Protein AF-W0BEK4-F1 (afdb_monomer_lite)

Sequence (722 aa):
MPLTETGYVLQYTGLRFTEDSFTSTNQYIDPDVSLSPFQAFVERFSNLGALVIRNHLSHGKRAGLLQQIARIDYATNPVERPAEGSDEIGLFFREKMGGRPIHATVTTTQAYEHNAHCTLGQGKVLNTRAQPLIHTNSKGYYGEQGVWDILHAPVWNVGRGMQFELKNQGFKYVTCPAGITSEQRSLLDGMLRTRRPRLEEDNTLHLEDTILTAADISTLNIITDDKKTYTKETNGLAIQVKFSGAESTPAPLGWIIHEATGEILPQDITEDIIRVTAISKGGFYERTKAQQAILQAGRLSNTSGLGLFVQNQAFNAMYAIFDYLQKYEFDPRPLLDNALFVMKKRLTEKFASEPDVIDDLLTGALLNEIVEPLHVSRPRSERAALPIRFTNSSHVCCNNLKAIAYAFDLKDHDGASLFKSYDDAPLVEPTPSMIDRRLNGELATPSFNTGVHVSAVLSAAGLVAEQMILEQLLARALESEAPIEASDLYKLCLNVLENEARAGALVRQLMELARTIGVQGKNPDAPKLALGLQYSYCQELVAALREGLGLDQLARISCLFGFPGKSTQDVVTEMSRDDQEKLQTILKALYKIGNHLQSSRHTSVEAEHSHGLNAGVIPLMEHLSPSLIVELHGAASHRPKASVPAVTPENIHKRLSTQDFVTGCPFLARRQKERRIAIVSPPPVEPSRGIAQLLSSVGSFLWENKTHIAVAAGAVAVEYLI

pLDDT: mean 79.95, std 18.69, range [22.8, 97.69]

Secondary structure (DSSP, 8-state):
--EETTEE---------SGGGB-TTS-B--S-TTS-HHHHHHHHHHHHHHHHHHHHHHHHHHHHHHHHHH-TTTTTS-TTS----SS-TTSS-----TTPPPPHHHHHHHHHHHHHHTTT-S---TTGGGS--SS--SS---SHHHHHHHHHHHHHHHHHHHHHHHHHTTEEEEPPPTT--HHHHHHHHHHHHHH-PPPPTTSEEEETTEEEEEE-GGGPEEEE-TT-SS--STT-EEEE-EETTEEPPPEE--EEEETTTTEEPPHHHHHHHHHHHHHHTS-GGGS-HHHHHHHT-GGG--SSSGGGTS--HHHHHHHHHHHHHGGGT---THHHHHHHHHHHHHHHHHHHH-TTHHHHHHHHHHHHHHTHHHHHHGGG--SPPPPGGG---HHHHHHHHHHHHHHTT-B-TTS-BSEEE-TTS-SEE--TT-SSPEE-EEEPBP---BHHHHHHHHHHHHHHHHHHIIIIIIHHHHH--S-GGGSHHHHHHHHHHS-HHHHHHHHHHHHHHHHHHHHT-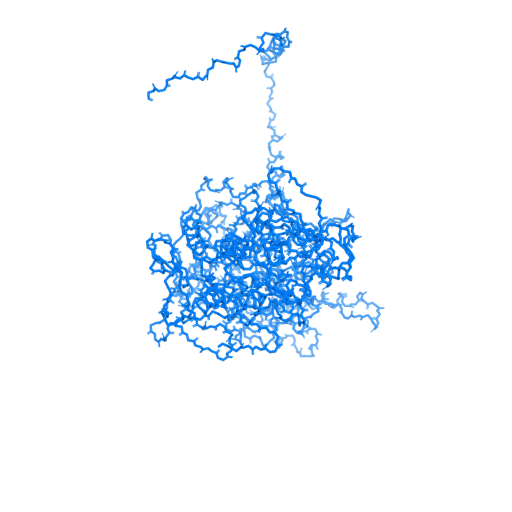--TTSPPPPPSTT-GGGHHHHHHHHHHHT-TTHHHHHHHHTSTT-BHHHHHHHS-HHHHHHHHHHHHHHHHHHHHHHHSTTT--GGGT--TTHHHHHHHHHHH-HHHHHHHHSS---PPBP--PPPPHHHHHHH--HHHHHHH-HHHHHHHHHHHHHHS-PPP-PPPTTSTTTHHHHHHHHHHTTTSSTTSSS---S----

Radius of gyration: 30.92 Å; chains: 1; bounding box: 92×62×102 Å

Organism: NCBI:txid1268635

Foldseek 3Di:
DDDDPQFDFQFAFQAFLEPVQADPVLFGDDPDPPDDLLRSVLNVLSNLVLLLLLQLLLLQLLLQLLCLFLAPCCQVLPLPDADPDAQPLCNLHDPPPPPDDDDVLSLLSSLLSVLLCQQVFRDSCSPLLVAQDPHYHPQQRDHLNVLSNLSCLLNLLLLQCLLVLCLVLQKWFKDDDWPDDPVRQVVVVVQLAPVLFAQDPQQWGDRPVDIIHIARSNFKDWDQQLVCPTHPDPLSIWIWGDDPNDIDDIHPGGWMARNVRSHTDDPLLSLLSSLSNVRSVGCLSVDDPSSVCSSCPDQNPDPDLCCSQRHHSNVRSVSVNVVVCVVSVRRSSVSRSNSSSSSLVVSVVCCVVPVCSLLSLQLSLLSSLQSVLSLLLVVVAPGDDDRPNSNDFNQSSQQSSLSVQSNSQDAFPVRHGQWDADPPDDQWADDPVDSYTGGHTHGAHEPQQALSSVLSLLSSLLQSLLFCLFQPQLVVCLVDPDDNCPGLQLVLLCQLVVDNVLSVVLSVVLNVLQVVLQVVPPDPPDPRDGTGSNDPSCSVSSCSVCVSNLNNCSSVLSVLSNQQQDTPVNSLVPDDPVSLVSVLSSLSSSCSSLVSLCPDPSSNSVVSVGSHSCSRSLVSCVNSPVPSCCVPVVDRDPGHHGDGDRGDPVNSVSNDPSVSVQVRNPSSVVVVVVVVVVVPDDPDDDDDPDDVVVVVVVVVVVVPCPPPPPPPPPDDDDDDDD

InterPro domains:
  IPR049983 Dot/Icm T4SS effector Ceg17 [NF043053] (4-701)
  IPR049983 Dot/Icm T4SS effector Ceg17 [PF28181] (4-697)

Structure (mmCIF, N/CA/C/O backbone):
data_AF-W0BEK4-F1
#
_entry.id   AF-W0BEK4-F1
#
loop_
_atom_site.group_PDB
_atom_site.id
_atom_site.type_symbol
_atom_site.label_atom_id
_atom_site.label_alt_id
_atom_site.label_comp_id
_atom_site.label_asym_id
_atom_site.label_entity_id
_atom_site.label_seq_id
_atom_site.pdbx_PDB_ins_code
_atom_site.Cartn_x
_atom_site.Cartn_y
_atom_site.Cartn_z
_atom_site.occupancy
_atom_site.B_iso_or_equiv
_atom_site.auth_seq_id
_atom_site.auth_comp_id
_atom_site.auth_asym_id
_atom_site.auth_atom_id
_atom_site.pdbx_PDB_model_num
ATOM 1 N N . MET A 1 1 ? -7.141 -12.844 -21.953 1.00 48.50 1 MET A N 1
ATOM 2 C CA . MET A 1 1 ? -7.166 -11.769 -20.932 1.00 48.50 1 MET A CA 1
ATOM 3 C C . MET A 1 1 ? -7.725 -10.510 -21.580 1.00 48.50 1 MET A C 1
ATOM 5 O O . MET A 1 1 ? -7.356 -10.262 -22.723 1.00 48.50 1 MET A O 1
ATOM 9 N N . PRO A 1 2 ? -8.662 -9.776 -20.957 1.00 38.59 2 PRO A N 1
ATOM 10 C CA . PRO A 1 2 ? -9.349 -8.685 -21.640 1.00 38.59 2 PRO A CA 1
ATOM 11 C C . PRO A 1 2 ? -8.443 -7.449 -21.743 1.00 38.59 2 PRO A C 1
ATOM 13 O O . PRO A 1 2 ? -8.167 -6.780 -20.750 1.00 38.59 2 PRO A O 1
ATOM 16 N N . LEU A 1 3 ? -7.994 -7.144 -22.962 1.00 37.94 3 LEU A N 1
ATOM 17 C CA . LEU A 1 3 ? -7.542 -5.805 -23.335 1.00 37.94 3 LEU A CA 1
ATOM 18 C C . LEU A 1 3 ? -8.748 -4.870 -23.211 1.00 37.94 3 LEU A C 1
ATOM 20 O O . LEU A 1 3 ? -9.743 -5.047 -23.910 1.00 37.94 3 LEU A O 1
ATOM 24 N N . THR A 1 4 ? -8.685 -3.901 -22.304 1.00 45.84 4 THR A N 1
ATOM 25 C CA . THR A 1 4 ? -9.637 -2.783 -22.324 1.00 45.84 4 THR A CA 1
ATOM 26 C C . THR A 1 4 ? -9.081 -1.689 -23.230 1.00 45.84 4 THR A C 1
ATOM 28 O O . THR A 1 4 ? -7.864 -1.592 -23.391 1.00 45.84 4 THR A O 1
ATOM 31 N N . GLU A 1 5 ? -9.935 -0.808 -23.755 1.00 39.44 5 GLU A N 1
ATOM 32 C CA . GLU A 1 5 ? -9.533 0.371 -24.550 1.00 39.44 5 GLU A CA 1
ATOM 33 C C . GLU A 1 5 ? -8.546 1.318 -23.818 1.00 39.44 5 GLU A C 1
ATOM 35 O O . GLU A 1 5 ? -8.045 2.268 -24.411 1.00 39.44 5 GLU A O 1
ATOM 40 N N . THR A 1 6 ? -8.228 1.059 -22.539 1.00 51.88 6 THR A N 1
ATOM 41 C CA . THR A 1 6 ? -7.379 1.895 -21.673 1.00 51.88 6 THR A CA 1
ATOM 42 C C . THR A 1 6 ? -6.091 1.223 -21.165 1.00 51.88 6 THR A C 1
ATOM 44 O O . THR A 1 6 ? -5.316 1.883 -20.480 1.00 51.88 6 THR A O 1
ATOM 47 N N . GLY A 1 7 ? -5.830 -0.058 -21.473 1.00 61.44 7 GLY A N 1
ATOM 48 C CA . GLY A 1 7 ? -4.608 -0.777 -21.055 1.00 61.44 7 GLY A CA 1
ATOM 49 C C . GLY A 1 7 ? -4.846 -2.159 -20.426 1.00 61.44 7 GLY A C 1
ATOM 50 O O . GLY A 1 7 ? -5.990 -2.606 -20.283 1.00 61.44 7 GLY A O 1
ATOM 51 N N . TYR A 1 8 ? -3.758 -2.846 -20.049 1.00 72.75 8 TYR A N 1
ATOM 52 C CA . TYR A 1 8 ? -3.800 -4.183 -19.450 1.00 72.75 8 TYR A CA 1
ATOM 53 C C . TYR A 1 8 ? -4.152 -4.114 -17.961 1.00 72.75 8 TYR A C 1
ATOM 55 O O . TYR A 1 8 ? -3.517 -3.401 -17.180 1.00 72.75 8 TYR A O 1
ATOM 63 N N . VAL A 1 9 ? -5.155 -4.894 -17.560 1.00 81.00 9 VAL A N 1
ATOM 64 C CA . VAL A 1 9 ? -5.600 -5.010 -16.170 1.00 81.00 9 VAL A CA 1
ATOM 65 C C . VAL A 1 9 ? -4.786 -6.092 -15.467 1.00 81.00 9 VAL A C 1
ATOM 67 O O . VAL A 1 9 ? -4.909 -7.274 -15.772 1.00 81.00 9 VAL A O 1
ATOM 70 N N . LEU A 1 10 ? -3.956 -5.682 -14.511 1.00 85.88 10 LEU A N 1
ATOM 71 C CA . LEU A 1 10 ? -3.288 -6.580 -13.579 1.00 85.88 10 LEU A CA 1
ATOM 72 C C . LEU A 1 10 ? -4.346 -7.336 -12.787 1.00 85.88 10 LEU A C 1
ATOM 74 O O . LEU A 1 10 ? -5.284 -6.726 -12.277 1.00 85.88 10 LEU A O 1
ATOM 78 N N . GLN A 1 11 ? -4.163 -8.638 -12.648 1.00 90.88 11 GLN A N 1
ATOM 79 C CA . GLN A 1 11 ? -5.083 -9.534 -11.963 1.00 90.88 11 GLN A CA 1
ATOM 80 C C . GLN A 1 11 ? -4.294 -10.650 -11.282 1.00 90.88 11 GLN A C 1
ATOM 82 O O . GLN A 1 11 ? -3.448 -11.283 -11.920 1.00 90.88 11 GLN A O 1
ATOM 87 N N . TYR A 1 12 ? -4.606 -10.909 -10.011 1.00 94.12 12 TYR A N 1
ATOM 88 C CA . TYR A 1 12 ? -4.138 -12.095 -9.303 1.00 94.12 12 TYR A CA 1
ATOM 89 C C . TYR A 1 12 ? -5.055 -13.292 -9.595 1.00 94.12 12 TYR A C 1
ATOM 91 O O . TYR A 1 12 ? -6.257 -13.258 -9.317 1.00 94.12 12 TYR A O 1
ATOM 99 N N . THR A 1 13 ? -4.486 -14.350 -10.169 1.00 93.81 13 THR A N 1
ATOM 100 C CA . THR A 1 13 ? -5.174 -15.575 -10.604 1.00 93.81 13 THR A CA 1
ATOM 101 C C . THR A 1 13 ? -4.921 -16.775 -9.688 1.00 93.81 13 THR A C 1
ATOM 103 O O . THR A 1 13 ? -5.509 -17.830 -9.920 1.00 93.81 13 THR A O 1
ATOM 106 N N . GLY A 1 14 ? -4.124 -16.616 -8.625 1.00 93.56 14 GLY A N 1
ATOM 107 C CA . GLY A 1 14 ? -3.783 -17.697 -7.689 1.00 93.56 14 GLY A CA 1
ATOM 108 C C . GLY A 1 14 ? -2.354 -18.227 -7.822 1.00 93.56 14 GLY A C 1
ATOM 109 O O . GLY A 1 14 ? -2.064 -19.298 -7.295 1.00 93.56 14 GLY A O 1
ATOM 110 N N . LEU A 1 15 ? -1.473 -17.515 -8.530 1.00 94.25 15 LEU A N 1
ATOM 111 C CA . LEU A 1 15 ? -0.101 -17.958 -8.767 1.00 94.25 15 LEU A CA 1
ATOM 112 C C . LEU A 1 15 ? 0.729 -17.975 -7.470 1.00 94.25 15 LEU A C 1
ATOM 114 O O . LEU A 1 15 ? 0.743 -16.997 -6.722 1.00 94.25 15 LEU A O 1
ATOM 118 N N . ARG A 1 16 ? 1.456 -19.071 -7.226 1.00 94.00 16 ARG A N 1
ATOM 119 C CA . ARG A 1 16 ? 2.325 -19.241 -6.048 1.00 94.00 16 ARG A CA 1
ATOM 120 C C . ARG A 1 16 ? 3.797 -19.014 -6.391 1.00 94.00 16 ARG A C 1
ATOM 122 O O . ARG A 1 16 ? 4.235 -19.314 -7.493 1.00 94.00 16 ARG A O 1
ATOM 129 N N . PHE A 1 17 ? 4.564 -18.528 -5.426 1.00 92.44 17 PHE A N 1
ATOM 130 C CA . PHE A 1 17 ? 6.002 -18.266 -5.502 1.00 92.44 17 PHE A CA 1
ATOM 131 C C . PHE A 1 17 ? 6.718 -18.967 -4.336 1.00 92.44 17 PHE A C 1
ATOM 133 O O . PHE A 1 17 ? 7.408 -18.340 -3.531 1.00 92.44 17 PHE A O 1
ATOM 140 N N . THR A 1 18 ? 6.496 -20.276 -4.221 1.00 90.88 18 THR A N 1
ATOM 141 C CA . THR A 1 18 ? 7.049 -21.146 -3.171 1.00 90.88 18 THR A CA 1
ATOM 142 C C . THR A 1 18 ? 8.331 -21.836 -3.630 1.00 90.88 18 THR A C 1
ATOM 144 O O . THR A 1 18 ? 8.727 -21.684 -4.778 1.00 90.88 18 THR A O 1
ATOM 147 N N . GLU A 1 19 ? 8.991 -22.610 -2.763 1.00 87.81 19 GLU A N 1
ATOM 148 C CA . GLU A 1 19 ? 10.205 -23.365 -3.139 1.00 87.81 19 GLU A CA 1
ATOM 149 C C . GLU A 1 19 ? 9.975 -24.274 -4.347 1.00 87.81 19 GLU A C 1
ATOM 151 O O . GLU A 1 19 ? 10.734 -24.205 -5.308 1.00 87.81 19 GLU A O 1
ATOM 156 N N . ASP A 1 20 ? 8.856 -24.997 -4.356 1.00 91.25 20 ASP A N 1
ATOM 157 C CA . ASP A 1 20 ? 8.470 -25.887 -5.457 1.00 91.25 20 ASP A CA 1
ATOM 158 C C . ASP A 1 20 ? 8.122 -25.144 -6.758 1.00 91.25 20 ASP A C 1
ATOM 160 O O . ASP A 1 20 ? 7.928 -25.763 -7.801 1.00 91.25 20 ASP A O 1
ATOM 164 N N . SER A 1 21 ? 8.029 -23.810 -6.718 1.00 92.50 21 SER A N 1
ATOM 165 C CA . SER A 1 21 ? 7.788 -22.980 -7.901 1.00 92.50 21 SER A CA 1
ATOM 166 C C . SER A 1 21 ? 9.070 -22.669 -8.675 1.00 92.50 21 SER A C 1
ATOM 168 O O . SER A 1 21 ? 8.996 -21.992 -9.697 1.00 92.50 21 SER A O 1
ATOM 170 N N . PHE A 1 22 ? 10.240 -23.117 -8.209 1.00 92.94 22 PHE A N 1
ATOM 171 C CA . PHE A 1 22 ? 11.523 -22.851 -8.856 1.00 92.94 22 PHE A CA 1
ATOM 172 C C . PHE A 1 22 ? 12.303 -24.140 -9.128 1.00 92.94 22 PHE A C 1
ATOM 174 O O . PHE A 1 22 ? 12.312 -25.080 -8.338 1.00 92.94 22 PHE A O 1
ATOM 181 N N . THR A 1 23 ? 13.005 -24.167 -10.257 1.00 91.38 23 THR A N 1
ATOM 182 C CA . THR A 1 23 ? 13.979 -25.214 -10.589 1.00 91.38 23 THR A CA 1
ATOM 183 C C . THR A 1 23 ? 15.248 -25.088 -9.737 1.00 91.38 23 THR A C 1
ATOM 185 O O . THR A 1 23 ? 15.503 -24.057 -9.114 1.00 91.38 23 THR A O 1
ATOM 188 N N . SER A 1 24 ? 16.121 -26.101 -9.783 1.00 85.81 24 SER A N 1
ATOM 189 C CA . SER A 1 24 ? 17.452 -26.056 -9.151 1.00 85.81 24 SER A CA 1
ATOM 190 C C . SER A 1 24 ? 18.365 -24.950 -9.699 1.00 85.81 24 SER A C 1
ATOM 192 O O . SER A 1 24 ? 19.330 -24.566 -9.041 1.00 85.81 24 SER A O 1
ATOM 194 N N . THR A 1 25 ? 18.060 -24.417 -10.885 1.00 86.50 25 THR A N 1
ATOM 195 C CA . THR A 1 25 ? 18.740 -23.273 -11.511 1.00 86.50 25 THR A CA 1
ATOM 196 C C . THR A 1 25 ? 18.015 -21.945 -11.270 1.00 86.50 25 THR A C 1
ATOM 198 O O . THR A 1 25 ? 18.289 -20.968 -11.962 1.00 86.50 25 THR A O 1
ATOM 201 N N . ASN A 1 26 ? 17.100 -21.890 -10.296 1.00 87.75 26 ASN A N 1
ATOM 202 C CA . ASN A 1 26 ? 16.338 -20.701 -9.890 1.00 87.75 26 ASN A CA 1
ATOM 203 C C . ASN A 1 26 ? 15.386 -20.136 -10.963 1.00 87.75 26 ASN A C 1
ATOM 205 O O . ASN A 1 26 ? 14.957 -18.988 -10.859 1.00 87.75 26 ASN A O 1
ATOM 209 N N . GLN A 1 27 ? 15.042 -20.919 -11.989 1.00 90.19 27 GLN A N 1
ATOM 210 C CA . GLN A 1 27 ? 14.036 -20.530 -12.987 1.00 90.19 27 GLN A CA 1
ATOM 211 C C . GLN A 1 27 ? 12.637 -20.842 -12.469 1.00 90.19 27 GLN A C 1
ATOM 213 O O . GLN A 1 27 ? 12.439 -21.912 -11.892 1.00 90.19 27 GLN A O 1
ATOM 218 N N . TYR A 1 28 ? 11.681 -19.941 -12.690 1.00 91.62 28 TYR A N 1
ATOM 219 C CA . TYR A 1 28 ? 10.302 -20.157 -12.268 1.00 91.62 28 TYR A CA 1
ATOM 220 C C . TYR A 1 28 ? 9.621 -21.213 -13.149 1.00 91.62 28 TYR A C 1
ATOM 222 O O . TYR A 1 28 ? 9.731 -21.171 -14.378 1.00 91.62 28 TYR A O 1
ATOM 230 N N . ILE A 1 29 ? 8.915 -22.148 -12.515 1.00 90.81 29 ILE A N 1
ATOM 231 C CA . ILE A 1 29 ? 8.173 -23.231 -13.162 1.00 90.81 29 ILE A CA 1
ATOM 232 C C . ILE A 1 29 ? 6.728 -22.766 -13.347 1.00 90.81 29 ILE A C 1
ATOM 234 O O . ILE A 1 29 ? 5.985 -22.647 -12.372 1.00 90.81 29 ILE A O 1
ATOM 238 N N . ASP A 1 30 ? 6.321 -22.508 -14.592 1.00 88.19 30 ASP A N 1
ATOM 239 C CA . ASP A 1 30 ? 4.930 -22.155 -14.881 1.00 88.19 30 ASP A CA 1
ATOM 240 C C . ASP A 1 30 ? 4.000 -23.341 -14.604 1.00 88.19 30 ASP A C 1
ATOM 242 O O . ASP A 1 30 ? 4.265 -24.448 -15.084 1.00 88.19 30 ASP A O 1
ATOM 246 N N . PRO A 1 31 ? 2.883 -23.127 -13.886 1.00 86.06 31 PRO A N 1
ATOM 247 C CA . PRO A 1 31 ? 1.868 -24.162 -13.716 1.00 86.06 31 PRO A CA 1
ATOM 248 C C . PRO A 1 31 ? 1.259 -24.611 -15.050 1.00 86.06 31 PRO A C 1
ATOM 250 O O . PRO A 1 31 ? 0.918 -25.782 -15.209 1.00 86.06 31 PRO A O 1
ATOM 253 N N . ASP A 1 32 ? 1.124 -23.684 -16.002 1.00 88.31 32 ASP A N 1
ATOM 254 C CA . ASP A 1 32 ? 0.653 -23.961 -17.355 1.00 88.31 32 ASP A CA 1
ATOM 255 C C . ASP A 1 32 ? 1.830 -23.983 -18.339 1.00 88.31 32 ASP A C 1
ATOM 257 O O . ASP A 1 32 ? 2.300 -22.957 -18.831 1.00 88.31 32 ASP A O 1
ATOM 261 N N . VAL A 1 33 ? 2.290 -25.193 -18.651 1.00 86.94 33 VAL A N 1
ATOM 262 C CA . VAL A 1 33 ? 3.393 -25.437 -19.592 1.00 86.94 33 VAL A CA 1
ATOM 263 C C . VAL A 1 33 ? 3.038 -25.127 -21.052 1.00 86.94 33 VAL A C 1
ATOM 265 O O . VAL A 1 33 ? 3.916 -25.187 -21.911 1.00 86.94 33 VAL A O 1
ATOM 268 N N . SER A 1 34 ? 1.768 -24.831 -21.360 1.00 91.06 34 SER A N 1
ATOM 269 C CA . SER A 1 34 ? 1.321 -24.511 -22.721 1.00 91.06 34 SER A CA 1
ATOM 270 C C . SER A 1 34 ? 1.521 -23.042 -23.107 1.00 91.06 34 SER A C 1
ATOM 272 O O . SER A 1 34 ? 1.408 -22.700 -24.286 1.00 91.06 34 SER A O 1
ATOM 274 N N . LEU A 1 35 ? 1.837 -22.177 -22.138 1.00 90.25 35 LEU A N 1
ATOM 275 C CA . LEU A 1 35 ? 2.026 -20.748 -22.368 1.00 90.25 35 LEU A CA 1
ATOM 276 C C . LEU A 1 35 ? 3.288 -20.468 -23.190 1.00 90.25 35 LEU A C 1
ATOM 278 O O . LEU A 1 35 ? 4.361 -21.023 -22.945 1.00 90.25 35 LEU A O 1
ATOM 282 N N . SER A 1 36 ? 3.182 -19.532 -24.137 1.00 90.69 36 SER A N 1
ATOM 283 C CA . SER A 1 36 ? 4.368 -18.975 -24.793 1.00 90.69 36 SER A CA 1
ATOM 284 C C . SER A 1 36 ? 5.245 -18.214 -23.784 1.00 90.69 36 SER A C 1
ATOM 286 O O . SER A 1 36 ? 4.737 -17.752 -22.757 1.00 90.69 36 SER A O 1
ATOM 288 N N . PRO A 1 37 ? 6.543 -17.992 -24.069 1.00 90.69 37 PRO A N 1
ATOM 289 C CA . PRO A 1 37 ? 7.418 -17.215 -23.188 1.00 90.69 37 PRO A CA 1
ATOM 290 C C . PRO A 1 37 ? 6.847 -15.844 -22.791 1.00 90.69 37 PRO A C 1
ATOM 292 O O . PRO A 1 37 ? 6.895 -15.453 -21.624 1.00 90.69 37 PRO A O 1
ATOM 295 N N . PHE A 1 38 ? 6.242 -15.135 -23.749 1.00 91.31 38 PHE A N 1
ATOM 296 C CA . PHE A 1 38 ? 5.581 -13.857 -23.495 1.00 91.31 38 PHE A CA 1
ATOM 297 C C . PHE A 1 38 ? 4.325 -14.011 -22.629 1.00 91.31 38 PHE A C 1
ATOM 299 O O . PHE A 1 38 ? 4.145 -13.247 -21.684 1.00 91.31 38 PHE A O 1
ATOM 306 N N . GLN A 1 39 ? 3.479 -15.010 -22.897 1.00 91.75 39 GLN A N 1
ATOM 307 C CA . GLN A 1 39 ? 2.273 -15.259 -22.099 1.00 91.75 39 GLN A CA 1
ATOM 308 C C . GLN A 1 39 ? 2.610 -15.621 -20.647 1.00 91.75 39 GLN A C 1
ATOM 310 O O . GLN A 1 39 ? 2.001 -15.067 -19.733 1.00 91.75 39 GLN A O 1
ATOM 315 N N . ALA A 1 40 ? 3.620 -16.469 -20.437 1.00 91.88 40 ALA A N 1
ATOM 316 C CA . ALA A 1 40 ? 4.134 -16.811 -19.113 1.00 91.88 40 ALA A CA 1
ATOM 317 C C . ALA A 1 40 ? 4.645 -15.565 -18.373 1.00 91.88 40 ALA A C 1
ATOM 319 O O . ALA A 1 40 ? 4.265 -15.306 -17.231 1.00 91.88 40 ALA A O 1
ATOM 320 N N . PHE A 1 41 ? 5.447 -14.723 -19.038 1.00 92.00 41 PHE A N 1
ATOM 321 C CA . PHE A 1 41 ? 5.887 -13.448 -18.465 1.00 92.00 41 PHE A CA 1
ATOM 322 C C . PHE A 1 41 ? 4.701 -12.553 -18.066 1.00 92.00 41 PHE A C 1
ATOM 324 O O . PHE A 1 41 ? 4.678 -12.022 -16.953 1.00 92.00 41 PHE A O 1
ATOM 331 N N . VAL A 1 42 ? 3.711 -12.399 -18.952 1.00 90.62 42 VAL A N 1
ATOM 332 C CA . VAL A 1 42 ? 2.518 -11.574 -18.717 1.00 90.62 42 VAL A CA 1
ATOM 333 C C . VAL A 1 42 ? 1.724 -12.083 -17.518 1.00 90.62 42 VAL A C 1
ATOM 335 O O . VAL A 1 42 ? 1.337 -11.279 -16.669 1.00 90.62 42 VAL A O 1
ATOM 338 N N . GLU A 1 43 ? 1.520 -13.395 -17.399 1.00 91.25 43 GLU A N 1
ATOM 339 C CA . GLU A 1 43 ? 0.807 -13.984 -16.265 1.00 91.25 43 GLU A CA 1
ATOM 340 C C . GLU A 1 43 ? 1.550 -13.758 -14.941 1.00 91.25 43 GLU A C 1
ATOM 342 O O . GLU A 1 43 ? 0.949 -13.280 -13.969 1.00 91.25 43 GLU A O 1
ATOM 347 N N . ARG A 1 44 ? 2.859 -14.036 -14.904 1.00 91.69 44 ARG A N 1
ATOM 348 C CA . ARG A 1 44 ? 3.704 -13.851 -13.713 1.00 91.69 44 ARG A CA 1
ATOM 349 C C . ARG A 1 44 ? 3.728 -12.392 -13.266 1.00 91.69 44 ARG A C 1
ATOM 351 O O . ARG A 1 44 ? 3.496 -12.095 -12.092 1.00 91.69 44 ARG A O 1
ATOM 358 N N . PHE A 1 45 ? 3.972 -11.473 -14.203 1.00 91.06 45 PHE A N 1
ATOM 359 C CA . PHE A 1 45 ? 4.005 -10.042 -13.915 1.00 91.06 45 PHE A CA 1
ATOM 360 C C . PHE A 1 45 ? 2.634 -9.544 -13.456 1.00 91.06 45 PHE A C 1
ATOM 362 O O . PHE A 1 45 ? 2.554 -8.783 -12.495 1.00 91.06 45 PHE A O 1
ATOM 369 N N . SER A 1 46 ? 1.553 -9.979 -14.112 1.00 90.81 46 SER A N 1
ATOM 370 C CA . SER A 1 46 ? 0.182 -9.607 -13.752 1.00 90.81 46 SER A CA 1
ATOM 371 C C . SER A 1 46 ? -0.148 -9.997 -12.313 1.00 90.81 46 SER A C 1
ATOM 373 O O . SER A 1 46 ? -0.623 -9.156 -11.548 1.00 90.81 46 SER A O 1
ATOM 375 N N . ASN A 1 47 ? 0.157 -11.241 -11.932 1.00 93.19 47 ASN A N 1
ATOM 376 C CA . ASN A 1 47 ? -0.066 -11.742 -10.579 1.00 93.19 47 ASN A CA 1
ATOM 377 C C . ASN A 1 47 ? 0.740 -10.952 -9.544 1.00 93.19 47 ASN A C 1
ATOM 379 O O . ASN A 1 47 ? 0.167 -10.439 -8.583 1.00 93.19 47 ASN A O 1
ATOM 383 N N . LEU A 1 48 ? 2.052 -10.800 -9.752 1.00 91.56 48 LEU A N 1
ATOM 384 C CA . LEU A 1 48 ? 2.904 -10.066 -8.816 1.00 91.56 48 LEU A CA 1
ATOM 385 C C . LEU A 1 48 ? 2.501 -8.587 -8.720 1.00 91.56 48 LEU A C 1
ATOM 387 O O . LEU A 1 48 ? 2.352 -8.042 -7.627 1.00 91.56 48 LEU A O 1
ATOM 391 N N . GLY A 1 49 ? 2.302 -7.936 -9.866 1.00 89.12 49 GLY A N 1
ATOM 392 C CA . GLY A 1 49 ? 1.901 -6.537 -9.948 1.00 89.12 49 GLY A CA 1
ATOM 393 C C . GLY A 1 49 ? 0.569 -6.280 -9.247 1.00 89.12 49 GLY A C 1
ATOM 394 O O . GLY A 1 49 ? 0.429 -5.259 -8.572 1.00 89.12 49 GLY A O 1
ATOM 395 N N . ALA A 1 50 ? -0.384 -7.215 -9.345 1.00 89.81 50 ALA A N 1
ATOM 396 C CA . ALA A 1 50 ? -1.637 -7.144 -8.608 1.00 89.81 50 ALA A CA 1
ATOM 397 C C . ALA A 1 50 ? -1.408 -7.167 -7.091 1.00 89.81 50 ALA A C 1
ATOM 399 O O . ALA A 1 50 ? -1.812 -6.220 -6.416 1.00 89.81 50 ALA A O 1
ATOM 400 N N . LEU A 1 51 ? -0.681 -8.160 -6.569 1.00 91.69 51 LEU A N 1
ATOM 401 C CA . LEU A 1 51 ? -0.395 -8.269 -5.130 1.00 91.69 51 LEU A CA 1
ATOM 402 C C . LEU A 1 51 ? 0.253 -6.994 -4.571 1.00 91.69 51 LEU A C 1
ATOM 404 O O . LEU A 1 51 ? -0.135 -6.467 -3.523 1.00 91.69 51 LEU A O 1
ATOM 408 N N . VAL A 1 52 ? 1.234 -6.463 -5.299 1.00 88.31 52 VAL A N 1
ATOM 409 C CA . VAL A 1 52 ? 2.044 -5.328 -4.856 1.00 88.31 52 VAL A CA 1
ATOM 410 C C . VAL A 1 52 ? 1.276 -4.006 -4.899 1.00 88.31 52 VAL A C 1
ATOM 412 O O . VAL A 1 52 ? 1.334 -3.236 -3.934 1.00 88.31 52 VAL A O 1
ATOM 415 N N . ILE A 1 53 ? 0.547 -3.730 -5.987 1.00 84.62 53 ILE A N 1
ATOM 416 C CA . ILE A 1 53 ? -0.219 -2.483 -6.122 1.00 84.62 53 ILE A CA 1
ATOM 417 C C . ILE A 1 53 ? -1.363 -2.451 -5.114 1.00 84.62 53 ILE A C 1
ATOM 419 O O . ILE A 1 53 ? -1.546 -1.445 -4.434 1.00 84.62 53 ILE A O 1
ATOM 423 N N . ARG A 1 54 ? -2.108 -3.548 -4.951 1.00 87.12 54 ARG A N 1
ATOM 424 C CA . ARG A 1 54 ? -3.231 -3.599 -4.005 1.00 87.12 54 ARG A CA 1
ATOM 425 C C . ARG A 1 54 ? -2.747 -3.413 -2.575 1.00 87.12 54 ARG A C 1
ATOM 427 O O . ARG A 1 54 ? -3.384 -2.680 -1.818 1.00 87.12 54 ARG A O 1
ATOM 434 N N . ASN A 1 55 ? -1.594 -3.988 -2.226 1.00 87.75 55 ASN A N 1
ATOM 435 C CA . ASN A 1 55 ? -0.998 -3.783 -0.910 1.00 87.75 55 ASN A CA 1
ATOM 436 C C . ASN A 1 55 ? -0.599 -2.316 -0.698 1.00 87.75 55 ASN A C 1
ATOM 438 O O . ASN A 1 55 ? -0.962 -1.700 0.302 1.00 87.75 55 ASN A O 1
ATOM 442 N N . HIS A 1 56 ? 0.071 -1.723 -1.690 1.00 84.31 56 HIS A N 1
ATOM 443 C CA . HIS A 1 56 ? 0.465 -0.317 -1.663 1.00 84.31 56 HIS A CA 1
ATOM 444 C C . HIS A 1 56 ? -0.734 0.629 -1.465 1.00 84.31 56 HIS A C 1
ATOM 446 O O . HIS A 1 56 ? -0.702 1.521 -0.613 1.00 84.31 56 HIS A O 1
ATOM 452 N N . LEU A 1 57 ? -1.809 0.416 -2.227 1.00 84.44 57 LEU A N 1
ATOM 453 C CA . LEU A 1 57 ? -3.028 1.219 -2.144 1.00 84.44 57 LEU A CA 1
ATOM 454 C C . LEU A 1 57 ? -3.766 1.016 -0.817 1.00 84.44 57 LEU A C 1
ATOM 456 O O . LEU A 1 57 ? -4.332 1.975 -0.299 1.00 84.44 57 LEU A O 1
ATOM 460 N N . SER A 1 58 ? -3.714 -0.188 -0.239 1.00 87.56 58 SER A N 1
ATOM 461 C CA . SER A 1 58 ? -4.294 -0.478 1.081 1.00 87.56 58 SER A CA 1
ATOM 462 C C . SER A 1 58 ? -3.563 0.292 2.185 1.00 87.56 58 SER A C 1
ATOM 464 O O . SER A 1 58 ? -4.201 0.983 2.980 1.00 87.56 58 SER A O 1
ATOM 466 N N . HIS A 1 59 ? -2.222 0.283 2.169 1.00 87.00 59 HIS A N 1
ATOM 467 C CA . HIS A 1 59 ? -1.407 1.117 3.061 1.00 87.00 59 HIS A CA 1
ATOM 468 C C . HIS A 1 59 ? -1.738 2.608 2.900 1.00 87.00 59 HIS A C 1
ATOM 470 O O . HIS A 1 59 ? -1.895 3.322 3.892 1.00 87.00 59 HIS A O 1
ATOM 476 N N . GLY A 1 60 ? -1.879 3.077 1.654 1.00 84.88 60 GLY A N 1
ATOM 477 C CA . GLY A 1 60 ? -2.231 4.463 1.351 1.00 84.88 60 GLY A CA 1
ATOM 478 C C . GLY A 1 60 ? -3.630 4.864 1.817 1.00 84.88 60 GLY A C 1
ATOM 479 O O . GLY A 1 60 ? -3.787 5.939 2.393 1.00 84.88 60 GLY A O 1
ATOM 480 N N . LYS A 1 61 ? -4.625 3.984 1.657 1.00 88.69 61 LYS A N 1
ATOM 481 C CA . LYS A 1 61 ? -5.987 4.171 2.178 1.00 88.69 61 LYS A CA 1
ATOM 482 C C . LYS A 1 61 ? -5.984 4.312 3.693 1.00 88.69 61 LYS A C 1
ATOM 484 O O . LYS A 1 61 ? -6.485 5.315 4.197 1.00 88.69 61 LYS A O 1
ATOM 489 N N . ARG A 1 62 ? -5.388 3.356 4.412 1.00 90.31 62 ARG A N 1
ATOM 490 C CA . ARG A 1 62 ? -5.299 3.393 5.880 1.00 90.31 62 ARG A CA 1
ATOM 491 C C . ARG A 1 62 ? -4.621 4.669 6.369 1.00 90.31 62 ARG A C 1
ATOM 493 O O . ARG A 1 62 ? -5.149 5.349 7.245 1.00 90.31 62 ARG A O 1
ATOM 500 N N . ALA A 1 63 ? -3.479 5.013 5.777 1.00 87.50 63 ALA A N 1
ATOM 501 C CA . ALA A 1 63 ? -2.734 6.209 6.144 1.00 87.50 63 ALA A CA 1
ATOM 502 C C . ALA A 1 63 ? -3.498 7.504 5.842 1.00 87.50 63 ALA A C 1
ATOM 504 O O . ALA A 1 63 ? -3.576 8.385 6.693 1.00 87.50 63 ALA A O 1
ATOM 505 N N . GLY A 1 64 ? -4.125 7.601 4.669 1.00 88.00 64 GLY A N 1
ATOM 506 C CA . GLY A 1 64 ? -4.938 8.755 4.299 1.00 88.00 64 GLY A CA 1
ATOM 507 C C . GLY A 1 64 ? -6.140 8.945 5.225 1.00 88.00 64 GLY A C 1
ATOM 508 O O . GLY A 1 64 ? -6.352 10.048 5.719 1.00 88.00 64 GLY A O 1
ATOM 509 N N . LEU A 1 65 ? -6.894 7.877 5.513 1.00 91.81 65 LEU A N 1
ATOM 510 C CA . LEU A 1 65 ? -8.075 7.938 6.384 1.00 91.81 65 LEU A CA 1
ATOM 511 C C . LEU A 1 65 ? -7.728 8.410 7.803 1.00 91.81 65 LEU A C 1
ATOM 513 O O . LEU A 1 65 ? -8.428 9.263 8.345 1.00 91.81 65 LEU A O 1
ATOM 517 N N . LEU A 1 66 ? -6.638 7.899 8.385 1.00 90.75 66 LEU A N 1
ATOM 518 C CA . LEU A 1 66 ? -6.187 8.302 9.721 1.00 90.75 66 LEU A CA 1
ATOM 519 C C . LEU A 1 66 ? -5.642 9.739 9.735 1.00 90.75 66 LEU A C 1
ATOM 521 O O . LEU A 1 66 ? -5.972 10.513 10.633 1.00 90.75 66 LEU A O 1
ATOM 525 N N . GLN A 1 67 ? -4.878 10.143 8.716 1.00 87.19 67 GLN A N 1
ATOM 526 C CA . GLN A 1 67 ? -4.352 11.509 8.633 1.00 87.19 67 GLN A CA 1
ATOM 527 C C . GLN A 1 67 ? -5.442 12.566 8.455 1.00 87.19 67 GLN A C 1
ATOM 529 O O . GLN A 1 67 ? -5.346 13.638 9.050 1.00 87.19 67 GLN A O 1
ATOM 534 N N . GLN A 1 68 ? -6.495 12.274 7.688 1.00 87.94 68 GLN A N 1
ATOM 535 C CA . GLN A 1 68 ? -7.612 13.200 7.465 1.00 87.94 68 GLN A CA 1
ATOM 536 C C . GLN A 1 68 ? -8.345 13.609 8.743 1.00 87.94 68 GLN A C 1
ATOM 538 O O . GLN A 1 68 ? -8.899 14.705 8.805 1.00 87.94 68 GLN A O 1
ATOM 543 N N . ILE A 1 69 ? -8.366 12.729 9.744 1.00 90.44 69 ILE A N 1
ATOM 544 C CA . ILE A 1 69 ? -9.041 12.972 11.026 1.00 90.44 69 ILE A CA 1
ATOM 545 C C . ILE A 1 69 ? -8.069 13.458 12.102 1.00 90.44 69 ILE A C 1
ATOM 547 O O . ILE A 1 69 ? -8.492 14.012 13.111 1.00 90.44 69 ILE A O 1
ATOM 551 N N . ALA A 1 70 ? -6.764 13.289 11.890 1.00 85.88 70 ALA A N 1
ATOM 552 C CA . ALA A 1 70 ? -5.739 13.750 12.816 1.00 85.88 70 ALA A CA 1
ATOM 553 C C . ALA A 1 70 ? -5.192 15.146 12.484 1.00 85.88 70 ALA A C 1
ATOM 555 O O . ALA A 1 70 ? -4.661 15.816 13.374 1.00 85.88 70 ALA A O 1
ATOM 556 N N . ARG A 1 71 ? -5.313 15.600 11.226 1.00 79.69 71 ARG A N 1
ATOM 557 C CA . ARG A 1 71 ? -4.674 16.830 10.737 1.00 79.69 71 ARG A CA 1
ATOM 558 C C . ARG A 1 71 ? -5.610 17.726 9.953 1.00 79.69 71 ARG A C 1
ATOM 560 O O . ARG A 1 71 ? -6.269 17.294 9.011 1.00 79.69 71 ARG A O 1
ATOM 567 N N . ILE A 1 72 ? -5.583 19.012 10.289 1.00 75.88 72 ILE A N 1
ATOM 568 C CA . ILE A 1 72 ? -6.380 20.027 9.597 1.00 75.88 72 ILE A CA 1
ATOM 569 C C . ILE A 1 72 ? -5.832 20.350 8.198 1.00 75.88 72 ILE A C 1
ATOM 571 O O . ILE A 1 72 ? -6.591 20.724 7.308 1.00 75.88 72 ILE A O 1
ATOM 575 N N . ASP A 1 73 ? -4.525 20.178 7.982 1.00 74.38 73 ASP A N 1
ATOM 576 C CA . ASP A 1 73 ? -3.820 20.538 6.749 1.00 74.38 73 ASP A CA 1
ATOM 577 C C . ASP A 1 73 ? -3.712 19.385 5.738 1.00 74.38 73 ASP A C 1
ATOM 579 O O . ASP A 1 73 ? -2.988 19.510 4.753 1.00 74.38 73 ASP A O 1
ATOM 583 N N . TYR A 1 74 ? -4.442 18.272 5.913 1.00 80.75 74 TYR A N 1
ATOM 584 C CA . TYR A 1 74 ? -4.348 17.131 4.990 1.00 80.75 74 TYR A CA 1
ATOM 585 C C . TYR A 1 74 ? -4.552 17.547 3.524 1.00 80.75 74 TYR A C 1
ATOM 587 O O . TYR A 1 74 ? -3.838 17.069 2.651 1.00 80.75 74 TYR A O 1
ATOM 595 N N . ALA A 1 75 ? -5.471 18.478 3.240 1.00 80.25 75 ALA A N 1
ATOM 596 C CA . ALA A 1 75 ? -5.727 18.951 1.877 1.00 80.25 75 ALA A CA 1
ATOM 597 C C . ALA A 1 75 ? -4.495 19.588 1.201 1.00 80.25 75 ALA A C 1
ATOM 599 O O . ALA A 1 75 ? -4.353 19.510 -0.017 1.00 80.25 75 ALA A O 1
ATOM 600 N N . THR A 1 76 ? -3.602 20.213 1.973 1.00 78.38 76 THR A N 1
ATOM 601 C CA . THR A 1 76 ? -2.371 20.842 1.468 1.00 78.38 76 THR A CA 1
ATOM 602 C C . THR A 1 76 ? -1.136 19.964 1.673 1.00 78.38 76 THR A C 1
ATOM 604 O O . THR A 1 76 ? -0.129 20.155 0.992 1.00 78.38 76 THR A O 1
ATOM 607 N N . ASN A 1 77 ? -1.208 18.980 2.571 1.00 76.12 77 ASN A N 1
ATOM 608 C CA . ASN A 1 77 ? -0.106 18.100 2.940 1.00 76.12 77 ASN A CA 1
ATOM 609 C C . ASN A 1 77 ? -0.513 16.608 2.982 1.00 76.12 77 ASN A C 1
ATOM 611 O O . ASN A 1 77 ? -0.278 15.925 3.986 1.00 76.12 77 ASN A O 1
ATOM 615 N N . PRO A 1 78 ? -1.100 16.058 1.905 1.00 79.06 78 PRO A N 1
ATOM 616 C CA . PRO A 1 78 ? -1.743 14.753 1.966 1.00 79.06 78 PRO A CA 1
ATOM 617 C C . PRO A 1 78 ? -0.724 13.611 1.970 1.00 79.06 78 PRO A C 1
ATOM 619 O O . PRO A 1 78 ? 0.449 13.797 1.617 1.00 79.06 78 PRO A O 1
ATOM 622 N N . VAL A 1 79 ? -1.153 12.406 2.360 1.00 74.81 79 VAL A N 1
ATOM 623 C CA . VAL A 1 79 ? -0.271 11.232 2.497 1.00 74.81 79 VAL A CA 1
ATOM 624 C C . VAL A 1 79 ? 0.431 10.852 1.178 1.00 74.81 79 VAL A C 1
ATOM 626 O O . VAL A 1 79 ? 1.548 10.339 1.170 1.00 74.81 79 VAL A O 1
ATOM 629 N N . GLU A 1 80 ? -0.192 11.179 0.054 1.00 73.81 80 GLU A N 1
ATOM 630 C CA . GLU A 1 80 ? 0.287 10.960 -1.305 1.00 73.81 80 GLU A CA 1
ATOM 631 C C . GLU A 1 80 ? 1.054 12.145 -1.900 1.00 73.81 80 GLU A C 1
ATOM 633 O O . GLU A 1 80 ? 1.170 12.246 -3.120 1.00 73.81 80 GLU A O 1
ATOM 638 N N . ARG A 1 81 ? 1.563 13.081 -1.095 1.00 74.62 81 ARG A N 1
ATOM 639 C CA . ARG A 1 81 ? 2.556 14.038 -1.606 1.00 74.62 81 ARG A CA 1
ATOM 640 C C . ARG A 1 81 ? 3.882 13.297 -1.892 1.00 74.62 81 ARG A C 1
ATOM 642 O O . ARG A 1 81 ? 4.211 12.364 -1.152 1.00 74.62 81 ARG A O 1
ATOM 649 N N . PRO A 1 82 ? 4.667 13.698 -2.911 1.00 67.81 82 PRO A N 1
ATOM 650 C CA . PRO A 1 82 ? 6.025 13.191 -3.102 1.00 67.81 82 PRO A CA 1
ATOM 651 C C . PRO A 1 82 ? 6.870 13.358 -1.833 1.00 67.81 82 PRO A C 1
ATOM 653 O O . PRO A 1 82 ? 6.785 14.389 -1.167 1.00 67.81 82 PRO A O 1
ATOM 656 N N . ALA A 1 83 ? 7.649 12.335 -1.499 1.00 63.72 83 ALA A N 1
ATOM 657 C CA . ALA A 1 83 ? 8.564 12.336 -0.364 1.00 63.72 83 ALA A CA 1
ATOM 658 C C . ALA A 1 83 ? 10.007 12.246 -0.865 1.00 63.72 83 ALA A C 1
ATOM 660 O O . ALA A 1 83 ? 10.244 11.691 -1.940 1.00 63.72 83 ALA A O 1
ATOM 661 N N . GLU A 1 84 ? 10.939 12.779 -0.085 1.00 58.09 84 GLU A N 1
ATOM 662 C CA . GLU A 1 84 ? 12.383 12.765 -0.340 1.00 58.09 84 GLU A CA 1
ATOM 663 C C . GLU A 1 84 ? 12.993 11.380 -0.027 1.00 58.09 84 GLU A C 1
ATOM 665 O O . GLU A 1 84 ? 14.037 11.020 -0.562 1.00 58.09 84 GLU A O 1
ATOM 670 N N . GLY A 1 85 ? 12.312 10.551 0.774 1.00 58.72 85 GLY A N 1
ATOM 671 C CA . GLY A 1 85 ? 12.752 9.200 1.139 1.00 58.72 85 GLY A CA 1
ATOM 672 C C . GLY A 1 85 ? 13.693 9.182 2.351 1.00 58.72 85 GLY A C 1
ATOM 673 O O . GLY A 1 85 ? 13.764 10.140 3.111 1.00 58.72 85 GLY A O 1
ATOM 674 N N . SER A 1 86 ? 14.425 8.082 2.564 1.00 63.19 86 SER A N 1
ATOM 675 C CA . SER A 1 86 ? 15.286 7.885 3.752 1.00 63.19 86 SER A CA 1
ATOM 676 C C . SER A 1 86 ? 14.519 7.929 5.097 1.00 63.19 86 SER A C 1
ATOM 678 O O . SER A 1 86 ? 13.368 7.494 5.195 1.00 63.19 86 SER A O 1
ATOM 680 N N . ASP A 1 87 ? 15.170 8.403 6.165 1.00 57.22 87 ASP A N 1
ATOM 681 C CA . ASP A 1 87 ? 14.646 8.487 7.532 1.00 57.22 87 ASP A CA 1
ATOM 682 C C . ASP A 1 87 ? 13.854 9.787 7.772 1.00 57.22 87 ASP A C 1
ATOM 684 O O . ASP A 1 87 ? 14.215 10.610 8.618 1.00 57.22 87 ASP A O 1
ATOM 688 N N . GLU A 1 88 ? 12.782 10.021 7.019 1.00 59.09 88 GLU A N 1
ATOM 689 C CA . GLU A 1 88 ? 11.949 11.214 7.200 1.00 59.09 88 GLU A CA 1
ATOM 690 C C . GLU A 1 88 ? 11.106 11.141 8.501 1.00 59.09 88 GLU A C 1
ATOM 692 O O . GLU A 1 88 ? 9.930 10.799 8.538 1.00 59.09 88 GLU A O 1
ATOM 697 N N . ILE A 1 89 ? 11.693 11.527 9.629 1.00 54.31 89 ILE A N 1
ATOM 698 C CA . ILE A 1 89 ? 11.042 11.448 10.954 1.00 54.31 89 ILE A CA 1
ATOM 699 C C . ILE A 1 89 ? 9.856 12.434 11.080 1.00 54.31 89 ILE A C 1
ATOM 701 O O . ILE A 1 89 ? 8.975 12.265 11.916 1.00 54.31 89 ILE A O 1
ATOM 705 N N . GLY A 1 90 ? 9.803 13.481 10.247 1.00 51.75 90 GLY A N 1
ATOM 706 C CA . GLY A 1 90 ? 8.813 14.572 10.308 1.00 51.75 90 GLY A CA 1
ATOM 707 C C . GLY A 1 90 ? 7.494 14.311 9.574 1.00 51.75 90 GLY A C 1
ATOM 708 O O . GLY A 1 90 ? 6.774 15.243 9.232 1.00 51.75 90 GLY A O 1
ATOM 709 N N . LEU A 1 91 ? 7.186 13.063 9.246 1.00 55.31 91 LEU A N 1
ATOM 710 C CA . LEU A 1 91 ? 6.066 12.748 8.361 1.00 55.31 91 LEU A CA 1
ATOM 711 C C . LEU A 1 91 ? 4.775 12.440 9.088 1.00 55.31 91 LEU A C 1
ATOM 713 O O . LEU A 1 91 ? 3.699 12.866 8.660 1.00 55.31 91 LEU A O 1
ATOM 717 N N . PHE A 1 92 ? 4.914 11.762 10.223 1.00 54.16 92 PHE A N 1
ATOM 718 C CA . PHE A 1 92 ? 3.867 11.609 11.219 1.00 54.16 92 PHE A CA 1
ATOM 719 C C . PHE A 1 92 ? 3.903 12.741 12.271 1.00 54.16 92 PHE A C 1
ATOM 721 O O . PHE A 1 92 ? 3.104 12.750 13.198 1.00 54.16 92 PHE A O 1
ATOM 728 N N . PHE A 1 93 ? 4.812 13.725 12.104 1.00 53.34 93 PHE A N 1
ATOM 729 C CA . PHE A 1 93 ? 5.111 14.738 13.119 1.00 53.34 93 PHE A CA 1
ATOM 730 C C . PHE A 1 93 ? 5.420 16.143 12.588 1.00 53.34 93 PHE A C 1
ATOM 732 O O . PHE A 1 93 ? 6.270 16.328 11.727 1.00 53.34 93 PHE A O 1
ATOM 739 N N . ARG A 1 94 ? 4.871 17.131 13.308 1.00 51.19 94 ARG A N 1
ATOM 740 C CA . ARG 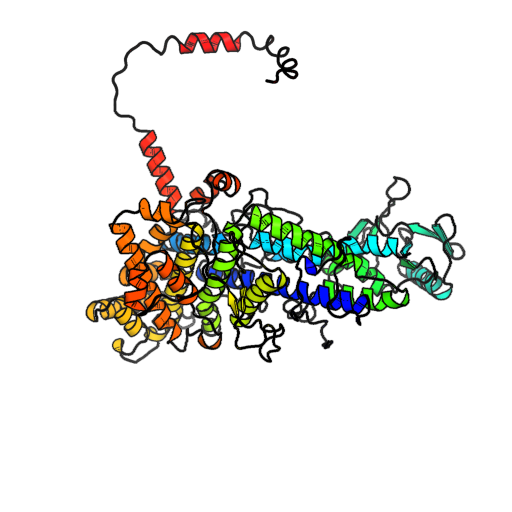A 1 94 ? 5.102 18.589 13.259 1.00 51.19 94 ARG A CA 1
ATOM 741 C C . ARG A 1 94 ? 4.220 19.375 12.294 1.00 51.19 94 ARG A C 1
ATOM 743 O O . ARG A 1 94 ? 4.663 19.839 11.249 1.00 51.19 94 ARG A O 1
ATOM 750 N N . GLU A 1 95 ? 3.081 19.799 12.825 1.00 44.16 95 GLU A N 1
ATOM 751 C CA . GLU A 1 95 ? 2.770 21.222 12.728 1.00 44.16 95 GLU A CA 1
ATOM 752 C C . GLU A 1 95 ? 3.829 22.004 13.528 1.00 44.16 95 GLU A C 1
ATOM 754 O O . GLU A 1 95 ? 3.803 22.049 14.759 1.00 44.16 95 GLU A O 1
ATOM 759 N N . LYS A 1 96 ? 4.784 22.655 12.853 1.00 42.88 96 LYS A N 1
ATOM 760 C CA . LYS A 1 96 ? 5.433 23.836 13.443 1.00 42.88 96 LYS A CA 1
ATOM 761 C C . LYS A 1 96 ? 4.427 24.988 13.363 1.00 42.88 96 LYS A C 1
ATOM 763 O O . LYS A 1 96 ? 4.552 25.869 12.520 1.00 42.88 96 LYS A O 1
ATOM 768 N N . MET A 1 97 ? 3.416 24.975 14.226 1.00 40.50 97 MET A N 1
ATOM 769 C CA . MET A 1 97 ? 2.548 26.135 14.421 1.00 40.50 97 MET A CA 1
ATOM 770 C C . MET A 1 97 ? 3.384 27.225 15.096 1.00 40.50 97 MET A C 1
ATOM 772 O O . MET A 1 97 ? 3.772 27.092 16.254 1.00 40.50 97 MET A O 1
ATOM 776 N N . GLY A 1 98 ? 3.744 28.263 14.337 1.00 36.16 98 GLY A N 1
ATOM 777 C CA . GLY A 1 98 ? 4.674 29.321 14.735 1.00 36.16 98 GLY A CA 1
ATOM 778 C C . GLY A 1 98 ? 4.377 29.935 16.108 1.00 36.16 98 GLY A C 1
ATOM 779 O O . GLY A 1 98 ? 3.566 30.848 16.226 1.00 36.16 98 GLY A O 1
ATOM 780 N N . GLY A 1 99 ? 5.060 29.441 17.144 1.00 35.19 99 GLY A N 1
ATOM 781 C CA . GLY A 1 99 ? 5.124 30.045 18.478 1.00 35.19 99 GLY A CA 1
ATOM 782 C C . GLY A 1 99 ? 3.863 29.967 19.349 1.00 35.19 99 GLY A C 1
ATOM 783 O O . GLY A 1 99 ? 3.888 30.521 20.445 1.00 35.19 99 GLY A O 1
ATOM 784 N N . ARG A 1 100 ? 2.774 29.305 18.928 1.00 38.84 100 ARG A N 1
ATOM 785 C CA . ARG A 1 100 ? 1.560 29.168 19.760 1.00 38.84 100 ARG A CA 1
ATOM 786 C C . ARG A 1 100 ? 1.617 27.902 20.631 1.00 38.84 100 ARG A C 1
ATOM 788 O O . ARG A 1 100 ? 2.066 26.865 20.142 1.00 38.84 100 ARG A O 1
ATOM 795 N N . PRO A 1 101 ? 1.173 27.954 21.902 1.00 42.69 101 PRO A N 1
ATOM 796 C CA . PRO A 1 101 ? 1.118 26.773 22.757 1.00 42.69 101 PRO A CA 1
ATOM 797 C C . PRO A 1 101 ? 0.174 25.723 22.156 1.00 42.69 101 PRO A C 1
ATOM 799 O O . PRO A 1 101 ? -0.972 26.014 21.818 1.00 42.69 101 PRO A O 1
ATOM 802 N N . ILE A 1 102 ? 0.678 24.498 22.008 1.00 51.56 102 ILE A N 1
ATOM 803 C CA . ILE A 1 102 ? -0.089 23.357 21.504 1.00 51.56 102 ILE A CA 1
ATOM 804 C C . ILE A 1 102 ? -1.032 22.888 22.622 1.00 51.56 102 ILE A C 1
ATOM 806 O O . ILE A 1 102 ? -0.583 22.588 23.730 1.00 51.56 102 ILE A O 1
ATOM 810 N N . HIS A 1 103 ? -2.335 22.816 22.344 1.00 51.94 103 HIS A N 1
ATOM 811 C CA . HIS A 1 103 ? -3.316 22.263 23.282 1.00 51.94 103 HIS A CA 1
ATOM 812 C C . HIS A 1 103 ? -3.139 20.741 23.459 1.00 51.94 103 HIS A C 1
ATOM 814 O O . HIS A 1 103 ? -2.769 20.013 22.531 1.00 51.94 103 HIS A O 1
ATOM 820 N N . ALA A 1 104 ? -3.431 20.236 24.663 1.00 56.69 104 ALA A N 1
ATOM 821 C CA . ALA A 1 104 ? -3.205 18.836 25.044 1.00 56.69 104 ALA A CA 1
ATOM 822 C C . ALA A 1 104 ? -4.030 17.816 24.226 1.00 56.69 104 ALA A C 1
ATOM 824 O O . ALA A 1 104 ? -3.594 16.685 24.014 1.00 56.69 104 ALA A O 1
ATOM 825 N N . THR A 1 105 ? -5.201 18.205 23.723 1.00 56.56 105 THR A N 1
ATOM 826 C CA . THR A 1 105 ? -6.090 17.349 22.919 1.00 56.56 105 THR A CA 1
ATOM 827 C C . THR A 1 105 ? -5.564 17.126 21.502 1.00 56.56 105 THR A C 1
ATOM 829 O O . THR A 1 105 ? -5.503 15.978 21.073 1.00 56.56 105 THR A O 1
ATOM 832 N N . VAL A 1 106 ? -5.078 18.173 20.822 1.00 62.94 106 VAL A N 1
ATOM 833 C CA . VAL A 1 106 ? -4.389 18.067 19.511 1.00 62.94 106 VAL A CA 1
ATOM 834 C C . VAL A 1 106 ? -3.148 17.186 19.625 1.00 62.94 106 VAL A C 1
ATOM 836 O O . VAL A 1 106 ? -2.913 16.299 18.811 1.00 62.94 106 VAL A O 1
ATOM 839 N N . THR A 1 107 ? -2.410 17.375 20.716 1.00 68.19 107 THR A N 1
ATOM 840 C CA . THR A 1 107 ? -1.243 16.566 21.080 1.00 68.19 107 THR A CA 1
ATOM 841 C C . THR A 1 107 ? -1.597 15.077 21.252 1.00 68.19 107 THR A C 1
ATOM 843 O O . THR A 1 107 ? -0.803 14.202 20.916 1.00 68.19 107 THR A O 1
ATOM 846 N N . THR A 1 108 ? -2.804 14.778 21.744 1.00 76.06 108 THR A N 1
ATOM 847 C CA . THR A 1 108 ? -3.302 13.406 21.929 1.00 76.06 108 THR A CA 1
ATOM 848 C C . THR A 1 108 ? -3.700 12.758 20.604 1.00 76.06 108 THR A C 1
ATOM 850 O O . THR A 1 108 ? -3.300 11.631 20.335 1.00 76.06 108 THR A O 1
ATOM 853 N N . THR A 1 109 ? -4.444 13.472 19.757 1.00 80.56 109 THR A N 1
ATOM 854 C CA . THR A 1 109 ? -4.874 12.967 18.443 1.00 80.56 109 THR A CA 1
ATOM 855 C C . THR A 1 109 ? -3.671 12.651 17.546 1.00 80.56 109 THR A C 1
ATOM 857 O O . THR A 1 109 ? -3.630 11.592 16.926 1.00 80.56 109 THR A O 1
ATOM 860 N N . GLN A 1 110 ? -2.644 13.508 17.550 1.00 75.38 110 GLN A N 1
ATOM 861 C CA . GLN A 1 110 ? -1.384 13.253 16.840 1.00 75.38 110 GLN A CA 1
ATOM 862 C C . GLN A 1 110 ? -0.623 12.041 17.402 1.00 75.38 110 GLN A C 1
ATOM 864 O O . GLN A 1 110 ? -0.028 11.280 16.642 1.00 75.38 110 GLN A O 1
ATOM 869 N N . ALA A 1 111 ? -0.657 11.822 18.722 1.00 76.62 111 ALA A N 1
ATOM 870 C CA . ALA A 1 111 ? -0.054 10.635 19.328 1.00 76.62 111 ALA A CA 1
ATOM 871 C C . ALA A 1 111 ? -0.779 9.346 18.905 1.00 76.62 111 ALA A C 1
ATOM 873 O O . ALA A 1 111 ? -0.120 8.346 18.622 1.00 76.62 111 ALA A O 1
ATOM 874 N N . TYR A 1 112 ? -2.112 9.370 18.806 1.00 85.31 112 TYR A N 1
ATOM 875 C CA . TYR A 1 112 ? -2.851 8.225 18.279 1.00 85.31 112 TYR A CA 1
ATOM 876 C C . TYR A 1 112 ? -2.540 7.957 16.806 1.00 85.31 112 TYR A C 1
ATOM 878 O O . TYR A 1 112 ? -2.329 6.801 16.444 1.00 85.31 112 TYR A O 1
ATOM 886 N N . GLU A 1 113 ? -2.480 9.002 15.971 1.00 84.19 113 GLU A N 1
ATOM 887 C CA . GLU A 1 113 ? -2.113 8.874 14.552 1.00 84.19 113 GLU A CA 1
ATOM 888 C C . GLU A 1 113 ? -0.746 8.196 14.429 1.00 84.19 113 GLU A C 1
ATOM 890 O O . GLU A 1 113 ? -0.579 7.235 13.680 1.00 84.19 113 GLU A O 1
ATOM 895 N N . HIS A 1 114 ? 0.219 8.656 15.227 1.00 77.62 114 HIS A N 1
ATOM 896 C CA . HIS A 1 114 ? 1.554 8.086 15.253 1.00 77.62 114 HIS A CA 1
ATOM 897 C 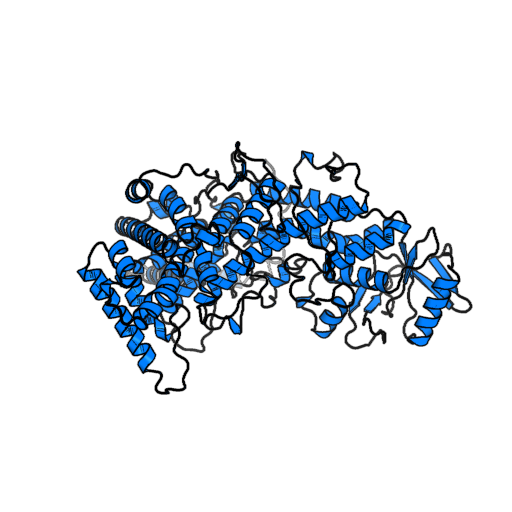C . HIS A 1 114 ? 1.549 6.600 15.618 1.00 77.62 114 HIS A C 1
ATOM 899 O O . HIS A 1 114 ? 2.065 5.784 14.857 1.00 77.62 114 HIS A O 1
ATOM 905 N N . ASN A 1 115 ? 0.947 6.250 16.756 1.00 81.25 115 ASN A N 1
ATOM 906 C CA . ASN A 1 115 ? 0.908 4.873 17.238 1.00 81.25 115 ASN A CA 1
ATOM 907 C C . ASN A 1 115 ? 0.213 3.946 16.230 1.00 81.25 115 ASN A C 1
ATOM 909 O O . ASN A 1 115 ? 0.700 2.849 15.971 1.00 81.25 115 ASN A O 1
ATOM 913 N N . ALA A 1 116 ? -0.880 4.405 15.610 1.00 86.44 116 ALA A N 1
ATOM 914 C CA . ALA A 1 116 ? -1.600 3.667 14.571 1.00 86.44 116 ALA A CA 1
ATOM 915 C C . ALA A 1 116 ? -0.765 3.438 13.294 1.00 86.44 116 ALA A C 1
ATOM 917 O O . ALA A 1 116 ? -1.055 2.531 12.519 1.00 86.44 116 ALA A O 1
ATOM 918 N N . HIS A 1 117 ? 0.276 4.240 13.061 1.00 81.06 117 HIS A N 1
ATOM 919 C CA . HIS A 1 117 ? 1.193 4.100 11.929 1.00 81.06 117 HIS A CA 1
ATOM 920 C C . HIS A 1 117 ? 2.513 3.408 12.273 1.00 81.06 117 HIS A C 1
ATOM 922 O O . HIS A 1 117 ? 3.319 3.169 11.374 1.00 81.06 117 HIS A O 1
ATOM 928 N N . CYS A 1 118 ? 2.753 3.033 13.529 1.00 76.69 118 CYS A N 1
ATOM 929 C CA . CYS A 1 118 ? 4.009 2.385 13.903 1.00 76.69 118 CYS A CA 1
ATOM 930 C C . CYS A 1 118 ? 4.244 1.056 13.163 1.00 76.69 118 CYS A C 1
ATOM 932 O O . CYS A 1 118 ? 5.381 0.790 12.783 1.00 76.69 118 CYS A O 1
ATOM 934 N N . THR A 1 119 ? 3.189 0.279 12.878 1.00 79.56 119 THR A N 1
ATOM 935 C CA . THR A 1 119 ? 3.282 -0.997 12.133 1.00 79.56 119 THR A CA 1
ATOM 936 C C . THR A 1 119 ? 3.525 -0.799 10.638 1.00 79.56 119 THR A C 1
ATOM 938 O O . THR A 1 119 ? 4.086 -1.668 9.980 1.00 79.56 119 THR A O 1
ATOM 941 N N . LEU A 1 120 ? 3.164 0.365 10.085 1.00 78.00 120 LEU A N 1
ATOM 942 C CA . LEU A 1 120 ? 3.440 0.697 8.686 1.00 78.00 120 LEU A CA 1
ATOM 943 C C . LEU A 1 120 ? 4.941 0.855 8.437 1.00 78.00 120 LEU A C 1
ATOM 945 O O . LEU A 1 120 ? 5.419 0.453 7.382 1.00 78.00 120 LEU A O 1
ATOM 949 N N . GLY A 1 121 ? 5.669 1.445 9.389 1.00 67.62 121 GLY A N 1
ATOM 950 C CA . GLY A 1 121 ? 7.037 1.950 9.227 1.00 67.62 121 GLY A CA 1
ATOM 951 C C . GLY A 1 121 ? 7.081 3.483 9.128 1.00 67.62 121 GLY A C 1
ATOM 952 O O . GLY A 1 121 ? 6.161 4.121 8.617 1.00 67.62 121 GLY A O 1
ATOM 953 N N . GLN A 1 122 ? 8.156 4.106 9.630 1.00 55.59 122 GLN A N 1
ATOM 954 C CA . GLN A 1 122 ? 8.245 5.571 9.807 1.00 55.59 122 GLN A CA 1
ATOM 955 C C . GLN A 1 122 ? 8.640 6.367 8.544 1.00 55.59 122 GLN A C 1
ATOM 957 O O . GLN A 1 122 ? 8.896 7.564 8.628 1.00 55.59 122 GLN A O 1
ATOM 962 N N . GLY A 1 123 ? 8.643 5.755 7.359 1.00 53.25 123 GLY A N 1
ATOM 963 C CA . GLY A 1 123 ? 8.829 6.466 6.094 1.00 53.25 123 GLY A CA 1
ATOM 964 C C . GLY A 1 123 ? 7.493 6.701 5.383 1.00 53.25 123 GLY A C 1
ATOM 965 O O . GLY A 1 123 ? 6.837 5.769 4.936 1.00 53.25 123 GLY A O 1
ATOM 966 N N . LYS A 1 124 ? 7.093 7.948 5.168 1.00 50.06 124 LYS A N 1
ATOM 967 C CA . LYS A 1 124 ? 6.062 8.345 4.189 1.00 50.06 124 LYS A CA 1
ATOM 968 C C . LYS A 1 124 ? 6.768 8.230 2.878 1.00 50.06 124 LYS A C 1
ATOM 970 O O . LYS A 1 124 ? 7.413 9.140 2.394 1.00 50.06 124 LYS A O 1
ATOM 975 N N . VAL A 1 125 ? 6.678 7.051 2.334 1.00 51.16 125 VAL A N 1
ATOM 976 C CA . VAL A 1 125 ? 7.268 6.764 1.053 1.00 51.16 125 VAL A CA 1
ATOM 977 C C . VAL A 1 125 ? 6.144 6.111 0.284 1.00 51.16 125 VAL A C 1
ATOM 979 O O . VAL A 1 125 ? 6.340 5.059 -0.264 1.00 51.16 125 VAL A O 1
ATOM 982 N N . LEU A 1 126 ? 4.917 6.647 0.296 1.00 52.28 126 LEU A N 1
ATOM 983 C CA . LEU A 1 126 ? 3.858 6.048 -0.518 1.00 52.28 126 LEU A CA 1
ATOM 984 C C . LEU A 1 126 ? 4.137 6.323 -2.006 1.00 52.28 126 LEU A C 1
ATOM 986 O O . LEU A 1 126 ? 4.074 5.419 -2.824 1.00 52.28 126 LEU A O 1
ATOM 990 N N . ASN A 1 127 ? 4.587 7.526 -2.364 1.00 49.75 127 ASN A N 1
ATOM 991 C CA . ASN A 1 127 ? 4.874 7.836 -3.767 1.00 49.75 127 ASN A CA 1
ATOM 992 C C . ASN A 1 127 ? 6.231 7.325 -4.257 1.00 49.75 127 ASN A C 1
ATOM 994 O O . ASN A 1 127 ? 6.301 6.744 -5.331 1.00 49.75 127 ASN A O 1
ATOM 998 N N . THR A 1 128 ? 7.312 7.497 -3.496 1.00 47.56 128 THR A N 1
ATOM 999 C CA . THR A 1 128 ? 8.636 6.971 -3.876 1.00 47.56 128 THR A CA 1
ATOM 1000 C C . THR A 1 128 ? 8.679 5.440 -3.846 1.00 47.56 128 THR A C 1
ATOM 1002 O O . THR A 1 128 ? 9.449 4.856 -4.598 1.00 47.56 128 THR A O 1
ATOM 1005 N N . ARG A 1 129 ? 7.789 4.776 -3.088 1.00 54.09 129 ARG A N 1
ATOM 1006 C CA . ARG A 1 129 ? 7.539 3.327 -3.184 1.00 54.09 129 ARG A CA 1
ATOM 1007 C C . ARG A 1 129 ? 6.678 2.955 -4.383 1.00 54.09 129 ARG A C 1
ATOM 1009 O O . ARG A 1 129 ? 6.692 1.816 -4.790 1.00 54.09 129 ARG A O 1
ATOM 1016 N N . ALA A 1 130 ? 6.016 3.865 -5.083 1.00 61.41 130 ALA A N 1
ATOM 1017 C CA . ALA A 1 130 ? 5.525 3.496 -6.412 1.00 61.41 130 ALA A CA 1
ATOM 1018 C C . ALA A 1 130 ? 6.684 3.259 -7.408 1.00 61.41 130 ALA A C 1
ATOM 1020 O O . ALA A 1 130 ? 6.418 3.019 -8.575 1.00 61.41 130 ALA A O 1
ATOM 1021 N N . GLN A 1 131 ? 7.951 3.365 -6.980 1.00 67.19 131 GLN A N 1
ATOM 1022 C CA . GLN A 1 131 ? 9.164 3.286 -7.784 1.00 67.19 131 GLN A CA 1
ATOM 1023 C C . GLN A 1 131 ? 10.292 2.538 -7.061 1.00 67.19 131 GLN A C 1
ATOM 1025 O O . GLN A 1 131 ? 10.188 2.257 -5.864 1.00 67.19 131 GLN A O 1
ATOM 1030 N N . PRO A 1 132 ? 11.383 2.183 -7.762 1.00 70.88 132 PRO A N 1
ATOM 1031 C CA . PRO A 1 132 ? 12.550 1.650 -7.088 1.00 70.88 132 PRO A CA 1
ATOM 1032 C C . PRO A 1 132 ? 13.097 2.684 -6.097 1.00 70.88 132 PRO A C 1
ATOM 1034 O O . PRO A 1 132 ? 13.334 3.838 -6.462 1.00 70.88 132 PRO A O 1
ATOM 1037 N N . LEU A 1 133 ? 13.336 2.254 -4.859 1.00 66.81 133 LEU A N 1
ATOM 1038 C CA . LEU A 1 133 ? 13.907 3.107 -3.821 1.00 66.81 133 LEU A CA 1
ATOM 1039 C C . LEU A 1 133 ? 15.336 3.527 -4.197 1.00 66.81 133 LEU A C 1
ATOM 1041 O O . LEU A 1 133 ? 16.215 2.676 -4.331 1.00 66.81 133 LEU A O 1
ATOM 1045 N N . ILE A 1 134 ? 15.559 4.837 -4.342 1.00 69.69 134 ILE A N 1
ATOM 1046 C CA . ILE A 1 134 ? 16.905 5.440 -4.400 1.00 69.69 134 ILE A CA 1
ATOM 1047 C C . ILE A 1 134 ? 17.435 5.677 -2.986 1.00 69.69 134 ILE A C 1
ATOM 1049 O O . ILE A 1 134 ? 18.594 5.414 -2.681 1.00 69.69 134 ILE A O 1
ATOM 1053 N N . HIS A 1 135 ? 16.551 6.149 -2.115 1.00 68.94 135 HIS A N 1
ATOM 1054 C CA . HIS A 1 135 ? 16.857 6.574 -0.763 1.00 68.94 135 HIS A CA 1
ATOM 1055 C C . HIS A 1 135 ? 16.338 5.542 0.238 1.00 68.94 135 HIS A C 1
ATOM 1057 O O . HIS A 1 135 ? 15.177 5.580 0.654 1.00 68.94 135 HIS A O 1
ATOM 1063 N N . THR A 1 136 ? 17.190 4.579 0.590 1.00 62.66 136 THR A N 1
ATOM 1064 C CA . THR A 1 136 ? 16.866 3.551 1.586 1.00 62.66 136 THR A CA 1
ATOM 1065 C C . THR A 1 136 ? 16.849 4.145 2.990 1.00 62.66 136 THR A C 1
ATOM 1067 O O . THR A 1 136 ? 17.702 4.960 3.332 1.00 62.66 136 THR A O 1
ATOM 1070 N N . ASN A 1 137 ? 15.917 3.698 3.827 1.00 57.75 137 ASN A N 1
ATOM 1071 C CA . ASN A 1 137 ? 15.894 4.056 5.242 1.00 57.75 137 ASN A CA 1
ATOM 1072 C C . ASN A 1 137 ? 17.119 3.444 5.952 1.00 57.75 137 ASN A C 1
ATOM 1074 O O . ASN A 1 137 ? 17.388 2.243 5.860 1.00 57.75 137 ASN A O 1
ATOM 1078 N N . SER A 1 138 ? 17.907 4.286 6.611 1.00 56.97 138 SER A N 1
ATOM 1079 C CA . SER A 1 138 ? 19.162 3.886 7.253 1.00 56.97 138 SER A CA 1
ATOM 1080 C C . SER A 1 138 ? 18.997 3.529 8.727 1.00 56.97 138 SER A C 1
ATOM 1082 O O . SER A 1 138 ? 19.916 2.971 9.322 1.00 56.97 138 SER A O 1
ATOM 1084 N N . LYS A 1 139 ? 17.832 3.805 9.321 1.00 54.97 139 LYS A N 1
ATOM 1085 C CA . LYS A 1 139 ? 17.561 3.571 10.746 1.00 54.97 139 LYS A CA 1
ATOM 1086 C C . LYS A 1 139 ? 16.812 2.273 11.056 1.00 54.97 139 LYS A C 1
ATOM 1088 O O . LYS A 1 139 ? 16.426 2.063 12.200 1.00 54.97 139 LYS A O 1
ATOM 1093 N N . GLY A 1 140 ? 16.619 1.393 10.073 1.00 53.47 140 GLY A N 1
ATOM 1094 C CA . GLY A 1 140 ? 16.030 0.071 10.309 1.00 53.47 140 GLY A CA 1
ATOM 1095 C C . GLY A 1 140 ? 14.527 0.095 10.621 1.00 53.47 140 GLY A C 1
ATOM 1096 O O . GLY A 1 140 ? 13.999 -0.894 11.125 1.00 53.47 140 GLY A O 1
ATOM 1097 N N . TYR A 1 141 ? 13.822 1.190 10.309 1.00 55.41 141 TYR A N 1
ATOM 1098 C CA . TYR A 1 141 ? 12.397 1.376 10.623 1.00 55.41 141 TYR A CA 1
ATOM 1099 C C . TYR A 1 141 ? 11.465 0.679 9.619 1.00 55.41 141 TYR A C 1
ATOM 1101 O O . TYR A 1 141 ? 10.691 1.331 8.911 1.00 55.41 141 TYR A O 1
ATOM 1109 N N . TYR A 1 142 ? 11.542 -0.643 9.528 1.00 61.62 142 TYR A N 1
ATOM 1110 C CA . TYR A 1 142 ? 10.832 -1.406 8.505 1.00 61.62 142 TYR A CA 1
ATOM 1111 C C . TYR A 1 142 ? 9.743 -2.293 9.119 1.00 61.62 142 TYR A C 1
ATOM 1113 O O . TYR A 1 142 ? 10.015 -3.447 9.428 1.00 61.62 142 TYR A O 1
ATOM 1121 N N . GLY A 1 143 ? 8.530 -1.744 9.268 1.00 75.75 143 GLY A N 1
ATOM 1122 C CA . GLY A 1 143 ? 7.311 -2.520 9.550 1.00 75.75 143 GLY A CA 1
ATOM 1123 C C . GLY A 1 143 ? 6.778 -3.222 8.289 1.00 75.75 143 GLY A C 1
ATOM 1124 O O . GLY A 1 143 ? 7.564 -3.717 7.478 1.00 75.75 143 GLY A O 1
ATOM 1125 N N . GLU A 1 144 ? 5.466 -3.169 8.029 1.00 82.44 144 GLU A N 1
ATOM 1126 C CA . GLU A 1 144 ? 4.806 -3.683 6.802 1.00 82.44 144 GLU A CA 1
ATOM 1127 C C . GLU A 1 144 ? 5.515 -3.230 5.508 1.00 82.44 144 GLU A C 1
ATOM 1129 O O . GLU A 1 144 ? 5.600 -3.946 4.506 1.00 82.44 144 GLU A O 1
ATOM 1134 N N . GLN A 1 145 ? 6.082 -2.026 5.546 1.00 77.50 145 GLN A N 1
ATOM 1135 C CA . GLN A 1 145 ? 6.904 -1.441 4.498 1.00 77.50 145 GLN A CA 1
ATOM 1136 C C . GLN A 1 145 ? 8.122 -2.284 4.089 1.00 77.50 145 GLN A C 1
ATOM 1138 O O . GLN A 1 145 ? 8.422 -2.364 2.899 1.00 77.50 145 GLN A O 1
ATOM 1143 N N . GLY A 1 146 ? 8.810 -2.936 5.028 1.00 77.88 146 GLY A N 1
ATOM 1144 C CA . GLY A 1 146 ? 9.973 -3.770 4.708 1.00 77.88 146 GLY A CA 1
ATOM 1145 C C . GLY A 1 146 ? 9.614 -4.984 3.854 1.00 77.88 146 GLY A C 1
ATOM 1146 O O . GLY A 1 146 ? 10.357 -5.351 2.946 1.00 77.88 146 GLY A O 1
ATOM 1147 N N . VAL A 1 147 ? 8.446 -5.576 4.111 1.00 84.19 147 VAL A N 1
ATOM 1148 C CA . VAL A 1 147 ? 7.904 -6.680 3.306 1.00 84.19 147 VAL A CA 1
ATOM 1149 C C . VAL A 1 147 ? 7.529 -6.179 1.926 1.00 84.19 147 VAL A C 1
ATOM 1151 O O . VAL A 1 147 ? 7.922 -6.765 0.919 1.00 84.19 147 VAL A O 1
ATOM 1154 N N . TRP A 1 148 ? 6.812 -5.060 1.872 1.00 84.12 148 TRP A N 1
ATOM 1155 C CA . TRP A 1 148 ? 6.410 -4.459 0.612 1.00 84.12 148 TRP A CA 1
ATOM 1156 C C . TRP A 1 148 ? 7.628 -4.129 -0.281 1.00 84.12 148 TRP A C 1
ATOM 1158 O O . TRP A 1 148 ? 7.576 -4.400 -1.479 1.00 84.12 148 TRP A O 1
ATOM 1168 N N . ASP A 1 149 ? 8.749 -3.656 0.284 1.00 80.12 149 ASP A N 1
ATOM 1169 C CA . ASP A 1 149 ? 9.979 -3.353 -0.472 1.00 80.12 149 ASP A CA 1
ATOM 1170 C C . ASP A 1 149 ? 10.564 -4.594 -1.155 1.00 80.12 149 ASP A C 1
ATOM 1172 O O . ASP A 1 149 ? 11.064 -4.523 -2.281 1.00 80.12 149 ASP A O 1
ATOM 1176 N N . ILE A 1 150 ? 10.491 -5.742 -0.477 1.00 86.38 150 ILE A N 1
ATOM 1177 C CA . ILE A 1 150 ? 10.931 -7.028 -1.018 1.00 86.38 150 ILE A CA 1
ATOM 1178 C C . ILE A 1 150 ? 9.992 -7.462 -2.147 1.00 86.38 150 ILE A C 1
ATOM 1180 O O . ILE A 1 150 ? 10.469 -7.772 -3.238 1.00 86.38 150 ILE A O 1
ATOM 1184 N N . LEU A 1 151 ? 8.675 -7.426 -1.908 1.00 87.06 151 LEU A N 1
ATOM 1185 C CA . LEU A 1 151 ? 7.653 -7.859 -2.867 1.00 87.06 151 LEU A CA 1
ATOM 1186 C C . LEU A 1 151 ? 7.619 -7.006 -4.141 1.00 87.06 151 LEU A C 1
ATOM 1188 O O . LEU A 1 151 ? 7.348 -7.508 -5.228 1.00 87.06 151 LEU A O 1
ATOM 1192 N N . HIS A 1 152 ? 7.887 -5.709 -4.020 1.00 85.00 152 HIS A N 1
ATOM 1193 C CA . HIS A 1 152 ? 7.828 -4.769 -5.133 1.00 85.00 152 HIS A CA 1
ATOM 1194 C C . HIS A 1 152 ? 9.083 -4.765 -6.010 1.00 85.00 152 HIS A C 1
ATOM 1196 O O . HIS A 1 152 ? 9.009 -4.402 -7.186 1.00 85.00 152 HIS A O 1
ATOM 1202 N N . ALA A 1 153 ? 10.236 -5.178 -5.477 1.00 83.31 153 ALA A N 1
ATOM 1203 C CA . ALA A 1 153 ? 11.507 -5.126 -6.197 1.00 83.31 153 ALA A CA 1
ATOM 1204 C C . ALA A 1 153 ? 11.482 -5.795 -7.592 1.00 83.31 153 ALA A C 1
ATOM 1206 O O . ALA A 1 153 ? 12.012 -5.189 -8.531 1.00 83.31 153 ALA A O 1
ATOM 1207 N N . PRO A 1 154 ? 10.861 -6.978 -7.798 1.00 86.44 154 PRO A N 1
ATOM 1208 C CA . PRO A 1 154 ? 10.885 -7.624 -9.108 1.00 86.44 154 PRO A CA 1
ATOM 1209 C C . PRO A 1 154 ? 10.150 -6.837 -10.197 1.00 86.44 154 PRO A C 1
ATOM 1211 O O . PRO A 1 154 ? 10.609 -6.835 -11.335 1.00 86.44 154 PRO A O 1
ATOM 1214 N N . VAL A 1 155 ? 9.082 -6.105 -9.851 1.00 83.81 155 VAL A N 1
ATOM 1215 C CA . VAL A 1 155 ? 8.296 -5.283 -10.795 1.00 83.81 155 VAL A CA 1
ATOM 1216 C C . VAL A 1 155 ? 9.192 -4.279 -11.528 1.00 83.81 155 VAL A C 1
ATOM 1218 O O . VAL A 1 155 ? 9.058 -4.082 -12.735 1.00 83.81 155 VAL A O 1
ATOM 1221 N N . TRP A 1 156 ? 10.153 -3.682 -10.819 1.00 83.50 156 TRP A N 1
ATOM 1222 C CA . TRP A 1 156 ? 11.091 -2.718 -11.396 1.00 83.50 156 TRP A CA 1
ATOM 1223 C C . TRP A 1 156 ? 12.361 -3.340 -11.960 1.00 83.50 156 TRP A C 1
ATOM 1225 O O . TRP A 1 156 ? 12.960 -2.776 -12.880 1.00 83.50 156 TRP A O 1
ATOM 1235 N N . ASN A 1 157 ? 12.766 -4.502 -11.445 1.00 84.62 157 ASN A N 1
ATOM 1236 C CA . ASN A 1 157 ? 13.917 -5.222 -11.975 1.00 84.62 157 ASN A CA 1
ATOM 1237 C C . ASN A 1 157 ? 13.727 -5.613 -13.440 1.00 84.62 157 ASN A C 1
ATOM 1239 O O . ASN A 1 157 ? 14.717 -5.614 -14.163 1.00 84.62 157 ASN A O 1
ATOM 1243 N N . VAL A 1 158 ? 12.491 -5.820 -13.908 1.00 86.38 158 VAL A N 1
ATOM 1244 C CA . VAL A 1 158 ? 12.223 -6.035 -15.338 1.00 86.38 158 VAL A CA 1
ATOM 1245 C C . VAL A 1 158 ? 12.752 -4.875 -16.181 1.00 86.38 158 VAL A C 1
ATOM 1247 O O . VAL A 1 158 ? 13.538 -5.083 -17.101 1.00 86.38 158 VAL A O 1
ATOM 1250 N N . GLY A 1 159 ? 12.403 -3.629 -15.844 1.00 87.19 159 GLY A N 1
ATOM 1251 C CA . GLY A 1 159 ? 12.895 -2.478 -16.606 1.00 87.19 159 GLY A CA 1
ATOM 1252 C C . GLY A 1 159 ? 14.383 -2.174 -16.380 1.00 87.19 159 GLY A C 1
ATOM 1253 O O . GLY A 1 159 ? 15.033 -1.664 -17.291 1.00 87.19 159 GLY A O 1
ATOM 1254 N N . ARG A 1 160 ? 14.949 -2.517 -15.209 1.00 86.12 160 ARG A N 1
ATOM 1255 C CA . ARG A 1 160 ? 16.405 -2.422 -14.958 1.00 86.12 160 ARG A CA 1
ATOM 1256 C C . ARG A 1 160 ? 17.198 -3.446 -15.772 1.00 86.12 160 ARG A C 1
ATOM 1258 O O . ARG A 1 160 ? 18.260 -3.116 -16.288 1.00 86.12 160 ARG A O 1
ATOM 1265 N N . GLY A 1 161 ? 16.685 -4.669 -15.875 1.00 87.69 161 GLY A N 1
ATOM 1266 C CA . GLY A 1 161 ? 17.294 -5.780 -16.603 1.00 87.69 161 GLY A CA 1
ATOM 1267 C C . GLY A 1 161 ? 17.070 -5.718 -18.111 1.00 87.69 161 GLY A C 1
ATOM 1268 O O . GLY A 1 161 ? 17.828 -6.332 -18.851 1.00 87.69 161 GLY A O 1
ATOM 1269 N N . MET A 1 162 ? 16.091 -4.936 -18.579 1.00 90.81 162 MET A N 1
ATOM 1270 C CA . MET A 1 162 ? 15.706 -4.849 -19.992 1.00 90.81 162 MET A CA 1
ATOM 1271 C C . MET A 1 162 ? 16.889 -4.593 -20.932 1.00 90.81 162 MET A C 1
ATOM 1273 O O . MET A 1 162 ? 17.022 -5.281 -21.936 1.00 90.81 162 MET A O 1
ATOM 1277 N N . GLN A 1 163 ? 17.779 -3.649 -20.606 1.00 92.31 163 GLN A N 1
ATOM 1278 C CA . GLN A 1 163 ? 18.943 -3.358 -21.455 1.00 92.31 163 GLN A CA 1
ATOM 1279 C C . GLN A 1 163 ? 19.923 -4.537 -21.534 1.00 92.31 163 GLN A C 1
ATOM 1281 O O . GLN A 1 163 ? 20.490 -4.804 -22.588 1.00 92.31 163 GLN A O 1
ATOM 1286 N N . PHE A 1 164 ? 20.130 -5.240 -20.420 1.00 92.94 164 PHE A N 1
ATOM 1287 C CA . PHE A 1 164 ? 21.002 -6.411 -20.372 1.00 92.94 164 PHE A CA 1
ATOM 1288 C C . PHE A 1 164 ? 20.399 -7.582 -21.154 1.00 92.94 164 PHE A C 1
ATOM 1290 O O . PHE A 1 164 ? 21.104 -8.243 -21.909 1.00 92.94 164 PHE A O 1
ATOM 1297 N N . GLU A 1 165 ? 19.089 -7.787 -21.037 1.00 94.06 165 GLU A N 1
ATOM 1298 C CA . GLU A 1 165 ? 18.407 -8.875 -21.732 1.00 94.06 165 GLU A CA 1
ATOM 1299 C C . GLU A 1 165 ? 18.325 -8.638 -23.244 1.00 94.06 165 GLU A C 1
ATOM 1301 O O . GLU A 1 165 ? 18.598 -9.540 -24.028 1.00 94.06 165 GLU A O 1
ATOM 1306 N N . LEU A 1 166 ? 18.071 -7.394 -23.668 1.00 95.56 166 LEU A N 1
ATOM 1307 C CA . LEU A 1 166 ? 18.172 -6.995 -25.075 1.00 95.56 166 LEU A CA 1
ATOM 1308 C C . LEU A 1 166 ? 19.568 -7.295 -25.641 1.00 95.56 166 LEU A C 1
ATOM 1310 O O . LEU A 1 166 ? 19.682 -7.877 -26.714 1.00 95.56 166 LEU A O 1
ATOM 1314 N N . LYS A 1 167 ? 20.638 -6.962 -24.909 1.00 95.12 167 LYS A N 1
ATOM 1315 C CA . LYS A 1 167 ? 22.008 -7.286 -25.333 1.00 95.12 167 LYS A CA 1
ATOM 1316 C C . LYS A 1 167 ? 22.203 -8.794 -25.519 1.00 95.12 167 LYS A C 1
ATOM 1318 O O . LYS A 1 167 ? 22.723 -9.216 -26.549 1.00 95.12 167 LYS A O 1
ATOM 1323 N N . ASN A 1 168 ? 21.812 -9.599 -24.531 1.00 95.56 168 ASN A N 1
ATOM 1324 C CA . ASN A 1 168 ? 22.015 -11.052 -24.566 1.00 95.56 168 ASN A CA 1
ATOM 1325 C C . ASN A 1 168 ? 21.256 -11.731 -25.708 1.00 95.56 168 ASN A C 1
ATOM 1327 O O . ASN A 1 168 ? 21.684 -12.778 -26.184 1.00 95.56 168 ASN A O 1
ATOM 1331 N N . GLN A 1 169 ? 20.159 -11.121 -26.152 1.00 95.81 169 GLN A N 1
ATOM 1332 C CA . GLN A 1 169 ? 19.313 -11.622 -27.229 1.00 95.81 169 GLN A CA 1
ATOM 1333 C C . GLN A 1 169 ? 19.562 -10.898 -28.564 1.00 95.81 169 GLN A C 1
ATOM 1335 O O . GLN A 1 169 ? 18.678 -10.822 -29.410 1.00 95.81 169 GLN A O 1
ATOM 1340 N N . GLY A 1 170 ? 20.774 -10.364 -28.767 1.00 94.94 170 GLY A N 1
ATOM 1341 C CA . GLY A 1 170 ? 21.237 -9.907 -30.080 1.00 94.94 170 GLY A CA 1
ATOM 1342 C C . GLY A 1 170 ? 20.766 -8.512 -30.492 1.00 94.94 170 GLY A C 1
ATOM 1343 O O . GLY A 1 170 ? 20.674 -8.230 -31.687 1.00 94.94 170 GLY A O 1
ATOM 1344 N N . PHE A 1 171 ? 20.459 -7.622 -29.543 1.00 96.44 171 PHE A N 1
ATOM 1345 C CA . PHE A 1 171 ? 20.134 -6.222 -29.833 1.00 96.44 171 PHE A CA 1
ATOM 1346 C C . PHE A 1 171 ? 21.288 -5.272 -29.485 1.00 96.44 171 PHE A C 1
ATOM 1348 O O . PHE A 1 171 ? 21.881 -5.343 -28.406 1.00 96.44 171 PHE A O 1
ATOM 1355 N N . LYS A 1 172 ? 21.553 -4.309 -30.375 1.00 95.62 172 LYS A N 1
ATOM 1356 C CA . LYS A 1 172 ? 22.530 -3.223 -30.182 1.00 95.62 172 LYS A CA 1
ATOM 1357 C C . LYS A 1 172 ? 21.892 -1.849 -30.329 1.00 95.62 172 LYS A C 1
ATOM 1359 O O . LYS A 1 172 ? 20.881 -1.687 -31.009 1.00 95.62 172 LYS A O 1
ATOM 1364 N N . TYR A 1 173 ? 22.505 -0.842 -29.711 1.00 96.38 173 TYR A N 1
ATOM 1365 C CA . TYR A 1 173 ? 22.092 0.551 -29.861 1.00 96.38 173 TYR A CA 1
ATOM 1366 C C . TYR A 1 173 ? 22.908 1.234 -30.958 1.00 96.38 173 TYR A C 1
ATOM 1368 O O . TYR A 1 173 ? 24.125 1.280 -30.865 1.00 96.38 173 TYR A O 1
ATOM 1376 N N . VAL A 1 174 ? 22.260 1.802 -31.968 1.00 95.38 174 VAL A N 1
ATOM 1377 C CA . VAL A 1 174 ? 22.899 2.592 -33.028 1.00 95.38 174 VAL A CA 1
ATOM 1378 C C . VAL A 1 174 ? 22.860 4.063 -32.638 1.00 95.38 174 VAL A C 1
ATOM 1380 O O . VAL A 1 174 ? 21.785 4.620 -32.395 1.00 95.38 174 VAL A O 1
ATOM 1383 N N . THR A 1 175 ? 24.026 4.702 -32.573 1.00 93.62 175 THR A N 1
ATOM 1384 C CA . THR A 1 175 ? 24.142 6.093 -32.135 1.00 93.62 175 THR A CA 1
ATOM 1385 C C . THR A 1 175 ? 23.572 7.064 -33.164 1.00 93.62 175 THR A C 1
ATOM 1387 O O . THR A 1 175 ? 23.720 6.901 -34.373 1.00 93.62 175 THR A O 1
ATOM 1390 N N . CYS A 1 176 ? 22.922 8.115 -32.666 1.00 93.38 176 CYS A N 1
ATOM 1391 C CA . CYS A 1 176 ? 22.587 9.280 -33.471 1.00 93.38 176 CYS A CA 1
ATOM 1392 C C . CYS A 1 176 ? 23.773 10.259 -33.455 1.00 93.38 176 CYS A C 1
ATOM 1394 O O . CYS A 1 176 ? 24.332 10.490 -32.378 1.00 93.38 176 CYS A O 1
ATOM 1396 N N . PRO A 1 177 ? 24.143 10.886 -34.586 1.00 90.75 177 PRO A N 1
ATOM 1397 C CA . PRO A 1 177 ? 25.144 11.948 -34.589 1.00 90.75 177 PRO A CA 1
ATOM 1398 C C . PRO A 1 177 ? 24.723 13.131 -33.703 1.00 90.75 177 PRO A C 1
ATOM 1400 O O . PRO A 1 177 ? 23.558 13.540 -33.700 1.00 90.75 177 PRO A O 1
ATOM 1403 N N . ALA A 1 178 ? 25.669 13.700 -32.953 1.00 89.25 178 ALA A N 1
ATOM 1404 C CA . ALA A 1 178 ? 25.419 14.888 -32.139 1.00 89.25 178 ALA A CA 1
ATOM 1405 C C . ALA A 1 178 ? 25.162 16.122 -33.024 1.00 89.25 178 ALA A C 1
ATOM 1407 O O . ALA A 1 178 ? 25.783 16.288 -34.072 1.00 89.25 178 ALA A O 1
ATOM 1408 N N . GLY A 1 179 ? 24.253 17.006 -32.598 1.00 85.31 179 GLY A N 1
ATOM 1409 C CA . GLY A 1 179 ? 23.962 18.265 -33.300 1.00 85.31 179 GLY A CA 1
ATOM 1410 C C . GLY A 1 179 ? 23.155 18.136 -34.600 1.00 85.31 179 GLY A C 1
ATOM 1411 O O . GLY A 1 179 ? 22.910 19.151 -35.253 1.00 85.31 179 GLY A O 1
ATOM 1412 N N . ILE A 1 180 ? 22.717 16.927 -34.962 1.00 88.75 180 ILE A N 1
ATOM 1413 C CA . ILE A 1 180 ? 21.868 16.677 -36.133 1.00 88.75 180 ILE A CA 1
ATOM 1414 C C . ILE A 1 180 ? 20.498 17.370 -36.005 1.00 88.75 180 ILE A C 1
ATOM 1416 O O . ILE A 1 180 ? 19.953 17.508 -34.905 1.00 88.75 180 ILE A O 1
ATOM 1420 N N . THR A 1 181 ? 19.920 17.816 -37.124 1.00 88.19 181 THR A N 1
ATOM 1421 C CA . THR A 1 181 ? 18.554 18.370 -37.152 1.00 88.19 181 THR A CA 1
ATOM 1422 C C . THR A 1 181 ? 17.490 17.267 -37.207 1.00 88.19 181 THR A C 1
ATOM 1424 O O . THR A 1 181 ? 17.769 16.136 -37.605 1.00 88.19 181 THR A O 1
ATOM 1427 N N . SER A 1 182 ? 16.237 17.594 -36.866 1.00 86.94 182 SER A N 1
ATOM 1428 C CA . SER A 1 182 ? 15.112 16.645 -36.949 1.00 86.94 182 SER A CA 1
ATOM 1429 C C . SER A 1 182 ? 14.861 16.130 -38.373 1.00 86.94 182 SER A C 1
ATOM 1431 O O . SER A 1 182 ? 14.501 14.968 -38.558 1.00 86.94 182 SER A O 1
ATOM 1433 N N . GLU A 1 183 ? 15.102 16.961 -39.392 1.00 90.81 183 GLU A N 1
ATOM 1434 C CA . GLU A 1 183 ? 15.000 16.570 -40.806 1.00 90.81 183 GLU A CA 1
ATOM 1435 C C . GLU A 1 183 ? 16.079 15.550 -41.183 1.00 90.81 183 GLU A C 1
ATOM 1437 O O . GLU A 1 183 ? 15.777 14.499 -41.746 1.00 90.81 183 GLU A O 1
ATOM 1442 N N . GLN A 1 184 ? 17.333 15.818 -40.810 1.00 91.25 184 GLN A N 1
ATOM 1443 C CA . GLN A 1 184 ? 18.454 14.911 -41.059 1.00 91.25 184 GLN A CA 1
ATOM 1444 C C . GLN A 1 184 ? 18.280 13.579 -40.311 1.00 91.25 184 GLN A C 1
ATOM 1446 O O . GLN A 1 184 ? 18.520 12.515 -40.878 1.00 91.25 184 GLN A O 1
ATOM 1451 N N . ARG A 1 185 ? 17.802 13.610 -39.061 1.00 90.81 185 ARG A N 1
ATOM 1452 C CA . ARG A 1 185 ? 17.480 12.395 -38.298 1.00 90.81 185 ARG A CA 1
ATOM 1453 C C . ARG A 1 185 ? 16.373 11.577 -38.970 1.00 90.81 185 ARG A C 1
ATOM 1455 O O . ARG A 1 185 ? 16.488 10.357 -39.049 1.00 90.81 185 ARG A O 1
ATOM 1462 N N . SER A 1 186 ? 15.332 12.239 -39.481 1.00 90.38 186 SER A N 1
ATOM 1463 C CA . SER A 1 186 ? 14.234 11.581 -40.206 1.00 90.38 186 SER A CA 1
ATOM 1464 C C . SER A 1 186 ? 14.716 10.920 -41.501 1.00 90.38 186 SER A C 1
ATOM 1466 O O . SER A 1 186 ? 14.289 9.811 -41.820 1.00 90.38 186 SER A O 1
ATOM 1468 N N . LEU A 1 187 ? 15.646 11.561 -42.220 1.00 91.56 187 LEU A N 1
ATOM 1469 C CA . LEU A 1 187 ? 16.289 10.977 -43.399 1.00 91.56 187 LEU A CA 1
ATOM 1470 C C . LEU A 1 187 ? 17.060 9.698 -43.037 1.00 91.56 187 LEU A C 1
ATOM 1472 O O . LEU A 1 187 ? 16.865 8.666 -43.681 1.00 91.56 187 LEU A O 1
ATOM 1476 N N . LEU A 1 188 ? 17.877 9.743 -41.978 1.00 91.56 188 LEU A N 1
ATOM 1477 C CA . LEU A 1 188 ? 18.623 8.574 -41.501 1.00 91.56 188 LEU A CA 1
ATOM 1478 C C . LEU A 1 188 ? 17.698 7.432 -41.057 1.00 91.56 188 LEU A C 1
ATOM 1480 O O . LEU A 1 188 ? 17.953 6.285 -41.415 1.00 91.56 188 LEU A O 1
ATOM 1484 N N . ASP A 1 189 ? 16.603 7.723 -40.343 1.00 91.62 189 ASP A N 1
ATOM 1485 C CA . ASP A 1 189 ? 15.604 6.709 -39.965 1.00 91.62 189 ASP A CA 1
ATOM 1486 C C . ASP A 1 189 ? 14.989 6.037 -41.208 1.00 91.62 189 ASP A C 1
ATOM 1488 O O . ASP A 1 189 ? 14.902 4.808 -41.273 1.00 91.62 189 ASP A O 1
ATOM 1492 N N . GLY A 1 190 ? 14.656 6.821 -42.240 1.00 91.31 190 GLY A N 1
ATOM 1493 C CA . GLY A 1 190 ? 14.169 6.302 -43.520 1.00 91.31 190 GLY A CA 1
ATOM 1494 C C . GLY A 1 190 ? 15.179 5.388 -44.223 1.00 91.31 190 GLY A C 1
ATOM 1495 O O . GLY A 1 190 ? 14.816 4.306 -44.697 1.00 91.31 190 GLY A O 1
ATOM 1496 N N . MET A 1 191 ? 16.458 5.772 -44.256 1.00 90.50 191 MET A N 1
ATOM 1497 C CA . MET A 1 191 ? 17.530 4.959 -44.848 1.00 90.50 191 MET A CA 1
ATOM 1498 C C . MET A 1 191 ? 17.748 3.650 -44.082 1.00 90.50 191 MET A C 1
ATOM 1500 O O . MET A 1 191 ? 17.803 2.581 -44.690 1.00 90.50 191 MET A O 1
ATOM 1504 N N . LEU A 1 192 ? 17.807 3.722 -42.752 1.00 90.75 192 LEU A N 1
ATOM 1505 C CA . LEU A 1 192 ? 17.955 2.573 -41.860 1.00 90.75 192 LEU A CA 1
ATOM 1506 C C . LEU A 1 192 ? 16.830 1.544 -42.056 1.00 90.75 192 LEU A C 1
ATOM 1508 O O . LEU A 1 192 ? 17.093 0.345 -42.159 1.00 90.75 192 LEU A O 1
ATOM 1512 N N . ARG A 1 193 ? 15.577 2.001 -42.171 1.00 88.75 193 ARG A N 1
ATOM 1513 C CA . ARG A 1 193 ? 14.408 1.121 -42.350 1.00 88.75 193 ARG A CA 1
ATOM 1514 C C . ARG A 1 193 ? 14.312 0.504 -43.741 1.00 88.75 193 ARG A C 1
ATOM 1516 O O . ARG A 1 193 ? 13.907 -0.651 -43.865 1.00 88.75 193 ARG A O 1
ATOM 1523 N N . THR A 1 194 ? 14.648 1.265 -44.781 1.00 86.00 194 THR A N 1
ATOM 1524 C CA . THR A 1 194 ? 14.517 0.811 -46.176 1.00 86.00 194 THR A CA 1
ATOM 1525 C C . THR A 1 194 ? 15.654 -0.110 -46.598 1.00 86.00 194 THR A C 1
ATOM 1527 O O . THR A 1 194 ? 15.406 -1.099 -47.283 1.00 86.00 194 THR A O 1
ATOM 1530 N N . ARG A 1 195 ? 16.891 0.184 -46.180 1.00 81.38 195 ARG A N 1
ATOM 1531 C CA . ARG A 1 195 ? 18.084 -0.545 -46.635 1.00 81.38 195 ARG A CA 1
ATOM 1532 C C . ARG A 1 195 ? 18.444 -1.751 -45.778 1.00 81.38 195 ARG A C 1
ATOM 1534 O O . ARG A 1 195 ? 19.133 -2.629 -46.284 1.00 81.38 195 ARG A O 1
ATOM 1541 N N . ARG A 1 196 ? 17.988 -1.800 -44.519 1.00 81.12 196 ARG A N 1
ATOM 1542 C CA . ARG A 1 196 ? 18.321 -2.864 -43.548 1.00 81.12 196 ARG A CA 1
ATOM 1543 C C . ARG A 1 196 ? 19.835 -3.160 -43.513 1.00 81.12 196 ARG A C 1
ATOM 1545 O O . ARG A 1 196 ? 20.244 -4.296 -43.771 1.00 81.12 196 ARG A O 1
ATOM 1552 N N . PRO A 1 197 ? 20.674 -2.129 -43.293 1.00 79.56 197 PRO A N 1
ATOM 1553 C CA . PRO A 1 197 ? 22.124 -2.288 -43.310 1.00 79.56 197 PRO A CA 1
ATOM 1554 C C . PRO A 1 197 ? 22.572 -3.301 -42.250 1.00 79.56 197 PRO A C 1
ATOM 1556 O O . PRO A 1 197 ? 22.028 -3.345 -41.146 1.00 79.56 197 PRO A O 1
ATOM 1559 N N . ARG A 1 198 ? 23.569 -4.121 -42.592 1.00 84.19 198 ARG A N 1
ATOM 1560 C CA . ARG A 1 198 ? 24.190 -5.058 -41.649 1.00 84.19 198 ARG A CA 1
ATOM 1561 C C . ARG A 1 198 ? 25.309 -4.360 -40.890 1.00 84.19 198 ARG A C 1
ATOM 1563 O O . ARG A 1 198 ? 26.010 -3.532 -41.461 1.00 84.19 198 ARG A O 1
ATOM 1570 N N . LEU A 1 199 ? 25.461 -4.725 -39.622 1.00 86.44 199 LEU A N 1
ATOM 1571 C CA . LEU A 1 199 ? 26.599 -4.313 -38.809 1.00 86.44 199 LEU A CA 1
ATOM 1572 C C . LEU A 1 199 ? 27.888 -4.921 -39.361 1.00 86.44 199 LEU A C 1
ATOM 1574 O O . LEU A 1 199 ? 27.938 -6.126 -39.617 1.00 86.44 199 LEU A O 1
ATOM 1578 N N . GLU A 1 200 ? 28.911 -4.088 -39.523 1.00 87.75 200 GLU A N 1
ATOM 1579 C CA . GLU A 1 200 ? 30.263 -4.528 -39.863 1.00 87.75 200 GLU A CA 1
ATOM 1580 C C . GLU A 1 200 ? 31.005 -5.064 -38.623 1.00 87.75 200 GLU A C 1
ATOM 1582 O O . GLU A 1 200 ? 30.554 -4.897 -37.484 1.00 87.75 200 GLU A O 1
ATOM 1587 N N . GLU A 1 201 ? 32.146 -5.734 -38.829 1.00 83.94 201 GLU A N 1
ATOM 1588 C CA . GLU A 1 201 ? 32.935 -6.355 -37.746 1.00 83.94 201 GLU A CA 1
ATOM 1589 C C . GLU A 1 201 ? 33.409 -5.339 -36.692 1.00 83.94 201 GLU A C 1
ATOM 1591 O O . GLU A 1 201 ? 33.569 -5.679 -35.518 1.00 83.94 201 GLU A O 1
ATOM 1596 N N . ASP A 1 202 ? 33.583 -4.077 -37.086 1.00 85.06 202 ASP A N 1
ATOM 1597 C CA . ASP A 1 202 ? 33.980 -2.967 -36.217 1.00 85.06 202 ASP A CA 1
ATOM 1598 C C . ASP A 1 202 ? 32.795 -2.291 -35.491 1.00 85.06 202 ASP A C 1
ATOM 1600 O O . ASP A 1 202 ? 32.978 -1.297 -34.787 1.00 85.06 202 ASP A O 1
ATOM 1604 N N . ASN A 1 203 ? 31.588 -2.861 -35.596 1.00 87.38 203 ASN A N 1
ATOM 1605 C CA . ASN A 1 203 ? 30.324 -2.317 -35.091 1.00 87.38 203 ASN A CA 1
ATOM 1606 C C . ASN A 1 203 ? 29.883 -1.010 -35.757 1.00 87.38 203 ASN A C 1
ATOM 1608 O O . ASN A 1 203 ? 29.165 -0.221 -35.136 1.00 87.38 203 ASN A O 1
ATOM 1612 N N . THR A 1 204 ? 30.264 -0.763 -37.004 1.00 90.38 204 THR A N 1
ATOM 1613 C CA . THR A 1 204 ? 29.749 0.375 -37.766 1.00 90.38 204 THR A CA 1
ATOM 1614 C C . THR A 1 204 ? 28.623 -0.017 -38.720 1.00 90.38 204 THR A C 1
ATOM 1616 O O . THR A 1 204 ? 28.390 -1.186 -39.036 1.00 90.38 204 THR A O 1
ATOM 1619 N N . LEU A 1 205 ? 27.856 0.994 -39.122 1.00 89.50 205 LEU A N 1
ATOM 1620 C CA . LEU A 1 205 ? 26.790 0.922 -40.110 1.00 89.50 205 LEU A CA 1
ATOM 1621 C C . LEU A 1 205 ? 27.045 2.004 -41.155 1.00 89.50 205 LEU A C 1
ATOM 1623 O O . LEU A 1 205 ? 26.933 3.198 -40.865 1.00 89.50 205 LEU A O 1
ATOM 1627 N N . HIS A 1 206 ? 27.369 1.573 -42.369 1.00 87.12 206 HIS A N 1
ATOM 1628 C CA . HIS A 1 206 ? 27.645 2.457 -43.493 1.00 87.12 206 HIS A CA 1
ATOM 1629 C C . HIS A 1 206 ? 26.351 2.802 -44.244 1.00 87.12 206 HIS A C 1
ATOM 1631 O O . HIS A 1 206 ? 25.683 1.944 -44.827 1.00 87.12 206 HIS A O 1
ATOM 1637 N N . LEU A 1 207 ? 25.991 4.084 -44.225 1.00 85.69 207 LEU A N 1
ATOM 1638 C CA . LEU A 1 207 ? 24.820 4.659 -44.880 1.00 85.69 207 LEU A CA 1
ATOM 1639 C C . LEU A 1 207 ? 25.265 5.784 -45.814 1.00 85.69 207 LEU A C 1
ATOM 1641 O O . LEU A 1 207 ? 25.272 6.950 -45.429 1.00 85.69 207 LEU A O 1
ATOM 1645 N N . GLU A 1 208 ? 25.614 5.427 -47.051 1.00 80.69 208 GLU A N 1
ATOM 1646 C CA . GLU A 1 208 ? 26.164 6.377 -48.033 1.00 80.69 208 GLU A CA 1
ATOM 1647 C C . GLU A 1 208 ? 27.373 7.122 -47.448 1.00 80.69 208 GLU A C 1
ATOM 1649 O O . GLU A 1 208 ? 28.368 6.485 -47.112 1.00 80.69 208 GLU A O 1
ATOM 1654 N N . ASP A 1 209 ? 27.265 8.440 -47.274 1.00 80.00 209 ASP A N 1
ATOM 1655 C CA . ASP A 1 209 ? 28.320 9.302 -46.740 1.00 80.00 209 ASP A CA 1
ATOM 1656 C C . ASP A 1 209 ? 28.315 9.387 -45.200 1.00 80.00 209 ASP A C 1
ATOM 1658 O O . ASP A 1 209 ? 29.093 10.137 -44.609 1.00 80.00 209 ASP A O 1
ATOM 1662 N N . THR A 1 210 ? 27.425 8.652 -44.523 1.00 84.31 210 THR A N 1
ATOM 1663 C CA . THR A 1 210 ? 27.305 8.644 -43.059 1.00 84.31 210 THR A CA 1
ATOM 1664 C C . THR A 1 210 ? 27.718 7.296 -42.486 1.00 84.31 210 THR A C 1
ATOM 1666 O O . THR A 1 210 ? 27.185 6.256 -42.863 1.00 84.31 210 THR A O 1
ATOM 1669 N N . ILE A 1 211 ? 28.625 7.322 -41.512 1.00 88.44 211 ILE A N 1
ATOM 1670 C CA . ILE A 1 211 ? 29.002 6.148 -40.724 1.00 88.44 211 ILE A CA 1
ATOM 1671 C C . ILE A 1 211 ? 28.373 6.304 -39.344 1.00 88.44 211 ILE A C 1
ATOM 1673 O O . ILE A 1 211 ? 28.647 7.272 -38.633 1.00 88.44 211 ILE A O 1
ATOM 1677 N N . LEU A 1 212 ? 27.508 5.363 -38.976 1.00 91.88 212 LEU A N 1
ATOM 1678 C CA . LEU A 1 212 ? 26.946 5.271 -37.633 1.00 91.88 212 LEU A CA 1
ATOM 1679 C C . LEU A 1 212 ? 27.692 4.200 -36.844 1.00 91.88 212 LEU A C 1
ATOM 1681 O O . LEU A 1 212 ? 28.150 3.210 -37.406 1.00 91.88 212 LEU A O 1
ATOM 1685 N N . THR A 1 213 ? 27.787 4.376 -35.531 1.00 91.44 213 THR A N 1
ATOM 1686 C CA . THR A 1 213 ? 28.442 3.405 -34.648 1.00 91.44 213 THR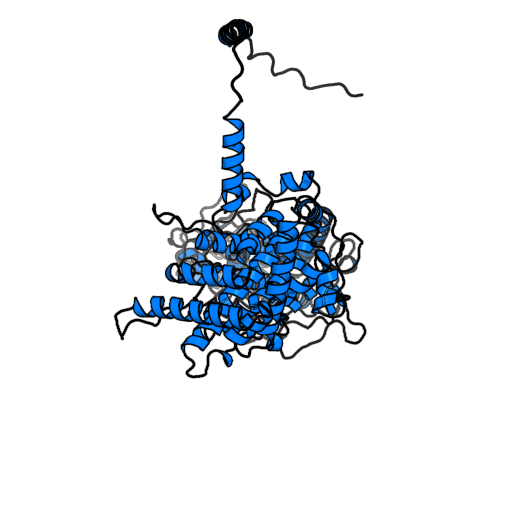 A CA 1
ATOM 1687 C C . THR A 1 213 ? 27.393 2.721 -33.788 1.00 91.44 213 THR A C 1
ATOM 1689 O O . THR A 1 213 ? 26.532 3.379 -33.203 1.00 91.44 213 THR A O 1
ATOM 1692 N N . ALA A 1 214 ? 27.469 1.403 -33.672 1.00 92.19 214 ALA A N 1
ATOM 1693 C CA . ALA A 1 214 ? 26.699 0.661 -32.696 1.00 92.19 214 ALA A CA 1
ATOM 1694 C C . ALA A 1 214 ? 27.466 0.520 -31.379 1.00 92.19 214 ALA A C 1
ATOM 1696 O O . ALA A 1 214 ? 28.674 0.295 -31.336 1.00 92.19 214 ALA A O 1
ATOM 1697 N N . ALA A 1 215 ? 26.731 0.654 -30.288 1.00 92.06 215 ALA A N 1
ATOM 1698 C CA . ALA A 1 215 ? 27.196 0.537 -28.925 1.00 92.06 215 ALA A CA 1
ATOM 1699 C C . ALA A 1 215 ? 26.421 -0.561 -28.194 1.00 92.06 215 ALA A C 1
ATOM 1701 O O . ALA A 1 215 ? 25.321 -0.973 -28.584 1.00 92.06 215 ALA A O 1
ATOM 1702 N N . ASP A 1 216 ? 27.003 -1.001 -27.085 1.00 91.31 216 ASP A N 1
ATOM 1703 C CA . ASP A 1 216 ? 26.358 -1.918 -26.163 1.00 91.31 216 ASP A CA 1
ATOM 1704 C C . ASP A 1 216 ? 25.174 -1.224 -25.469 1.00 91.31 216 ASP A C 1
ATOM 1706 O O . ASP A 1 216 ? 25.346 -0.272 -24.697 1.00 91.31 216 ASP A O 1
ATOM 1710 N N . ILE A 1 217 ? 23.968 -1.740 -25.724 1.00 92.94 217 ILE A N 1
ATOM 1711 C CA . ILE A 1 217 ? 22.718 -1.228 -25.160 1.00 92.94 217 ILE A CA 1
ATOM 1712 C C . ILE A 1 217 ? 22.680 -1.316 -23.623 1.00 92.94 217 ILE A C 1
ATOM 1714 O O . ILE A 1 217 ? 21.976 -0.537 -22.983 1.00 92.94 217 ILE A O 1
ATOM 1718 N N . SER A 1 218 ? 23.471 -2.196 -23.000 1.00 89.62 218 SER A N 1
ATOM 1719 C CA . SER A 1 218 ? 23.545 -2.325 -21.536 1.00 89.62 218 SER A CA 1
ATOM 1720 C C . SER A 1 218 ? 24.278 -1.170 -20.842 1.00 89.62 218 SER A C 1
ATOM 1722 O O . SER A 1 218 ? 24.182 -1.022 -19.625 1.00 89.62 218 SER A O 1
ATOM 1724 N N . THR A 1 219 ? 24.977 -0.317 -21.600 1.00 87.31 219 THR A N 1
ATOM 1725 C CA . THR A 1 219 ? 25.828 0.761 -21.058 1.00 87.31 219 THR A CA 1
ATOM 1726 C C . THR A 1 219 ? 25.312 2.173 -21.337 1.00 87.31 219 THR A C 1
ATOM 1728 O O . THR A 1 219 ? 26.013 3.151 -21.074 1.00 87.31 219 THR A O 1
ATOM 1731 N N . LEU A 1 220 ? 24.087 2.308 -21.858 1.00 90.69 220 LEU A N 1
ATOM 1732 C CA . LEU A 1 220 ? 23.537 3.615 -22.217 1.00 90.69 220 LEU A CA 1
ATOM 1733 C C . LEU A 1 220 ? 23.269 4.475 -20.978 1.00 90.69 220 LEU A C 1
ATOM 1735 O O . LEU A 1 220 ? 22.550 4.072 -20.052 1.00 90.69 220 LEU A O 1
ATOM 1739 N N . ASN A 1 221 ? 23.765 5.708 -21.019 1.00 92.44 221 ASN A N 1
ATOM 1740 C CA . ASN A 1 221 ? 23.390 6.752 -20.083 1.00 92.44 221 ASN A CA 1
ATOM 1741 C C . ASN A 1 221 ? 22.258 7.599 -20.689 1.00 92.44 221 ASN A C 1
ATOM 1743 O O . ASN A 1 221 ? 22.402 8.170 -21.770 1.00 92.44 221 ASN A O 1
ATOM 1747 N N . ILE A 1 222 ? 21.110 7.633 -20.007 1.00 93.19 222 ILE A N 1
ATOM 1748 C CA . ILE A 1 222 ? 19.866 8.233 -20.507 1.00 93.19 222 ILE A CA 1
ATOM 1749 C C . ILE A 1 222 ? 19.674 9.600 -19.855 1.00 93.19 222 ILE A C 1
ATOM 1751 O O . ILE A 1 222 ? 19.578 9.703 -18.630 1.00 93.19 222 ILE A O 1
ATOM 1755 N N . ILE A 1 223 ? 19.555 10.636 -20.680 1.00 94.19 223 ILE A N 1
ATOM 1756 C CA . ILE A 1 223 ? 19.403 12.026 -20.258 1.00 94.19 223 ILE A CA 1
ATOM 1757 C C . ILE A 1 223 ? 18.022 12.530 -20.693 1.00 94.19 223 ILE A C 1
ATOM 1759 O O . ILE A 1 223 ? 17.657 12.479 -21.866 1.00 94.19 223 ILE A O 1
ATOM 1763 N N . THR A 1 224 ? 17.252 13.034 -19.726 1.00 94.19 224 THR A N 1
ATOM 1764 C CA . THR A 1 224 ? 15.980 13.737 -19.957 1.00 94.19 224 THR A CA 1
ATOM 1765 C C . THR A 1 224 ? 16.271 15.219 -20.168 1.00 94.19 224 THR A C 1
ATOM 1767 O O . THR A 1 224 ? 16.444 15.955 -19.195 1.00 94.19 224 THR A O 1
ATOM 1770 N N . ASP A 1 225 ? 16.374 15.642 -21.424 1.00 93.12 225 ASP A N 1
ATOM 1771 C CA . ASP A 1 225 ? 16.846 16.970 -21.820 1.00 93.12 225 ASP A CA 1
ATOM 1772 C C . ASP A 1 225 ? 15.691 17.978 -21.922 1.00 93.12 225 ASP A C 1
ATOM 1774 O O . ASP A 1 225 ? 15.282 18.410 -23.000 1.00 93.12 225 ASP A O 1
ATOM 1778 N N . ASP A 1 226 ? 15.154 18.376 -20.769 1.00 91.38 226 ASP A N 1
ATOM 1779 C CA . ASP A 1 226 ? 14.063 19.353 -20.681 1.00 91.38 226 ASP A CA 1
ATOM 1780 C C . ASP A 1 226 ? 14.449 20.754 -21.184 1.00 91.38 226 ASP A C 1
ATOM 1782 O O . ASP A 1 226 ? 13.579 21.534 -21.577 1.00 91.38 226 ASP A O 1
ATOM 1786 N N . LYS A 1 227 ? 15.749 21.067 -21.220 1.00 92.88 227 LYS A N 1
ATOM 1787 C CA . LYS A 1 227 ? 16.292 22.346 -21.702 1.00 92.88 227 LYS A CA 1
ATOM 1788 C C . LYS A 1 227 ? 16.669 22.345 -23.186 1.00 92.88 227 LYS A C 1
ATOM 1790 O O . LYS A 1 227 ? 17.070 23.395 -23.685 1.00 92.88 227 LYS A O 1
ATOM 1795 N N . LYS A 1 228 ? 16.531 21.213 -23.889 1.00 90.19 228 LYS A N 1
ATOM 1796 C CA . LYS A 1 228 ? 16.889 21.053 -25.312 1.00 90.19 228 LYS A CA 1
ATOM 1797 C C . LYS A 1 228 ? 18.345 21.428 -25.623 1.00 90.19 228 LYS A C 1
ATOM 1799 O O . LYS A 1 228 ? 18.632 22.073 -26.632 1.00 90.19 228 LYS A O 1
ATOM 1804 N N . THR A 1 229 ? 19.260 21.064 -24.727 1.00 92.19 229 THR A N 1
ATOM 1805 C CA . THR A 1 229 ? 20.703 21.321 -24.873 1.00 92.19 229 THR A CA 1
ATOM 1806 C C . THR A 1 229 ? 21.353 20.354 -25.866 1.00 92.19 229 THR A C 1
ATOM 1808 O O . THR A 1 229 ? 22.268 20.731 -26.594 1.00 92.19 229 THR A O 1
ATOM 1811 N N . TYR A 1 230 ? 20.872 19.114 -25.905 1.00 91.44 230 TYR A N 1
ATOM 1812 C CA . TYR A 1 230 ? 21.451 17.989 -26.639 1.00 91.44 230 TYR A CA 1
ATOM 1813 C C . TYR A 1 230 ? 20.530 17.468 -27.745 1.00 91.44 230 TYR A C 1
ATOM 1815 O O . TYR A 1 230 ? 21.014 16.923 -28.736 1.00 91.44 230 TYR A O 1
ATOM 1823 N N . THR A 1 231 ? 19.213 17.639 -27.604 1.00 90.81 231 THR A N 1
ATOM 1824 C CA . THR A 1 231 ? 18.234 17.214 -28.610 1.00 90.81 231 THR A CA 1
ATOM 1825 C C . THR A 1 231 ? 17.158 18.266 -28.859 1.00 90.81 231 THR A C 1
ATOM 1827 O O . THR A 1 231 ? 16.701 18.959 -27.951 1.00 90.81 231 THR A O 1
ATOM 1830 N N . LYS A 1 232 ? 16.732 18.376 -30.121 1.00 88.75 232 LYS A N 1
ATOM 1831 C CA . LYS A 1 232 ? 15.571 19.182 -30.531 1.00 88.75 232 LYS A CA 1
ATOM 1832 C C . LYS A 1 232 ? 14.317 18.334 -30.756 1.00 88.75 232 LYS A C 1
ATOM 1834 O O . LYS A 1 232 ? 13.250 18.905 -30.984 1.00 88.75 232 LYS A O 1
ATOM 1839 N N . GLU A 1 233 ? 14.442 17.010 -30.666 1.00 89.62 233 GLU A N 1
ATOM 1840 C CA . GLU A 1 233 ? 13.340 16.071 -30.854 1.00 89.62 233 GLU A CA 1
ATOM 1841 C C . GLU A 1 233 ? 12.242 16.285 -29.806 1.00 89.62 233 GLU A C 1
ATOM 1843 O O . GLU A 1 233 ? 12.497 16.662 -28.659 1.00 89.62 233 GLU A O 1
ATOM 1848 N N . THR A 1 234 ? 10.998 16.012 -30.193 1.00 87.81 234 THR A N 1
ATOM 1849 C CA . THR A 1 234 ? 9.824 16.178 -29.321 1.00 87.81 234 THR A CA 1
ATOM 1850 C C . THR A 1 234 ? 9.832 15.230 -28.127 1.00 87.81 234 THR A C 1
ATOM 1852 O O . THR A 1 234 ? 9.262 15.561 -27.090 1.00 87.81 234 THR A O 1
ATOM 1855 N N . ASN A 1 235 ? 10.503 14.081 -28.246 1.00 89.56 235 ASN A N 1
ATOM 1856 C CA . ASN A 1 235 ? 10.629 13.114 -27.163 1.00 89.56 235 ASN A CA 1
ATOM 1857 C C . ASN A 1 235 ? 11.543 13.588 -26.020 1.00 89.56 235 ASN A C 1
ATOM 1859 O O . ASN A 1 235 ? 11.458 13.008 -24.945 1.00 89.56 235 ASN A O 1
ATOM 1863 N N . GLY A 1 236 ? 12.385 14.614 -26.217 1.00 93.31 236 GLY A N 1
ATOM 1864 C CA . GLY A 1 236 ? 13.267 15.164 -25.179 1.00 93.31 236 GLY A CA 1
ATOM 1865 C C . GLY A 1 236 ? 14.298 14.176 -24.612 1.00 93.31 236 GLY A C 1
ATOM 1866 O O . GLY A 1 236 ? 14.803 14.390 -23.508 1.00 93.31 236 GLY A O 1
ATOM 1867 N N . LEU A 1 237 ? 14.592 13.082 -25.324 1.00 95.25 237 LEU A N 1
ATOM 1868 C CA . LEU A 1 237 ? 15.533 12.047 -24.891 1.00 95.25 237 LEU A CA 1
ATOM 1869 C C . LEU A 1 237 ? 16.883 12.215 -25.593 1.00 95.25 237 LEU A C 1
ATOM 1871 O O . LEU A 1 237 ? 16.965 12.265 -26.823 1.00 95.25 237 LEU A O 1
ATOM 1875 N N . ALA A 1 238 ? 17.946 12.249 -24.793 1.00 95.56 238 ALA A N 1
ATOM 1876 C CA . ALA A 1 238 ? 19.323 12.201 -25.257 1.00 95.56 238 ALA A CA 1
ATOM 1877 C C . ALA A 1 238 ? 20.045 10.996 -24.645 1.00 95.56 238 ALA A C 1
ATOM 1879 O O . ALA A 1 238 ? 19.793 10.619 -23.498 1.00 95.56 238 ALA A O 1
ATOM 1880 N N . ILE A 1 239 ? 20.942 10.387 -25.414 1.00 95.88 239 ILE A N 1
ATOM 1881 C CA . ILE A 1 239 ? 21.717 9.219 -25.008 1.00 95.88 239 ILE A CA 1
ATOM 1882 C C . ILE A 1 239 ? 23.196 9.562 -25.072 1.00 95.88 239 ILE A C 1
ATOM 1884 O O . ILE A 1 239 ? 23.690 10.120 -26.052 1.00 95.88 239 ILE A O 1
ATOM 1888 N N . GLN A 1 240 ? 23.902 9.194 -24.015 1.00 92.81 240 GLN A N 1
ATOM 1889 C CA . GLN A 1 240 ? 25.348 9.223 -23.952 1.00 92.81 240 GLN A CA 1
ATOM 1890 C C . GLN A 1 240 ? 25.860 7.784 -23.889 1.00 92.81 240 GLN A C 1
ATOM 1892 O O . GLN A 1 240 ? 25.327 6.951 -23.151 1.00 92.81 240 GLN A O 1
ATOM 1897 N N . VAL A 1 241 ? 26.885 7.489 -24.684 1.00 89.81 241 VAL A N 1
ATOM 1898 C CA . VAL A 1 241 ? 27.485 6.157 -24.792 1.00 89.81 241 VAL A CA 1
ATOM 1899 C C . VAL A 1 241 ? 28.948 6.205 -24.378 1.00 89.81 241 VAL A C 1
ATOM 1901 O O . VAL A 1 241 ? 29.625 7.225 -24.525 1.00 89.81 241 VAL A O 1
ATOM 1904 N N . LYS A 1 242 ? 29.447 5.090 -23.847 1.00 83.31 242 LYS A N 1
ATOM 1905 C CA . LYS A 1 242 ? 30.848 4.949 -23.455 1.00 83.31 242 LYS A CA 1
ATOM 1906 C C . LYS A 1 242 ? 31.559 4.039 -24.448 1.00 83.31 242 LYS A C 1
ATOM 1908 O O . LYS A 1 242 ? 31.285 2.843 -24.488 1.00 83.31 242 LYS A O 1
ATOM 1913 N N . PHE A 1 243 ? 32.495 4.596 -25.210 1.00 77.44 243 PHE A N 1
ATOM 1914 C CA . PHE A 1 243 ? 33.343 3.837 -26.130 1.00 77.44 243 PHE A CA 1
ATOM 1915 C C . PHE A 1 243 ? 34.751 3.733 -25.549 1.00 77.44 243 PHE A C 1
ATOM 1917 O O . PHE A 1 243 ? 35.367 4.748 -25.238 1.00 77.44 243 PHE A O 1
ATOM 1924 N N . SER A 1 244 ? 35.265 2.512 -25.374 1.00 66.81 244 SER A N 1
ATOM 1925 C CA . SER A 1 244 ? 36.672 2.251 -25.013 1.00 66.81 244 SER A CA 1
ATOM 1926 C C . SER A 1 244 ? 37.222 3.084 -23.838 1.00 66.81 244 SER A C 1
ATOM 1928 O O . SER A 1 244 ? 38.390 3.458 -23.822 1.00 66.81 244 SER A O 1
ATOM 1930 N N . GLY A 1 245 ? 36.381 3.397 -22.844 1.00 63.75 245 GLY A N 1
ATOM 1931 C CA . GLY A 1 245 ? 36.774 4.170 -21.660 1.00 63.75 245 GLY A CA 1
ATOM 1932 C C . GLY A 1 245 ? 36.581 5.690 -21.752 1.00 63.75 245 GLY A C 1
ATOM 1933 O O . GLY A 1 245 ? 36.653 6.338 -20.711 1.00 63.75 245 GLY A O 1
ATOM 1934 N N . ALA A 1 246 ? 36.258 6.243 -22.924 1.00 68.12 246 ALA A N 1
ATOM 1935 C CA . ALA A 1 246 ? 35.917 7.653 -23.111 1.00 68.12 246 ALA A CA 1
ATOM 1936 C C . ALA A 1 246 ? 34.396 7.840 -23.246 1.00 68.12 246 ALA A C 1
ATOM 1938 O O . ALA A 1 246 ? 33.715 7.093 -23.954 1.00 68.12 246 ALA A O 1
ATOM 1939 N N . GLU A 1 247 ? 33.848 8.831 -22.546 1.00 72.12 247 GLU A N 1
ATOM 1940 C CA . GLU A 1 247 ? 32.442 9.207 -22.691 1.00 72.12 247 GLU A CA 1
ATOM 1941 C C . GLU A 1 247 ? 32.247 10.046 -23.956 1.00 72.12 247 GLU A C 1
ATOM 1943 O O . GLU A 1 247 ? 32.959 11.028 -24.176 1.00 72.12 247 GLU A O 1
ATOM 1948 N N . SER A 1 248 ? 31.270 9.673 -24.786 1.00 81.25 248 SER A N 1
ATOM 1949 C CA . SER A 1 248 ? 30.865 10.507 -25.914 1.00 81.25 248 SER A CA 1
ATOM 1950 C C . SER A 1 248 ? 30.129 11.756 -25.423 1.00 81.25 248 SER A C 1
ATOM 1952 O O . SER A 1 248 ? 29.608 11.806 -24.306 1.00 81.25 248 SER A O 1
ATOM 1954 N N . THR A 1 249 ? 30.016 12.768 -26.280 1.00 87.00 249 THR A N 1
ATOM 1955 C CA . THR A 1 249 ? 29.035 13.838 -26.065 1.00 87.00 249 THR A CA 1
ATOM 1956 C C . THR A 1 249 ? 27.619 13.242 -26.124 1.00 87.00 249 THR A C 1
ATOM 1958 O O . THR A 1 249 ? 27.374 12.384 -26.979 1.00 87.00 249 THR A O 1
ATOM 1961 N N . PRO A 1 250 ? 26.687 13.654 -25.242 1.00 93.19 250 PRO A N 1
ATOM 1962 C CA . PRO A 1 250 ? 25.281 13.294 -25.374 1.00 93.19 250 PRO A CA 1
ATOM 1963 C C . PRO A 1 250 ? 24.716 13.706 -26.738 1.00 93.19 250 PRO A C 1
ATOM 1965 O O . PRO A 1 250 ? 24.969 14.816 -27.209 1.00 93.19 250 PRO A O 1
ATOM 1968 N N . ALA A 1 251 ? 23.930 12.826 -27.349 1.00 93.75 251 ALA A N 1
ATOM 1969 C CA . ALA A 1 251 ? 23.300 13.048 -28.648 1.00 93.75 251 ALA A CA 1
ATOM 1970 C C . ALA A 1 251 ? 21.802 12.704 -28.591 1.00 93.75 251 ALA A C 1
ATOM 1972 O O . ALA A 1 251 ? 21.372 12.052 -27.634 1.00 93.75 251 ALA A O 1
ATOM 1973 N N . PRO A 1 252 ? 20.986 13.111 -29.583 1.00 95.31 252 PRO A N 1
ATOM 1974 C CA . PRO A 1 252 ? 19.588 12.693 -29.661 1.00 95.31 252 PRO A CA 1
ATOM 1975 C C . PRO A 1 252 ? 19.424 11.168 -29.599 1.00 95.31 252 PRO A C 1
ATOM 1977 O O . PRO A 1 252 ? 20.338 10.416 -29.942 1.00 95.31 252 PRO A O 1
ATOM 1980 N N . LEU A 1 253 ? 18.249 10.698 -29.177 1.00 95.75 253 LEU A N 1
ATOM 1981 C CA . LEU A 1 253 ? 17.932 9.271 -29.196 1.00 95.75 253 LEU A CA 1
ATOM 1982 C C . LEU A 1 253 ? 18.121 8.670 -30.604 1.00 95.75 253 LEU A C 1
ATOM 1984 O O . LEU A 1 253 ? 17.513 9.124 -31.579 1.00 95.75 253 LEU A O 1
ATOM 1988 N N . GLY A 1 254 ? 18.957 7.637 -30.680 1.00 95.19 254 GLY A N 1
ATOM 1989 C CA . GLY A 1 254 ? 19.248 6.855 -31.877 1.00 95.19 254 GLY A CA 1
ATOM 1990 C C . GLY A 1 254 ? 18.259 5.713 -32.093 1.00 95.19 254 GLY A C 1
ATOM 1991 O O . GLY A 1 254 ? 17.047 5.888 -31.953 1.00 95.19 254 GLY A O 1
ATOM 1992 N N . TRP A 1 255 ? 18.775 4.544 -32.460 1.00 96.50 255 TRP A N 1
ATOM 1993 C CA . TRP A 1 255 ? 17.973 3.385 -32.860 1.00 96.50 255 TRP A CA 1
ATOM 1994 C C . TRP A 1 255 ? 18.421 2.119 -32.138 1.00 96.50 255 TRP A C 1
ATOM 1996 O O . TRP A 1 255 ? 19.528 2.054 -31.611 1.00 96.50 255 TRP A O 1
ATOM 2006 N N . ILE A 1 256 ? 17.580 1.089 -32.143 1.00 96.50 256 ILE A N 1
ATOM 2007 C CA . ILE A 1 256 ? 17.959 -0.257 -31.706 1.00 96.50 256 ILE A CA 1
ATOM 2008 C C . ILE A 1 256 ? 17.895 -1.180 -32.921 1.00 96.50 256 ILE A C 1
ATOM 2010 O O . ILE A 1 256 ? 16.888 -1.187 -33.629 1.00 96.50 256 ILE A O 1
ATOM 2014 N N . ILE A 1 257 ? 18.965 -1.934 -33.164 1.00 95.44 257 ILE A N 1
ATOM 2015 C CA . ILE A 1 257 ? 19.089 -2.897 -34.263 1.00 95.44 257 ILE A CA 1
ATOM 2016 C C . ILE A 1 257 ? 19.134 -4.320 -33.709 1.00 95.44 257 ILE A C 1
ATOM 2018 O O . ILE A 1 257 ? 19.792 -4.562 -32.697 1.00 95.44 257 ILE A O 1
ATOM 2022 N N . HIS A 1 258 ? 18.456 -5.252 -34.375 1.00 94.44 258 HIS A N 1
ATOM 2023 C CA . HIS A 1 258 ? 18.628 -6.683 -34.139 1.00 94.44 258 HIS A CA 1
ATOM 2024 C C . HIS A 1 258 ? 19.737 -7.219 -35.050 1.00 94.44 258 HIS A C 1
ATOM 2026 O O . HIS A 1 258 ? 19.613 -7.178 -36.275 1.00 94.44 258 HIS A O 1
ATOM 2032 N N . GLU A 1 259 ? 20.827 -7.703 -34.463 1.00 91.25 259 GLU A N 1
ATOM 2033 C CA . GLU A 1 259 ? 22.059 -8.058 -35.174 1.00 91.25 259 GLU A CA 1
ATOM 2034 C C . GLU A 1 259 ? 21.834 -9.109 -36.261 1.00 91.25 259 GLU A C 1
ATOM 2036 O O . GLU A 1 259 ? 22.310 -8.948 -37.384 1.00 91.25 259 GLU A O 1
ATOM 2041 N N . ALA A 1 260 ? 21.071 -10.160 -35.951 1.00 89.38 260 ALA A N 1
ATOM 2042 C CA . ALA A 1 260 ? 20.889 -11.281 -36.867 1.00 89.38 260 ALA A CA 1
ATOM 2043 C C . ALA A 1 260 ? 20.066 -10.906 -38.111 1.00 89.38 260 ALA A C 1
ATOM 2045 O O . ALA A 1 260 ? 20.297 -11.446 -39.194 1.00 89.38 260 ALA A O 1
ATOM 2046 N N . THR A 1 261 ? 19.109 -9.979 -37.981 1.00 89.31 261 THR A N 1
ATOM 2047 C CA . THR A 1 261 ? 18.220 -9.590 -39.091 1.00 89.31 261 THR A CA 1
ATOM 2048 C C . THR A 1 261 ? 18.598 -8.261 -39.744 1.00 89.31 261 THR A C 1
ATOM 2050 O O . THR A 1 261 ? 18.130 -7.983 -40.848 1.00 89.31 261 THR A O 1
ATOM 2053 N N . GLY A 1 262 ? 19.409 -7.428 -39.084 1.00 88.38 262 GLY A N 1
ATOM 2054 C CA . GLY A 1 262 ? 19.697 -6.051 -39.504 1.00 88.38 262 GLY A CA 1
ATOM 2055 C C . GLY A 1 262 ? 18.479 -5.120 -39.437 1.00 88.38 262 GLY A C 1
ATOM 2056 O O . GLY A 1 262 ? 18.508 -4.010 -39.968 1.00 88.38 262 GLY A O 1
ATOM 2057 N N . GLU A 1 263 ? 17.373 -5.565 -38.829 1.00 92.19 263 GLU A N 1
ATOM 2058 C CA . GLU A 1 263 ? 16.164 -4.756 -38.711 1.00 92.19 263 GLU A CA 1
ATOM 2059 C C . GLU A 1 263 ? 16.259 -3.770 -37.550 1.00 92.19 263 GLU A C 1
ATOM 2061 O O . GLU A 1 263 ? 16.712 -4.099 -36.453 1.00 92.19 263 GLU A O 1
ATOM 2066 N N . ILE A 1 264 ? 15.747 -2.567 -37.792 1.00 93.88 264 ILE A N 1
ATOM 2067 C CA . ILE A 1 264 ? 15.696 -1.484 -36.817 1.00 93.88 264 ILE A CA 1
ATOM 2068 C C . ILE A 1 264 ? 14.327 -1.467 -36.145 1.00 93.88 264 ILE A C 1
ATOM 2070 O O . ILE A 1 264 ? 13.286 -1.490 -36.815 1.00 93.88 264 ILE A O 1
ATOM 2074 N N . LEU A 1 265 ? 14.321 -1.387 -34.815 1.00 94.75 265 LEU A N 1
ATOM 2075 C CA . LEU A 1 265 ? 13.088 -1.269 -34.052 1.00 94.75 265 LEU A CA 1
ATOM 2076 C C . LEU A 1 265 ? 12.325 0.020 -34.432 1.00 94.75 265 LEU A C 1
ATOM 2078 O O . LEU A 1 265 ? 12.912 1.043 -34.808 1.00 94.75 265 LEU A O 1
ATOM 2082 N N . PRO A 1 266 ? 10.986 0.008 -34.366 1.00 93.69 266 PRO A N 1
ATOM 2083 C CA . PRO A 1 266 ? 10.176 1.210 -34.434 1.00 93.69 266 PRO A CA 1
ATOM 2084 C C . PRO A 1 266 ? 10.628 2.217 -33.377 1.00 93.69 266 PRO A C 1
ATOM 2086 O O . PRO A 1 266 ? 11.077 1.844 -32.287 1.00 93.69 266 PRO A O 1
ATOM 2089 N N . GLN A 1 267 ? 10.556 3.501 -33.721 1.00 92.12 267 GLN A N 1
ATOM 2090 C CA . GLN A 1 267 ? 11.003 4.561 -32.820 1.00 92.12 267 GLN A CA 1
ATOM 2091 C C . GLN A 1 267 ? 10.154 4.624 -31.550 1.00 92.12 267 GLN A C 1
ATOM 2093 O O . GLN A 1 267 ? 10.705 4.812 -30.476 1.00 92.12 267 GLN A O 1
ATOM 2098 N N . ASP A 1 268 ? 8.852 4.366 -31.633 1.00 91.19 268 ASP A N 1
ATOM 2099 C CA . ASP A 1 268 ? 7.975 4.300 -30.463 1.00 91.19 268 ASP A CA 1
ATOM 2100 C C . ASP A 1 268 ? 8.372 3.166 -29.500 1.00 91.19 268 ASP A C 1
ATOM 2102 O O . ASP A 1 268 ? 8.453 3.393 -28.297 1.00 91.19 268 ASP A O 1
ATOM 2106 N N . ILE A 1 269 ? 8.716 1.978 -30.016 1.00 94.31 269 ILE A N 1
ATOM 2107 C CA . ILE A 1 269 ? 9.235 0.867 -29.196 1.00 94.31 269 ILE A CA 1
ATOM 2108 C C . ILE A 1 269 ? 10.601 1.217 -28.592 1.00 94.31 269 ILE A C 1
ATOM 2110 O O . ILE A 1 269 ? 10.851 0.940 -27.420 1.00 94.31 269 ILE A O 1
ATOM 2114 N N . THR A 1 270 ? 11.477 1.863 -29.366 1.00 95.12 270 THR A N 1
ATOM 2115 C CA . THR A 1 270 ? 12.794 2.315 -28.889 1.00 95.12 270 THR A CA 1
ATOM 2116 C C . THR A 1 270 ? 12.652 3.329 -27.755 1.00 95.12 270 THR A C 1
ATOM 2118 O O . THR A 1 270 ? 13.298 3.200 -26.717 1.00 95.12 270 THR A O 1
ATOM 2121 N N . GLU A 1 271 ? 11.782 4.324 -27.921 1.00 94.75 271 GLU A N 1
ATOM 2122 C CA . GLU A 1 271 ? 11.503 5.315 -26.890 1.00 94.75 271 GLU A CA 1
ATOM 2123 C C . GLU A 1 271 ? 10.902 4.681 -25.632 1.00 94.75 271 GLU A C 1
ATOM 2125 O O . GLU A 1 271 ? 11.326 5.021 -24.528 1.00 94.75 271 GLU A O 1
ATOM 2130 N N . ASP A 1 272 ? 9.951 3.755 -25.778 1.00 93.00 272 ASP A N 1
ATOM 2131 C CA . ASP A 1 272 ? 9.324 3.074 -24.644 1.00 93.00 272 ASP A CA 1
ATOM 2132 C C . ASP A 1 272 ? 10.346 2.225 -23.865 1.00 93.00 272 ASP A C 1
ATOM 2134 O O . ASP A 1 272 ? 10.365 2.296 -22.635 1.00 93.00 272 ASP A O 1
ATOM 2138 N N . ILE A 1 273 ? 11.260 1.513 -24.544 1.00 94.75 273 ILE A N 1
ATOM 2139 C CA . ILE A 1 273 ? 12.383 0.795 -23.904 1.00 94.75 273 ILE A CA 1
ATOM 2140 C C . ILE A 1 273 ? 13.217 1.764 -23.057 1.00 94.75 273 ILE A C 1
ATOM 2142 O O . ILE A 1 273 ? 13.438 1.534 -21.867 1.00 94.75 273 ILE A O 1
ATOM 2146 N N . ILE A 1 274 ? 13.641 2.886 -23.646 1.00 94.62 274 ILE A N 1
ATOM 2147 C CA . ILE A 1 274 ? 14.479 3.881 -22.966 1.00 94.62 274 ILE A CA 1
ATOM 2148 C C . ILE A 1 274 ? 13.747 4.515 -21.777 1.00 94.62 274 ILE A C 1
ATOM 2150 O O . ILE A 1 274 ? 14.336 4.659 -20.702 1.00 94.62 274 ILE A O 1
ATOM 2154 N N . ARG A 1 275 ? 12.464 4.863 -21.921 1.00 93.00 275 ARG A N 1
ATOM 2155 C CA . ARG A 1 275 ? 11.665 5.444 -20.831 1.00 93.00 275 ARG A CA 1
ATOM 2156 C C . ARG A 1 275 ? 11.440 4.446 -19.698 1.00 93.00 275 ARG A C 1
ATOM 2158 O O . ARG A 1 275 ? 11.660 4.811 -18.543 1.00 93.00 275 ARG A O 1
ATOM 2165 N N . VAL A 1 276 ? 11.064 3.200 -20.003 1.00 90.88 276 VAL A N 1
ATOM 2166 C CA . VAL A 1 276 ? 10.898 2.137 -18.996 1.00 90.88 276 VAL A CA 1
ATOM 2167 C C . VAL A 1 276 ? 12.208 1.930 -18.241 1.00 90.88 276 VAL A C 1
ATOM 2169 O O . VAL A 1 276 ? 12.213 1.987 -17.013 1.00 90.88 276 VAL A O 1
ATOM 2172 N N . THR A 1 277 ? 13.336 1.797 -18.942 1.00 90.81 277 THR A N 1
ATOM 2173 C CA . THR A 1 277 ? 14.655 1.700 -18.305 1.00 90.81 277 THR A CA 1
ATOM 2174 C C . THR A 1 277 ? 14.955 2.904 -17.409 1.00 90.81 277 THR A C 1
ATOM 2176 O O . THR A 1 277 ? 15.423 2.729 -16.282 1.00 90.81 277 THR A O 1
ATOM 2179 N N . ALA A 1 278 ? 14.705 4.129 -17.877 1.00 89.69 278 ALA A N 1
ATOM 2180 C CA . ALA A 1 278 ? 14.998 5.341 -17.118 1.00 89.69 278 ALA A CA 1
ATOM 2181 C C . ALA A 1 278 ? 14.142 5.465 -15.847 1.00 89.69 278 ALA A C 1
ATOM 2183 O O . ALA A 1 278 ? 14.680 5.793 -14.789 1.00 89.69 278 ALA A O 1
ATOM 2184 N N . ILE A 1 279 ? 12.841 5.163 -15.920 1.00 86.69 279 ILE A N 1
ATOM 2185 C CA . ILE A 1 279 ? 11.945 5.171 -14.752 1.00 86.69 279 ILE A CA 1
ATOM 2186 C C . ILE A 1 279 ? 12.352 4.072 -13.762 1.00 86.69 279 ILE A C 1
ATOM 2188 O O . ILE A 1 279 ? 12.411 4.320 -12.558 1.00 86.69 279 ILE A O 1
ATOM 2192 N N . SER A 1 280 ? 12.718 2.884 -14.252 1.00 86.44 280 SER A N 1
ATOM 2193 C CA . SER A 1 280 ? 13.155 1.760 -13.415 1.00 86.44 280 SER A CA 1
ATOM 2194 C C . SER A 1 280 ? 14.486 1.986 -12.698 1.00 86.44 280 SER A C 1
ATOM 2196 O O . SER A 1 280 ? 14.824 1.232 -11.783 1.00 86.44 280 SER A O 1
ATOM 2198 N N . LYS A 1 281 ? 15.252 3.025 -13.046 1.00 84.19 281 LYS A N 1
ATOM 2199 C CA . LYS A 1 281 ? 16.422 3.453 -12.260 1.00 84.19 281 LYS A CA 1
ATOM 2200 C C . LYS A 1 281 ? 16.023 4.230 -10.991 1.00 84.19 281 LYS A C 1
ATOM 2202 O O . LYS A 1 281 ? 16.812 4.258 -10.052 1.00 84.19 281 LYS A O 1
ATOM 2207 N N . GLY A 1 282 ? 14.789 4.735 -10.908 1.00 79.69 282 GLY A N 1
ATOM 2208 C CA . GLY A 1 282 ? 14.246 5.486 -9.769 1.00 79.69 282 GLY A CA 1
ATOM 2209 C C . GLY A 1 282 ? 14.390 7.006 -9.920 1.00 79.69 282 GLY A C 1
ATOM 2210 O O . GLY A 1 282 ? 14.814 7.511 -10.964 1.00 79.69 282 GLY A O 1
ATOM 2211 N N . GLY A 1 283 ? 14.030 7.750 -8.867 1.00 77.00 283 GLY A N 1
ATOM 2212 C CA . GLY A 1 283 ? 14.288 9.197 -8.769 1.00 77.00 283 GLY A CA 1
ATOM 2213 C C . GLY A 1 283 ? 13.391 10.057 -9.648 1.00 77.00 283 GLY A C 1
ATOM 2214 O O . GLY A 1 283 ? 13.659 11.232 -9.864 1.00 77.00 283 GLY A O 1
ATOM 2215 N N . PHE A 1 284 ? 12.311 9.500 -10.192 1.00 80.62 284 PHE A N 1
ATOM 2216 C CA . PHE A 1 284 ? 11.379 10.245 -11.037 1.00 80.62 284 PHE A CA 1
ATOM 2217 C C . PHE A 1 284 ? 10.781 11.455 -10.317 1.00 80.62 284 PHE A C 1
ATOM 2219 O O . PHE A 1 284 ? 10.668 12.525 -10.905 1.00 80.62 284 PHE A O 1
ATOM 2226 N N . TYR A 1 285 ? 10.419 11.295 -9.042 1.00 76.25 285 TYR A N 1
ATOM 2227 C CA . TYR A 1 285 ? 9.801 12.359 -8.253 1.00 76.25 285 TYR A CA 1
ATOM 2228 C C . TYR A 1 285 ? 10.790 13.457 -7.832 1.00 76.25 285 TYR A C 1
ATOM 2230 O O . TYR A 1 285 ? 10.346 14.540 -7.461 1.00 76.25 285 TYR A O 1
ATOM 2238 N N . GLU A 1 286 ? 12.098 13.210 -7.950 1.00 77.88 286 GLU A N 1
ATOM 2239 C CA . GLU A 1 286 ? 13.166 14.205 -7.756 1.00 77.88 286 GLU A CA 1
ATOM 2240 C C . GLU A 1 286 ? 13.419 15.036 -9.030 1.00 77.88 286 GLU A C 1
ATOM 2242 O O . GLU A 1 286 ? 14.045 16.094 -8.979 1.00 77.88 286 GLU A O 1
ATOM 2247 N N . ARG A 1 287 ? 12.919 14.583 -10.191 1.00 84.38 287 ARG A N 1
ATOM 2248 C CA . ARG A 1 287 ? 13.066 15.274 -11.483 1.00 84.38 287 ARG A CA 1
ATOM 2249 C C . ARG A 1 287 ? 12.099 16.448 -11.623 1.00 84.38 287 ARG A C 1
ATOM 2251 O O . ARG A 1 287 ? 11.036 16.479 -11.001 1.00 84.38 287 ARG A O 1
ATOM 2258 N N . THR A 1 288 ? 12.420 17.390 -12.514 1.00 88.56 288 THR A N 1
ATOM 2259 C CA . THR A 1 288 ? 11.519 18.512 -12.841 1.00 88.56 288 THR A CA 1
ATOM 2260 C C . THR A 1 288 ? 10.218 18.003 -13.477 1.00 88.56 288 THR A C 1
ATOM 2262 O O . THR A 1 288 ? 10.200 16.954 -14.122 1.00 88.56 288 THR A O 1
ATOM 2265 N N . LYS A 1 289 ? 9.112 18.757 -13.370 1.00 87.31 289 LYS A N 1
ATOM 2266 C CA . LYS A 1 289 ? 7.839 18.383 -14.026 1.00 87.31 289 LYS A CA 1
ATOM 2267 C C . LYS A 1 289 ? 7.992 18.162 -15.540 1.00 87.31 289 LYS A C 1
ATOM 2269 O O . LYS A 1 289 ? 7.315 17.308 -16.098 1.00 87.31 289 LYS A O 1
ATOM 2274 N N . ALA A 1 290 ? 8.887 18.906 -16.193 1.00 91.06 290 ALA A N 1
ATOM 2275 C CA . ALA A 1 290 ? 9.172 18.750 -17.619 1.00 91.06 290 ALA A CA 1
ATOM 2276 C C . ALA A 1 290 ? 9.896 17.425 -17.919 1.00 91.06 290 ALA A C 1
ATOM 2278 O O . ALA A 1 290 ? 9.509 16.703 -18.834 1.00 91.06 290 ALA A O 1
ATOM 2279 N N . GLN A 1 291 ? 10.887 17.055 -17.104 1.00 91.19 291 GLN A N 1
ATOM 2280 C CA . GLN A 1 291 ? 11.570 15.759 -17.202 1.00 91.19 291 GLN A CA 1
ATOM 2281 C C . GLN A 1 291 ? 10.631 14.586 -16.894 1.00 91.19 291 GLN A C 1
ATOM 2283 O O . GLN A 1 291 ? 10.689 13.554 -17.558 1.00 91.19 291 GLN A O 1
ATOM 2288 N N . GLN A 1 292 ? 9.736 14.750 -15.917 1.00 88.56 292 GLN A N 1
ATOM 2289 C CA . GLN A 1 292 ? 8.689 13.773 -15.620 1.00 88.56 292 GLN A CA 1
ATOM 2290 C C . GLN A 1 292 ? 7.752 13.574 -16.821 1.00 88.56 292 GLN A C 1
ATOM 2292 O O . GLN A 1 292 ? 7.476 12.436 -17.192 1.00 88.56 292 GLN A O 1
ATOM 2297 N N . ALA A 1 293 ? 7.331 14.660 -17.479 1.00 89.75 293 ALA A N 1
ATOM 2298 C CA . ALA A 1 293 ? 6.487 14.598 -18.673 1.00 89.75 293 ALA A CA 1
ATOM 2299 C C . ALA A 1 293 ? 7.174 13.887 -19.854 1.00 89.75 293 ALA A C 1
ATOM 2301 O O . ALA A 1 293 ? 6.522 13.122 -20.559 1.00 89.75 293 ALA A O 1
ATOM 2302 N N . ILE A 1 294 ? 8.488 14.076 -20.033 1.00 92.06 294 ILE A N 1
ATOM 2303 C CA . ILE A 1 294 ? 9.290 13.344 -21.032 1.00 92.06 294 ILE A CA 1
ATOM 2304 C C . ILE A 1 294 ? 9.242 11.827 -20.782 1.00 92.06 294 ILE A C 1
ATOM 2306 O O . ILE A 1 294 ? 9.070 11.038 -21.716 1.00 92.06 294 ILE A O 1
ATOM 2310 N N . LEU A 1 295 ? 9.384 11.412 -19.520 1.00 89.62 295 LEU A N 1
ATOM 2311 C CA . LEU A 1 295 ? 9.387 10.000 -19.130 1.00 89.62 295 LEU A CA 1
ATOM 2312 C C . LEU A 1 295 ? 7.988 9.366 -19.153 1.00 89.62 295 LEU A C 1
ATOM 2314 O O . LEU A 1 295 ? 7.875 8.181 -19.441 1.00 89.62 295 LEU A O 1
ATOM 2318 N N . GLN A 1 296 ? 6.930 10.137 -18.895 1.00 87.25 296 GLN A N 1
ATOM 2319 C CA . GLN A 1 296 ? 5.531 9.682 -18.929 1.00 87.25 296 GLN A CA 1
ATOM 2320 C C . GLN A 1 296 ? 4.850 9.870 -20.296 1.00 87.25 296 GLN A C 1
ATOM 2322 O O . GLN A 1 296 ? 3.625 9.835 -20.390 1.00 87.25 296 GLN A O 1
ATOM 2327 N N . ALA A 1 297 ? 5.607 10.097 -21.367 1.00 86.94 297 ALA A N 1
ATOM 2328 C CA . ALA A 1 297 ? 5.050 10.212 -22.711 1.00 86.94 297 ALA A CA 1
ATOM 2329 C C . ALA A 1 297 ? 4.746 8.834 -23.338 1.00 86.94 297 ALA A C 1
ATOM 2331 O O . ALA A 1 297 ? 5.176 7.789 -22.848 1.00 86.94 297 ALA A O 1
ATOM 2332 N N . GLY A 1 298 ? 4.002 8.829 -24.448 1.00 84.44 298 GLY A N 1
ATOM 2333 C CA . GLY A 1 298 ? 3.688 7.605 -25.193 1.00 84.44 298 GLY A CA 1
ATOM 2334 C C . GLY A 1 298 ? 2.793 6.645 -24.405 1.00 84.44 298 GLY A C 1
ATOM 2335 O O . GLY A 1 298 ? 1.802 7.063 -23.797 1.00 84.44 298 GLY A O 1
ATOM 2336 N N . ARG A 1 299 ? 3.148 5.353 -24.394 1.00 81.56 299 ARG A N 1
ATOM 2337 C CA . ARG A 1 299 ? 2.384 4.292 -23.703 1.00 81.56 299 ARG A CA 1
ATOM 2338 C C . ARG A 1 299 ? 2.494 4.347 -22.175 1.00 81.56 299 ARG A C 1
ATOM 2340 O O . ARG A 1 299 ? 1.771 3.638 -21.481 1.00 81.56 299 ARG A O 1
ATOM 2347 N N . LEU A 1 300 ? 3.362 5.215 -21.654 1.00 79.62 300 LEU A N 1
ATOM 2348 C CA . LEU A 1 300 ? 3.496 5.511 -20.227 1.00 79.62 300 LEU A CA 1
ATOM 2349 C C . LEU A 1 300 ? 2.579 6.656 -19.766 1.00 79.62 300 LEU A C 1
ATOM 2351 O O . LEU A 1 300 ? 2.571 6.993 -18.583 1.00 79.62 300 LEU A O 1
ATOM 2355 N N . SER A 1 301 ? 1.804 7.257 -20.675 1.00 76.69 301 SER A N 1
ATOM 2356 C CA . SER A 1 301 ? 0.910 8.365 -20.339 1.00 76.69 301 SER A CA 1
ATOM 2357 C C . SER A 1 301 ? -0.265 7.928 -19.464 1.00 76.69 301 SER A C 1
ATOM 2359 O O . SER A 1 301 ? -0.887 6.885 -19.665 1.00 76.69 301 SER A O 1
ATOM 2361 N N . ASN A 1 302 ? -0.585 8.750 -18.461 1.00 65.75 302 ASN A N 1
ATOM 2362 C CA . ASN A 1 302 ? -1.742 8.530 -17.600 1.00 65.75 302 ASN A CA 1
ATOM 2363 C C . ASN A 1 302 ? -2.996 9.147 -18.229 1.00 65.75 302 ASN A C 1
ATOM 2365 O O . ASN A 1 302 ? -3.297 10.313 -17.984 1.00 65.75 302 ASN A O 1
ATOM 2369 N N . THR A 1 303 ? -3.721 8.390 -19.050 1.00 53.41 303 THR A N 1
ATOM 2370 C CA . THR A 1 303 ? -4.863 8.918 -19.817 1.00 53.41 303 THR A CA 1
ATOM 2371 C C . THR A 1 303 ? -6.173 9.008 -19.031 1.00 53.41 303 THR A C 1
ATOM 2373 O O . THR A 1 303 ? -7.052 9.766 -19.428 1.00 53.41 303 THR A O 1
ATOM 2376 N N . SER A 1 304 ? -6.326 8.288 -17.912 1.00 48.53 304 SER A N 1
ATOM 2377 C CA . SER A 1 304 ? -7.627 8.166 -17.227 1.00 48.53 304 SER A CA 1
ATOM 2378 C C . SER A 1 304 ? -7.604 8.402 -15.715 1.00 48.53 304 SER A C 1
ATOM 2380 O O . SER A 1 304 ? -8.662 8.419 -15.090 1.00 48.53 304 SER A O 1
ATOM 2382 N N . GLY A 1 305 ? -6.432 8.531 -15.079 1.00 47.66 305 GLY A N 1
ATOM 2383 C CA . GLY A 1 305 ? -6.306 8.583 -13.613 1.00 47.66 305 GLY A CA 1
ATOM 2384 C C . GLY A 1 305 ? -6.634 7.256 -12.900 1.00 47.66 305 GLY A C 1
ATOM 2385 O O . GLY A 1 305 ? -6.065 6.985 -11.845 1.00 47.66 305 GLY A O 1
ATOM 2386 N N . LEU A 1 306 ? -7.475 6.408 -13.510 1.00 41.88 306 LEU A N 1
ATOM 2387 C CA . LEU A 1 306 ? -7.854 5.043 -13.118 1.00 41.88 306 LEU A CA 1
ATOM 2388 C C . LEU A 1 306 ? -6.764 3.999 -13.424 1.00 41.88 306 LEU A C 1
ATOM 2390 O O . LEU A 1 306 ? -6.703 2.953 -12.776 1.00 41.88 306 LEU A O 1
ATOM 2394 N N . GLY A 1 307 ? -5.843 4.303 -14.345 1.00 49.53 307 GLY A N 1
ATOM 2395 C CA . GLY A 1 307 ? -4.719 3.432 -14.716 1.00 49.53 307 GLY A CA 1
ATOM 2396 C C . GLY A 1 307 ? -3.671 3.191 -13.617 1.00 49.53 307 GLY A C 1
ATOM 2397 O O . GLY A 1 307 ? -2.695 2.498 -13.857 1.00 49.53 307 GLY A O 1
ATOM 2398 N N . LEU A 1 308 ? -3.848 3.745 -12.412 1.00 53.94 308 LEU A N 1
ATOM 2399 C CA . LEU A 1 308 ? -2.969 3.523 -11.250 1.00 53.94 308 LEU A CA 1
ATOM 2400 C C . LEU A 1 308 ? -3.526 2.507 -10.235 1.00 53.94 308 LEU A C 1
ATOM 2402 O O . LEU A 1 308 ? -2.891 2.247 -9.217 1.00 53.94 308 LEU A O 1
ATOM 2406 N N . PHE A 1 309 ? -4.725 1.972 -10.474 1.00 56.16 309 PHE A N 1
ATOM 2407 C CA . PHE A 1 309 ? -5.439 1.102 -9.530 1.00 56.16 309 PHE A CA 1
ATOM 2408 C C . PHE A 1 309 ? -5.310 -0.366 -9.896 1.00 56.16 309 PHE A C 1
ATOM 2410 O O . PHE A 1 309 ? -5.099 -1.237 -9.056 1.00 56.16 309 PHE A O 1
ATOM 2417 N N . VAL A 1 310 ? -5.495 -0.615 -11.187 1.00 58.38 310 VAL A N 1
ATOM 2418 C CA . VAL A 1 310 ? -5.644 -1.945 -11.767 1.00 58.38 310 VAL A CA 1
ATOM 2419 C C . VAL A 1 310 ? -4.676 -2.139 -12.923 1.00 58.38 310 VAL A C 1
ATOM 2421 O O . VAL A 1 310 ? -4.552 -3.243 -13.426 1.00 58.38 310 VAL A O 1
ATOM 2424 N N . GLN A 1 311 ? -3.967 -1.086 -13.330 1.00 64.00 311 GLN A N 1
ATOM 2425 C CA . GLN A 1 311 ? -2.985 -1.112 -14.403 1.00 64.00 311 GLN A CA 1
ATOM 2426 C C . GLN A 1 311 ? -1.648 -0.602 -13.863 1.00 64.00 311 GLN A C 1
ATOM 2428 O O . GLN A 1 311 ? -1.572 0.055 -12.822 1.00 64.00 311 GLN A O 1
ATOM 2433 N N . ASN A 1 312 ? -0.578 -0.929 -14.571 1.00 72.50 312 ASN A N 1
ATOM 2434 C CA . ASN A 1 312 ? 0.739 -0.366 -14.339 1.00 72.50 312 ASN A CA 1
ATOM 2435 C C . ASN A 1 312 ? 1.223 0.175 -15.683 1.00 72.50 312 ASN A C 1
ATOM 2437 O O . ASN A 1 312 ? 1.297 -0.563 -16.659 1.00 72.50 312 ASN A O 1
ATOM 2441 N N . GLN A 1 313 ? 1.515 1.474 -15.748 1.00 76.06 313 GLN A N 1
ATOM 2442 C CA . GLN A 1 313 ? 1.928 2.129 -16.994 1.00 76.06 313 GLN A CA 1
ATOM 2443 C C . GLN A 1 313 ? 3.210 1.518 -17.555 1.00 76.06 313 GLN A C 1
ATOM 2445 O O . GLN A 1 313 ? 3.294 1.263 -18.755 1.00 76.06 313 GLN A O 1
ATOM 2450 N N . ALA A 1 314 ? 4.180 1.222 -16.685 1.00 77.81 314 ALA A N 1
ATOM 2451 C CA . ALA A 1 314 ? 5.390 0.526 -17.094 1.00 77.81 314 ALA A CA 1
ATOM 2452 C C . ALA A 1 314 ? 5.054 -0.868 -17.630 1.00 77.81 314 ALA A C 1
ATOM 2454 O O . ALA A 1 314 ? 5.621 -1.270 -18.636 1.00 77.81 314 ALA A O 1
ATOM 2455 N N . PHE A 1 315 ? 4.092 -1.577 -17.033 1.00 79.31 315 PHE A N 1
ATOM 2456 C CA . PHE A 1 315 ? 3.635 -2.858 -17.564 1.00 79.31 315 PHE A CA 1
ATOM 2457 C C . PHE A 1 315 ? 2.957 -2.739 -18.926 1.00 79.31 315 PHE A C 1
ATOM 2459 O O . PHE A 1 315 ? 3.259 -3.533 -19.802 1.00 79.31 315 PHE A O 1
ATOM 2466 N N . ASN A 1 316 ? 2.095 -1.747 -19.144 1.00 80.69 316 ASN A N 1
ATOM 2467 C CA . ASN A 1 316 ? 1.465 -1.531 -20.449 1.00 80.69 316 ASN A CA 1
ATOM 2468 C C . ASN A 1 316 ? 2.512 -1.265 -21.541 1.00 80.69 316 ASN A C 1
ATOM 2470 O O . ASN A 1 316 ? 2.413 -1.812 -22.639 1.00 80.69 316 ASN A O 1
ATOM 2474 N N . ALA A 1 317 ? 3.539 -0.468 -21.227 1.00 85.38 317 ALA A N 1
ATOM 2475 C CA . ALA A 1 317 ? 4.672 -0.260 -22.120 1.00 85.38 317 ALA A CA 1
ATOM 2476 C C . ALA A 1 317 ? 5.460 -1.564 -22.340 1.00 85.38 317 ALA A C 1
ATOM 2478 O O . ALA A 1 317 ? 5.692 -1.947 -23.481 1.00 85.38 317 ALA A O 1
ATOM 2479 N N . MET A 1 318 ? 5.805 -2.293 -21.272 1.00 87.75 318 MET A N 1
ATOM 2480 C CA . MET A 1 318 ? 6.516 -3.578 -21.348 1.00 87.75 318 MET A CA 1
ATOM 2481 C C . MET A 1 318 ? 5.745 -4.638 -22.138 1.00 87.75 318 MET A C 1
ATOM 2483 O O . MET A 1 318 ? 6.348 -5.358 -22.924 1.00 87.75 318 MET A O 1
ATOM 2487 N N . TYR A 1 319 ? 4.424 -4.704 -21.983 1.00 88.25 319 TYR A N 1
ATOM 2488 C CA . TYR A 1 319 ? 3.553 -5.586 -22.749 1.00 88.25 319 TYR A CA 1
ATOM 2489 C C . TYR A 1 319 ? 3.694 -5.306 -24.246 1.00 88.25 319 TYR A C 1
ATOM 2491 O O . TYR A 1 319 ? 3.982 -6.223 -25.001 1.00 88.25 319 TYR A O 1
ATOM 2499 N N . ALA A 1 320 ? 3.573 -4.042 -24.668 1.00 88.44 320 ALA A N 1
ATOM 2500 C CA . ALA A 1 320 ? 3.722 -3.666 -26.074 1.00 88.44 320 ALA A CA 1
ATOM 2501 C C . ALA A 1 320 ? 5.148 -3.900 -26.607 1.00 88.44 320 ALA A C 1
ATOM 2503 O O . ALA A 1 320 ? 5.314 -4.342 -27.743 1.00 88.44 320 ALA A O 1
ATOM 2504 N N . ILE A 1 321 ? 6.172 -3.627 -25.789 1.00 92.75 321 ILE A N 1
ATOM 2505 C CA . ILE A 1 321 ? 7.575 -3.890 -26.131 1.00 92.75 321 ILE A CA 1
ATOM 2506 C C . ILE A 1 321 ? 7.774 -5.385 -26.387 1.00 92.75 321 ILE A C 1
ATOM 2508 O O . ILE A 1 321 ? 8.235 -5.763 -27.460 1.00 92.75 321 ILE A O 1
ATOM 2512 N N . PHE A 1 322 ? 7.428 -6.243 -25.427 1.00 92.62 322 PHE A N 1
ATOM 2513 C CA . PHE A 1 322 ? 7.678 -7.677 -25.548 1.00 92.62 322 PHE A CA 1
ATOM 2514 C C . PHE A 1 322 ? 6.776 -8.333 -26.586 1.00 92.62 322 PHE A C 1
ATOM 2516 O O . PHE A 1 322 ? 7.258 -9.197 -27.311 1.00 92.62 322 PHE A O 1
ATOM 2523 N N . ASP A 1 323 ? 5.533 -7.869 -26.741 1.00 91.94 323 ASP A N 1
ATOM 2524 C CA . ASP A 1 323 ? 4.655 -8.324 -27.816 1.00 91.94 323 ASP A CA 1
ATOM 2525 C C . ASP A 1 323 ? 5.300 -8.088 -29.189 1.00 91.94 323 ASP A C 1
ATOM 2527 O O . ASP A 1 323 ? 5.380 -9.006 -30.005 1.00 91.94 323 ASP A O 1
ATOM 2531 N N . TYR A 1 324 ? 5.869 -6.893 -29.399 1.00 93.56 324 TYR A N 1
ATOM 2532 C CA . TYR A 1 324 ? 6.601 -6.564 -30.620 1.00 93.56 324 TYR A CA 1
ATOM 2533 C C . TYR A 1 324 ? 7.877 -7.397 -30.793 1.00 93.56 324 TYR A C 1
ATOM 2535 O O . TYR A 1 324 ? 8.184 -7.836 -31.903 1.00 93.56 324 TYR A O 1
ATOM 2543 N N . LEU A 1 325 ? 8.639 -7.610 -29.716 1.00 94.88 325 LEU A N 1
ATOM 2544 C CA . LEU A 1 325 ? 9.913 -8.330 -29.767 1.00 94.88 325 LEU A CA 1
ATOM 2545 C C . LEU A 1 325 ? 9.755 -9.841 -30.001 1.00 94.88 325 LEU A C 1
ATOM 2547 O O . LEU A 1 325 ? 10.714 -10.467 -30.448 1.00 94.88 325 LEU A O 1
ATOM 2551 N N . GLN A 1 326 ? 8.563 -10.423 -29.812 1.00 93.00 326 GLN A N 1
ATOM 2552 C CA . GLN A 1 326 ? 8.300 -11.838 -30.126 1.00 93.00 326 GLN A CA 1
ATOM 2553 C C . GLN A 1 326 ? 8.659 -12.215 -31.568 1.00 93.00 326 GLN A C 1
ATOM 2555 O O . GLN A 1 326 ? 9.069 -13.343 -31.825 1.00 93.00 326 GLN A O 1
ATOM 2560 N N . LYS A 1 327 ? 8.558 -11.278 -32.519 1.00 93.56 327 LYS A N 1
ATOM 2561 C CA . LYS A 1 327 ? 8.934 -11.533 -33.920 1.00 93.56 327 LYS A CA 1
ATOM 2562 C C . LYS A 1 327 ? 10.434 -11.806 -34.120 1.00 93.56 327 LYS A C 1
ATOM 2564 O O . LYS A 1 327 ? 10.831 -12.226 -35.201 1.00 93.56 327 LYS A O 1
ATOM 2569 N N . TYR A 1 328 ? 11.247 -11.523 -33.103 1.00 93.94 328 TYR A N 1
ATOM 2570 C CA . TYR A 1 328 ? 12.678 -11.814 -33.036 1.00 93.94 328 TYR A CA 1
ATOM 2571 C C . TYR A 1 328 ? 12.983 -12.974 -32.076 1.00 93.94 328 TYR A C 1
ATOM 2573 O O . TYR A 1 328 ? 14.110 -13.088 -31.614 1.00 93.94 328 TYR A O 1
ATOM 2581 N N . GLU A 1 329 ? 11.981 -13.794 -31.735 1.00 92.81 329 GLU A N 1
ATOM 2582 C CA . GLU A 1 329 ? 12.103 -14.905 -30.776 1.00 92.81 329 GLU A CA 1
ATOM 2583 C C . GLU A 1 329 ? 12.571 -14.458 -29.378 1.00 92.81 329 GLU A C 1
ATOM 2585 O O . GLU A 1 329 ? 13.139 -15.243 -28.622 1.00 92.81 329 GLU A O 1
ATOM 2590 N N . PHE A 1 330 ? 12.305 -13.195 -29.017 1.00 94.75 330 PHE A N 1
ATOM 2591 C CA . PHE A 1 330 ? 12.710 -12.646 -27.728 1.00 94.75 330 PHE A CA 1
ATOM 2592 C C . PHE A 1 330 ? 11.992 -13.350 -26.568 1.00 94.75 330 PHE A C 1
ATOM 2594 O O . PHE A 1 330 ? 10.758 -13.400 -26.527 1.00 94.75 330 PHE A O 1
ATOM 2601 N N . ASP A 1 331 ? 12.757 -13.833 -25.592 1.00 94.00 331 ASP A N 1
ATOM 2602 C CA . ASP A 1 331 ? 12.264 -14.463 -24.370 1.00 94.00 331 ASP A CA 1
ATOM 2603 C C . ASP A 1 331 ? 12.314 -13.478 -23.186 1.00 94.00 331 ASP A C 1
ATOM 2605 O O . ASP A 1 331 ? 13.394 -13.190 -22.670 1.00 94.00 331 ASP A O 1
ATOM 2609 N N . PRO A 1 332 ? 11.170 -12.953 -22.708 1.00 92.69 332 PRO A N 1
ATOM 2610 C CA . PRO A 1 332 ? 11.144 -12.029 -21.576 1.00 92.69 332 PRO A CA 1
ATOM 2611 C C . PRO A 1 332 ? 11.209 -12.716 -20.200 1.00 92.69 332 PRO A C 1
ATOM 2613 O O . PRO A 1 332 ? 11.334 -12.019 -19.191 1.00 92.69 332 PRO A O 1
ATOM 2616 N N . ARG A 1 333 ? 11.108 -14.051 -20.100 1.00 91.69 333 ARG A N 1
ATOM 2617 C CA . ARG A 1 333 ? 11.051 -14.766 -18.804 1.00 91.69 333 ARG A CA 1
ATOM 2618 C C . ARG A 1 333 ? 12.270 -14.526 -17.896 1.00 91.69 333 ARG A C 1
ATOM 2620 O O . ARG A 1 333 ? 12.045 -14.284 -16.700 1.00 91.69 333 ARG A O 1
ATOM 2627 N N . PRO A 1 334 ? 13.520 -14.474 -18.408 1.00 90.62 334 PRO A N 1
ATOM 2628 C CA . PRO A 1 334 ? 14.704 -14.221 -17.582 1.00 90.62 334 PRO A CA 1
ATOM 2629 C C . PRO A 1 334 ? 14.652 -12.903 -16.794 1.00 90.62 334 PRO A C 1
ATOM 2631 O O . PRO A 1 334 ? 15.257 -12.802 -15.725 1.00 90.62 334 PRO A O 1
ATOM 2634 N N . LEU A 1 335 ? 13.881 -11.910 -17.262 1.00 89.31 335 LEU A N 1
ATOM 2635 C CA . LEU A 1 335 ? 13.708 -10.622 -16.579 1.00 89.31 335 LEU A CA 1
ATOM 2636 C C . LEU A 1 335 ? 13.005 -10.741 -15.219 1.00 89.31 335 LEU A C 1
ATOM 2638 O O . LEU A 1 335 ? 13.153 -9.849 -14.380 1.00 89.31 335 LEU A O 1
ATOM 2642 N N . LEU A 1 336 ? 12.239 -11.815 -14.995 1.00 89.56 336 LEU A N 1
ATOM 2643 C CA . LEU A 1 336 ? 11.539 -12.072 -13.735 1.00 89.56 336 LEU A CA 1
ATOM 2644 C C . LEU A 1 336 ? 12.122 -13.238 -12.941 1.00 89.56 336 LEU A C 1
ATOM 2646 O O . LEU A 1 336 ? 12.123 -13.144 -11.718 1.00 89.56 336 LEU A O 1
ATOM 2650 N N . ASP A 1 337 ? 12.628 -14.295 -13.582 1.00 87.06 337 ASP A N 1
ATOM 2651 C CA . ASP A 1 337 ? 13.025 -15.545 -12.908 1.00 87.06 337 ASP A CA 1
ATOM 2652 C C . ASP A 1 337 ? 13.928 -15.314 -11.686 1.00 87.06 337 ASP A C 1
ATOM 2654 O O . ASP A 1 337 ? 13.551 -15.608 -10.547 1.00 87.06 337 ASP A O 1
ATOM 2658 N N . ASN A 1 338 ? 15.089 -14.687 -11.898 1.00 83.50 338 ASN A N 1
ATOM 2659 C CA . ASN A 1 338 ? 16.033 -14.420 -10.814 1.00 83.50 338 ASN A CA 1
ATOM 2660 C C . ASN A 1 338 ? 15.467 -13.424 -9.788 1.00 83.50 338 ASN A C 1
ATOM 2662 O O . ASN A 1 338 ? 15.702 -13.551 -8.588 1.00 83.50 338 ASN A O 1
ATOM 2666 N N . ALA A 1 339 ? 14.698 -12.430 -10.237 1.00 87.19 339 ALA A N 1
ATOM 2667 C CA . ALA A 1 339 ? 14.120 -11.434 -9.342 1.00 87.19 339 ALA A CA 1
ATOM 2668 C C . ALA A 1 339 ? 13.060 -12.048 -8.410 1.00 87.19 339 ALA A C 1
ATOM 2670 O O . ALA A 1 339 ? 13.026 -11.707 -7.227 1.00 87.19 339 ALA A O 1
ATOM 2671 N N . LEU A 1 340 ? 12.245 -12.976 -8.918 1.00 90.81 340 LEU A N 1
ATOM 2672 C CA . LEU A 1 340 ? 11.251 -13.720 -8.147 1.00 90.81 340 LEU A CA 1
ATOM 2673 C C . LEU A 1 340 ? 11.918 -14.645 -7.125 1.00 90.81 340 LEU A C 1
ATOM 2675 O O . LEU A 1 340 ? 11.525 -14.650 -5.958 1.00 90.81 340 LEU A O 1
ATOM 2679 N N . PHE A 1 341 ? 12.966 -15.364 -7.533 1.00 88.94 341 PHE A N 1
ATOM 2680 C CA . PHE A 1 341 ? 13.733 -16.218 -6.629 1.00 88.94 341 PHE A CA 1
ATOM 2681 C C . PHE A 1 341 ? 14.395 -15.412 -5.500 1.00 88.94 341 PHE A C 1
ATOM 2683 O O . PHE A 1 341 ? 14.248 -15.734 -4.317 1.00 88.94 341 PHE A O 1
ATOM 2690 N N . VAL A 1 342 ? 15.082 -14.314 -5.844 1.00 89.31 342 VAL A N 1
ATOM 2691 C CA . VAL A 1 342 ? 15.722 -13.420 -4.865 1.00 89.31 342 VAL A CA 1
ATOM 2692 C C . VAL A 1 342 ? 14.688 -12.805 -3.925 1.00 89.31 342 VAL A C 1
ATOM 2694 O O . VAL A 1 342 ? 14.937 -12.726 -2.723 1.00 89.31 342 VAL A O 1
ATOM 2697 N N . MET A 1 343 ? 13.527 -12.391 -4.439 1.00 90.88 343 MET A N 1
ATOM 2698 C CA . MET A 1 343 ? 12.421 -11.899 -3.617 1.00 90.88 343 MET A CA 1
ATOM 2699 C C . MET A 1 343 ? 11.984 -12.954 -2.598 1.00 90.88 343 MET A C 1
ATOM 2701 O O . MET A 1 343 ? 11.960 -12.643 -1.409 1.00 90.88 343 MET A O 1
ATOM 2705 N N . LYS A 1 344 ? 11.696 -14.190 -3.032 1.00 90.31 344 LYS A N 1
ATOM 2706 C CA . LYS A 1 344 ? 11.311 -15.290 -2.131 1.00 90.31 344 LYS A CA 1
ATOM 2707 C C . LYS A 1 344 ? 12.359 -15.483 -1.043 1.00 90.31 344 LYS A C 1
ATOM 2709 O O . LYS A 1 344 ? 12.023 -15.491 0.137 1.00 90.31 344 LYS A O 1
ATOM 2714 N N . LYS A 1 345 ? 13.635 -15.598 -1.426 1.00 89.75 345 LYS A N 1
ATOM 2715 C CA . LYS A 1 345 ? 14.744 -15.798 -0.482 1.00 89.75 345 LYS A CA 1
ATOM 2716 C C . LYS A 1 345 ? 14.814 -14.672 0.553 1.00 89.75 345 LYS A C 1
ATOM 2718 O O . LYS A 1 345 ? 14.826 -14.952 1.748 1.00 89.75 345 LYS A O 1
ATOM 2723 N N . ARG A 1 346 ? 14.790 -13.412 0.107 1.00 90.19 346 ARG A N 1
ATOM 2724 C CA . ARG A 1 346 ? 14.821 -12.238 0.995 1.00 90.19 346 ARG A CA 1
ATOM 2725 C C . ARG A 1 346 ? 13.614 -12.179 1.920 1.00 90.19 346 ARG A C 1
ATOM 2727 O O . ARG A 1 346 ? 13.750 -11.734 3.053 1.00 90.19 346 ARG A O 1
ATOM 2734 N N . LEU A 1 347 ? 12.445 -12.606 1.447 1.00 89.44 347 LEU A N 1
ATOM 2735 C CA . LEU A 1 347 ? 11.235 -12.660 2.256 1.00 89.44 347 LEU A CA 1
ATOM 2736 C C . LEU A 1 347 ? 11.377 -13.706 3.367 1.00 89.44 347 LEU A C 1
ATOM 2738 O O . LEU A 1 347 ? 11.174 -13.378 4.530 1.00 89.44 347 LEU A O 1
ATOM 2742 N N . THR A 1 348 ? 11.826 -14.922 3.039 1.00 87.12 348 THR A N 1
ATOM 2743 C CA . THR A 1 348 ? 12.117 -15.967 4.036 1.00 87.12 348 THR A CA 1
ATOM 2744 C C . THR A 1 348 ? 13.164 -15.503 5.057 1.00 87.12 348 THR A C 1
ATOM 2746 O O . THR A 1 348 ? 12.954 -15.636 6.260 1.00 87.12 348 THR A O 1
ATOM 2749 N N . GLU A 1 349 ? 14.265 -14.897 4.601 1.00 87.69 349 GLU A N 1
ATOM 2750 C CA . GLU A 1 349 ? 15.313 -14.347 5.474 1.00 87.69 349 GLU A CA 1
ATOM 2751 C C . GLU A 1 349 ? 14.789 -13.225 6.380 1.00 87.69 349 GLU A C 1
ATOM 2753 O O . GLU A 1 349 ? 15.160 -13.154 7.553 1.00 87.69 349 GLU A O 1
ATOM 2758 N N . LYS A 1 350 ? 13.906 -12.359 5.866 1.00 85.38 350 LYS A N 1
ATOM 2759 C CA . LYS A 1 350 ? 13.292 -11.278 6.646 1.00 85.38 350 LYS A CA 1
ATOM 2760 C C . LYS A 1 350 ? 12.433 -11.847 7.772 1.00 85.38 350 LYS A C 1
ATOM 2762 O O . LYS A 1 350 ? 12.604 -11.439 8.909 1.00 85.38 350 LYS A O 1
ATOM 2767 N N . PHE A 1 351 ? 11.575 -12.822 7.491 1.00 85.44 351 PHE A N 1
ATOM 2768 C CA . PHE A 1 351 ? 10.708 -13.423 8.512 1.00 85.44 351 PHE A CA 1
ATOM 2769 C C . PHE A 1 351 ? 11.510 -14.211 9.559 1.00 85.44 351 PHE A C 1
ATOM 2771 O O . PHE A 1 351 ? 11.164 -14.190 10.735 1.00 85.44 351 PHE A O 1
ATOM 2778 N N . ALA A 1 352 ? 12.616 -14.847 9.161 1.00 83.44 352 ALA A N 1
ATOM 2779 C CA . ALA A 1 352 ? 13.493 -15.560 10.089 1.00 83.44 352 ALA A CA 1
ATOM 2780 C C . ALA A 1 352 ? 14.320 -14.619 10.988 1.00 83.44 352 ALA A C 1
ATOM 2782 O O . ALA A 1 352 ? 14.517 -14.902 12.166 1.00 83.44 352 ALA A O 1
ATOM 2783 N N . SER A 1 353 ? 14.825 -13.506 10.443 1.00 80.56 353 SER A N 1
ATOM 2784 C CA . SER A 1 353 ? 15.657 -12.546 11.191 1.00 80.56 353 SER A CA 1
ATOM 2785 C C . SER A 1 353 ? 14.850 -11.530 12.005 1.00 80.56 353 SER A C 1
ATOM 2787 O O . SER A 1 353 ? 15.349 -10.992 12.994 1.00 80.56 353 SER A O 1
ATOM 2789 N N . GLU A 1 354 ? 13.610 -11.271 11.596 1.00 80.06 354 GLU A N 1
ATOM 2790 C CA . GLU A 1 354 ? 12.740 -10.207 12.090 1.00 80.06 354 GLU A CA 1
ATOM 2791 C C . GLU A 1 354 ? 11.289 -10.722 12.235 1.00 80.06 354 GLU A C 1
ATOM 2793 O O . GLU A 1 354 ? 10.400 -10.307 11.490 1.00 80.06 354 GLU A O 1
ATOM 2798 N N . PRO A 1 355 ? 11.023 -11.648 13.176 1.00 81.69 355 PRO A N 1
ATOM 2799 C CA . PRO A 1 355 ? 9.761 -12.396 13.221 1.00 81.69 355 PRO A CA 1
ATOM 2800 C C . PRO A 1 355 ? 8.520 -11.555 13.568 1.00 81.69 355 PRO A C 1
ATOM 2802 O O . PRO A 1 355 ? 7.417 -11.873 13.143 1.00 81.69 355 PRO A O 1
ATOM 2805 N N . ASP A 1 356 ? 8.669 -10.444 14.282 1.00 81.44 356 ASP A N 1
ATOM 2806 C CA . ASP A 1 356 ? 7.599 -9.475 14.579 1.00 81.44 356 ASP A CA 1
ATOM 2807 C C . ASP A 1 356 ? 7.049 -8.737 13.351 1.00 81.44 356 ASP A C 1
ATOM 2809 O O . ASP A 1 356 ? 5.964 -8.164 13.426 1.00 81.44 356 ASP A O 1
ATOM 2813 N N . VAL A 1 357 ? 7.721 -8.822 12.200 1.00 85.38 357 VAL A N 1
ATOM 2814 C CA . VAL A 1 357 ? 7.167 -8.372 10.914 1.00 85.38 357 VAL A CA 1
ATOM 2815 C C . VAL A 1 357 ? 5.890 -9.145 10.554 1.00 85.38 357 VAL A C 1
ATOM 2817 O O . VAL A 1 357 ? 5.015 -8.611 9.871 1.00 85.38 357 VAL A O 1
ATOM 2820 N N . ILE A 1 358 ? 5.741 -10.383 11.042 1.00 90.19 358 ILE A N 1
ATOM 2821 C CA . ILE A 1 358 ? 4.480 -11.133 10.948 1.00 90.19 358 ILE A CA 1
ATOM 2822 C C . ILE A 1 358 ? 3.367 -10.368 11.673 1.00 90.19 358 ILE A C 1
ATOM 2824 O O . ILE A 1 358 ? 2.310 -10.125 11.093 1.00 90.19 358 ILE A O 1
ATOM 2828 N N . ASP A 1 359 ? 3.617 -9.935 12.910 1.00 90.12 359 ASP A N 1
ATOM 2829 C CA . ASP A 1 359 ? 2.648 -9.161 13.688 1.00 90.12 359 ASP A CA 1
ATOM 2830 C C . ASP A 1 359 ? 2.394 -7.780 13.073 1.00 90.12 359 ASP A C 1
ATOM 2832 O O . ASP A 1 359 ? 1.259 -7.309 13.136 1.00 90.12 359 ASP A O 1
ATOM 2836 N N . ASP A 1 360 ? 3.377 -7.154 12.416 1.00 88.81 360 ASP A N 1
ATOM 2837 C CA . ASP A 1 360 ? 3.160 -5.916 11.653 1.00 88.81 360 ASP A CA 1
ATOM 2838 C C . ASP A 1 360 ? 2.147 -6.122 10.518 1.00 88.81 360 ASP A C 1
ATOM 2840 O O . ASP A 1 360 ? 1.197 -5.346 10.394 1.00 88.81 360 ASP A O 1
ATOM 2844 N N . LEU A 1 361 ? 2.303 -7.188 9.720 1.00 91.06 361 LEU A N 1
ATOM 2845 C CA . LEU A 1 361 ? 1.382 -7.527 8.628 1.00 91.06 361 LEU A CA 1
ATOM 2846 C C . LEU A 1 361 ? -0.024 -7.858 9.135 1.00 91.06 361 LEU A C 1
ATOM 2848 O O . LEU A 1 361 ? -1.014 -7.348 8.604 1.00 91.06 361 LEU A O 1
ATOM 2852 N N . LEU A 1 362 ? -0.121 -8.708 10.160 1.00 94.25 362 LEU A N 1
ATOM 2853 C CA . LEU A 1 362 ? -1.404 -9.149 10.704 1.00 94.25 362 LEU A CA 1
ATOM 2854 C C . LEU A 1 362 ? -2.121 -8.012 11.438 1.00 94.25 362 LEU A C 1
ATOM 2856 O O . LEU A 1 362 ? -3.315 -7.809 11.231 1.00 94.25 362 LEU A O 1
ATOM 2860 N N . THR A 1 363 ? -1.400 -7.202 12.219 1.00 93.88 363 THR A N 1
ATOM 2861 C CA . THR A 1 363 ? -1.957 -5.980 12.822 1.00 93.88 363 THR A CA 1
ATOM 2862 C C . THR A 1 363 ? -2.401 -5.012 11.736 1.00 93.88 363 THR A C 1
ATOM 2864 O O . THR A 1 363 ? -3.495 -4.459 11.814 1.00 93.88 363 THR A O 1
ATOM 2867 N N . GLY A 1 364 ? -1.607 -4.859 10.677 1.00 92.12 364 GLY A N 1
ATOM 2868 C CA . GLY A 1 364 ? -1.964 -4.066 9.515 1.00 92.12 364 GLY A CA 1
ATOM 2869 C C . GLY A 1 364 ? -3.295 -4.472 8.875 1.00 92.12 364 GLY A C 1
ATOM 2870 O O . GLY A 1 364 ? -4.105 -3.599 8.543 1.00 92.12 364 GLY A O 1
ATOM 2871 N N . ALA A 1 365 ? -3.559 -5.777 8.763 1.00 92.94 365 ALA A N 1
ATOM 2872 C CA . ALA A 1 365 ? -4.843 -6.306 8.303 1.00 92.94 365 ALA A CA 1
ATOM 2873 C C . ALA A 1 365 ? -6.004 -5.828 9.191 1.00 92.94 365 ALA A C 1
ATOM 2875 O O . ALA A 1 365 ? -6.983 -5.285 8.680 1.00 92.94 365 ALA A O 1
ATOM 2876 N N . LEU A 1 366 ? -5.852 -5.931 10.516 1.00 94.94 366 LEU A N 1
ATOM 2877 C CA . LEU A 1 366 ? -6.860 -5.462 11.474 1.00 94.94 366 LEU A CA 1
ATOM 2878 C C . LEU A 1 366 ? -7.081 -3.950 11.370 1.00 94.94 366 LEU A C 1
ATOM 2880 O O . LEU A 1 366 ? -8.216 -3.480 11.396 1.00 94.94 366 LEU A O 1
ATOM 2884 N N . LEU A 1 367 ? -6.004 -3.172 11.222 1.00 94.25 367 LEU A N 1
ATOM 2885 C CA . LEU A 1 367 ? -6.095 -1.720 11.084 1.00 94.25 367 LEU A CA 1
ATOM 2886 C C . LEU A 1 367 ? -6.809 -1.302 9.793 1.00 94.25 367 LEU A C 1
ATOM 2888 O O . LEU A 1 367 ? -7.511 -0.293 9.805 1.00 94.25 367 LEU A O 1
ATOM 2892 N N . ASN A 1 368 ? -6.656 -2.057 8.699 1.00 93.62 368 ASN A N 1
ATOM 2893 C CA . ASN A 1 368 ? -7.395 -1.805 7.459 1.00 93.62 368 ASN A CA 1
ATOM 2894 C C . ASN A 1 368 ? -8.907 -1.968 7.668 1.00 93.62 368 ASN A C 1
ATOM 2896 O O . ASN A 1 368 ? -9.662 -1.157 7.148 1.00 93.62 368 ASN A O 1
ATOM 2900 N N . GLU A 1 369 ? -9.346 -2.947 8.466 1.00 94.50 369 GLU A N 1
ATOM 2901 C CA . GLU A 1 369 ? -10.761 -3.100 8.833 1.00 94.50 369 GLU A CA 1
ATOM 2902 C C . GLU A 1 369 ? -11.238 -2.008 9.806 1.00 94.50 369 GLU A C 1
ATOM 2904 O O . GLU A 1 369 ? -12.318 -1.444 9.611 1.00 94.50 369 GLU A O 1
ATOM 2909 N N . ILE A 1 370 ? -10.427 -1.657 10.816 1.00 96.44 370 ILE A N 1
ATOM 2910 C CA . ILE A 1 370 ? -10.768 -0.644 11.833 1.00 96.44 370 ILE A CA 1
ATOM 2911 C C . ILE A 1 370 ? -11.104 0.709 11.203 1.00 96.44 370 ILE A C 1
ATOM 2913 O O . ILE A 1 370 ? -11.998 1.394 11.695 1.00 96.44 370 ILE A O 1
ATOM 2917 N N . VAL A 1 371 ? -10.413 1.107 10.129 1.00 95.00 371 VAL A N 1
ATOM 2918 C CA . VAL A 1 371 ? -10.620 2.413 9.477 1.00 95.00 371 VAL A CA 1
ATOM 2919 C C . VAL A 1 371 ? -11.811 2.449 8.515 1.00 95.00 371 VAL A C 1
ATOM 2921 O O . VAL A 1 371 ? -12.182 3.531 8.060 1.00 95.00 371 VAL A O 1
ATOM 2924 N N . GLU A 1 372 ? -12.448 1.319 8.202 1.00 94.06 372 GLU A N 1
ATOM 2925 C CA . GLU A 1 372 ? -13.555 1.272 7.234 1.00 94.06 372 GLU A CA 1
ATOM 2926 C C . GLU A 1 372 ? -14.774 2.139 7.582 1.00 94.06 372 GLU A C 1
ATOM 2928 O O . GLU A 1 372 ? -15.368 2.700 6.656 1.00 94.06 372 GLU A O 1
ATOM 2933 N N . PRO A 1 373 ? -15.145 2.365 8.860 1.00 95.31 373 PRO A N 1
ATOM 2934 C CA . PRO A 1 373 ? -16.212 3.309 9.182 1.00 95.31 373 PRO A CA 1
ATOM 2935 C C . PRO A 1 373 ? -15.916 4.722 8.657 1.00 95.31 373 PRO A C 1
ATOM 2937 O O . PRO A 1 373 ? -16.826 5.413 8.192 1.00 95.31 373 PRO A O 1
ATOM 2940 N N . LEU A 1 374 ? -14.643 5.145 8.630 1.00 94.38 374 LEU A N 1
ATOM 2941 C CA . LEU A 1 374 ? -14.222 6.414 8.017 1.00 94.38 374 LEU A CA 1
ATOM 2942 C C . LEU A 1 374 ? -14.396 6.392 6.491 1.00 94.38 374 LEU A C 1
ATOM 2944 O O . LEU A 1 374 ? -14.668 7.422 5.872 1.00 94.38 374 LEU A O 1
ATOM 2948 N N . HIS A 1 375 ? -14.241 5.229 5.865 1.00 92.50 375 HIS A N 1
ATOM 2949 C CA . HIS A 1 375 ? -14.426 5.080 4.430 1.00 92.50 375 HIS A CA 1
ATOM 2950 C C . HIS A 1 375 ? -15.910 5.148 4.037 1.00 92.50 375 HIS A C 1
ATOM 2952 O O . HIS A 1 375 ? -16.280 5.989 3.218 1.00 92.50 375 HIS A O 1
ATOM 2958 N N . VAL A 1 376 ? -16.768 4.340 4.669 1.00 91.19 376 VAL A N 1
ATOM 2959 C CA . VAL A 1 376 ? -18.214 4.258 4.371 1.00 91.19 376 VAL A CA 1
ATOM 2960 C C . VAL A 1 376 ? -18.972 5.538 4.746 1.00 91.19 376 VAL A C 1
ATOM 2962 O O . VAL A 1 376 ? -19.966 5.909 4.112 1.00 91.19 376 VAL A O 1
ATOM 2965 N N . SER A 1 377 ? -18.518 6.260 5.771 1.00 90.69 377 SER A N 1
ATOM 2966 C CA . SER A 1 377 ? -19.107 7.552 6.148 1.00 90.69 377 SER A CA 1
ATOM 2967 C C . SER A 1 377 ? -18.686 8.703 5.229 1.00 90.69 377 SER A C 1
ATOM 2969 O O . SER A 1 377 ? -19.357 9.733 5.207 1.00 90.69 377 SER A O 1
ATOM 2971 N N . ARG A 1 378 ? -17.622 8.539 4.430 1.00 88.62 378 ARG A N 1
ATOM 2972 C CA . ARG A 1 378 ? -17.009 9.619 3.642 1.00 88.62 378 ARG A CA 1
ATOM 2973 C C . ARG A 1 378 ? -17.971 10.393 2.731 1.00 88.62 378 ARG A C 1
ATOM 2975 O O . ARG A 1 378 ? -17.847 11.612 2.714 1.00 88.62 378 ARG A O 1
ATOM 2982 N N . PRO A 1 379 ? -18.931 9.778 2.009 1.00 87.69 379 PRO A N 1
ATOM 2983 C CA . PRO A 1 379 ? -19.880 10.535 1.183 1.00 87.69 379 PRO A CA 1
ATOM 2984 C C . PRO A 1 379 ? -20.754 11.532 1.964 1.00 87.69 379 PRO A C 1
ATOM 2986 O O . PRO A 1 379 ? -21.426 12.356 1.358 1.00 87.69 379 PRO A O 1
ATOM 2989 N N . ARG A 1 380 ? -20.774 11.432 3.299 1.00 85.56 380 ARG A N 1
ATOM 2990 C CA . ARG A 1 380 ? -21.540 12.268 4.235 1.00 85.56 380 ARG A CA 1
ATOM 2991 C C . ARG A 1 380 ? -20.626 13.104 5.141 1.00 85.56 380 ARG A C 1
ATOM 2993 O O . ARG A 1 380 ? -21.047 13.529 6.209 1.00 85.56 380 ARG A O 1
ATOM 3000 N N . SER A 1 381 ? -19.358 13.252 4.773 1.00 85.69 381 SER A N 1
ATOM 3001 C CA . SER A 1 381 ? -18.337 13.914 5.580 1.00 85.69 381 SER A CA 1
ATOM 3002 C C . SER A 1 381 ? -17.754 15.110 4.830 1.00 85.69 381 SER A C 1
ATOM 3004 O O . SER A 1 381 ? -17.526 15.041 3.626 1.00 85.69 381 SER A O 1
ATOM 3006 N N . GLU A 1 382 ? -17.444 16.170 5.576 1.00 85.19 382 GLU A N 1
ATOM 3007 C CA . GLU A 1 382 ? -16.720 17.361 5.104 1.00 85.19 382 GLU A CA 1
ATOM 3008 C C . GLU A 1 382 ? -15.188 17.164 5.107 1.00 85.19 382 GLU A C 1
ATOM 3010 O O . GLU A 1 382 ? -14.417 18.104 4.899 1.00 85.19 382 GLU A O 1
ATOM 3015 N N . ARG A 1 383 ? -14.706 15.941 5.381 1.00 86.50 383 ARG A N 1
ATOM 3016 C CA . ARG A 1 383 ? -13.280 15.602 5.274 1.00 86.50 383 ARG A CA 1
ATOM 3017 C C . ARG A 1 383 ? -12.782 15.841 3.851 1.00 86.50 383 ARG A C 1
ATOM 3019 O O . ARG A 1 383 ? -13.489 15.619 2.870 1.00 86.50 383 ARG A O 1
ATOM 3026 N N . ALA A 1 384 ? -11.502 16.197 3.743 1.00 83.56 384 ALA A N 1
ATOM 3027 C CA . ALA A 1 384 ? -10.818 16.281 2.459 1.00 83.56 384 ALA A CA 1
ATOM 3028 C C . ALA A 1 384 ? -11.008 14.991 1.635 1.00 83.56 384 ALA A C 1
ATOM 3030 O O . ALA A 1 384 ? -11.117 13.885 2.167 1.00 83.56 384 ALA A O 1
ATOM 3031 N N . ALA A 1 385 ? -11.027 15.104 0.310 1.00 82.44 385 ALA A N 1
ATOM 3032 C CA . ALA A 1 385 ? -11.141 13.929 -0.538 1.00 82.44 385 ALA A CA 1
ATOM 3033 C C . ALA A 1 385 ? -9.809 13.152 -0.575 1.00 82.44 385 ALA A C 1
ATOM 3035 O O . ALA A 1 385 ? -8.788 13.701 -0.972 1.00 82.44 385 ALA A O 1
ATOM 3036 N N . LEU A 1 386 ? -9.819 11.859 -0.225 1.00 81.38 386 LEU A N 1
ATOM 3037 C CA . LEU A 1 386 ? -8.758 10.938 -0.642 1.00 81.38 386 LEU A CA 1
ATOM 3038 C C . LEU A 1 386 ? -8.729 10.814 -2.173 1.00 81.38 386 LEU A C 1
ATOM 3040 O O . LEU A 1 386 ? -9.802 10.797 -2.801 1.00 81.38 386 LEU A O 1
ATOM 3044 N N . PRO A 1 387 ? -7.543 10.601 -2.764 1.00 78.62 387 PRO A N 1
ATOM 3045 C CA . PRO A 1 387 ? -7.414 10.141 -4.136 1.00 78.62 387 PRO A CA 1
ATOM 3046 C C . PRO A 1 387 ? -8.322 8.945 -4.406 1.00 78.62 387 PRO A C 1
ATOM 3048 O O . PRO A 1 387 ? -8.441 8.051 -3.566 1.00 78.62 387 PRO A O 1
ATOM 3051 N N . ILE A 1 388 ? -8.899 8.886 -5.607 1.00 78.44 388 ILE A N 1
ATOM 3052 C CA . ILE A 1 388 ? -9.769 7.771 -6.000 1.00 78.44 388 ILE A CA 1
ATOM 3053 C C . ILE A 1 388 ? -9.004 6.434 -5.812 1.00 78.44 388 ILE A C 1
ATOM 3055 O O . ILE A 1 388 ? -9.576 5.467 -5.337 1.00 78.44 388 ILE A O 1
ATOM 3059 N N . ARG A 1 389 ? -7.674 6.390 -6.025 1.00 75.06 389 ARG A N 1
ATOM 3060 C CA . ARG A 1 389 ? -6.834 5.176 -5.842 1.00 75.06 389 ARG A CA 1
ATOM 3061 C C . ARG A 1 389 ? -6.814 4.576 -4.442 1.00 75.06 389 ARG A C 1
ATOM 3063 O O . ARG A 1 389 ? -6.417 3.431 -4.278 1.00 75.06 389 ARG A O 1
ATOM 3070 N N . PHE A 1 390 ? -7.267 5.321 -3.445 1.00 81.25 390 PHE A N 1
ATOM 3071 C CA . PHE A 1 390 ? -7.352 4.875 -2.060 1.00 81.25 390 PHE A CA 1
ATOM 3072 C C . PHE A 1 390 ? -8.782 4.492 -1.651 1.00 81.25 390 PHE A C 1
ATOM 3074 O O . PHE A 1 390 ? -9.104 4.504 -0.468 1.00 81.25 390 PHE A O 1
ATOM 3081 N N . THR A 1 391 ? -9.659 4.164 -2.606 1.00 78.25 391 THR A N 1
ATOM 3082 C CA . THR A 1 391 ? -11.059 3.784 -2.337 1.00 78.25 391 THR A CA 1
ATOM 3083 C C . THR A 1 391 ? -11.357 2.306 -2.587 1.00 78.25 391 THR A C 1
ATOM 3085 O O . THR A 1 391 ? -12.503 1.967 -2.864 1.00 78.25 391 THR A O 1
ATOM 3088 N N . ASN A 1 392 ? -10.353 1.423 -2.522 1.00 81.50 392 ASN A N 1
ATOM 3089 C CA . ASN A 1 392 ? -10.610 -0.021 -2.538 1.00 81.50 392 ASN A CA 1
ATOM 3090 C C . ASN A 1 392 ? -11.499 -0.406 -1.351 1.00 81.50 392 ASN A C 1
ATOM 3092 O O . ASN A 1 392 ? -11.293 0.093 -0.243 1.00 81.50 392 ASN A O 1
ATOM 3096 N N . SER A 1 393 ? -12.451 -1.304 -1.585 1.00 82.19 393 SER A N 1
ATOM 3097 C CA . SER A 1 393 ? -13.308 -1.894 -0.555 1.00 82.19 393 SER A CA 1
ATOM 3098 C C . SER A 1 393 ? -12.499 -2.701 0.463 1.00 82.19 393 SER A C 1
ATOM 3100 O O . SER A 1 393 ? -11.381 -3.149 0.181 1.00 82.19 393 SER A O 1
ATOM 3102 N N . SER A 1 394 ? -13.074 -2.929 1.645 1.00 84.12 394 SER A N 1
ATOM 3103 C CA . SER A 1 394 ? -12.387 -3.693 2.697 1.00 84.12 394 SER A CA 1
ATOM 3104 C C . SER A 1 394 ? -12.093 -5.128 2.262 1.00 84.12 394 SER A C 1
ATOM 3106 O O . SER A 1 394 ? -10.970 -5.613 2.401 1.00 84.12 394 SER A O 1
ATOM 3108 N N . HIS A 1 395 ? -13.069 -5.782 1.628 1.00 86.56 395 HIS A N 1
ATOM 3109 C CA . HIS A 1 395 ? -12.914 -7.149 1.142 1.00 86.56 395 HIS A CA 1
ATOM 3110 C C . HIS A 1 395 ? -11.791 -7.297 0.099 1.00 86.56 395 HIS A C 1
ATOM 3112 O O . HIS A 1 395 ? -11.109 -8.320 0.104 1.00 86.56 395 HIS A O 1
ATOM 3118 N N . VAL A 1 396 ? -11.529 -6.282 -0.740 1.00 88.50 396 VAL A N 1
ATOM 3119 C CA . VAL A 1 396 ? -10.381 -6.285 -1.669 1.00 88.50 396 VAL A CA 1
ATOM 3120 C C . VAL A 1 396 ? -9.063 -6.196 -0.899 1.00 88.50 396 VAL A C 1
ATOM 3122 O O . VAL A 1 396 ? -8.151 -6.983 -1.157 1.00 88.50 396 VAL A O 1
ATOM 3125 N N . CYS A 1 397 ? -8.964 -5.283 0.072 1.00 88.56 397 CYS A N 1
ATOM 3126 C CA . CYS A 1 397 ? -7.773 -5.129 0.913 1.00 88.56 397 CYS A CA 1
ATOM 3127 C C . CYS A 1 397 ? -7.465 -6.419 1.699 1.00 88.56 397 CYS A C 1
ATOM 3129 O O . CYS A 1 397 ? -6.331 -6.902 1.683 1.00 88.56 397 CYS A O 1
ATOM 3131 N N . CYS A 1 398 ? -8.478 -7.021 2.332 1.00 89.44 398 CYS A N 1
ATOM 3132 C CA . CYS A 1 398 ? -8.328 -8.265 3.087 1.00 89.44 398 CYS A CA 1
ATOM 3133 C C . CYS A 1 398 ? -8.011 -9.459 2.177 1.00 89.44 398 CYS A C 1
ATOM 3135 O O . CYS A 1 398 ? -7.146 -10.269 2.511 1.00 89.44 398 CYS A O 1
ATOM 3137 N N . ASN A 1 399 ? -8.655 -9.564 1.008 1.00 93.06 399 ASN A N 1
ATOM 3138 C CA . ASN A 1 399 ? -8.333 -10.608 0.035 1.00 93.06 399 ASN A CA 1
ATOM 3139 C C . ASN A 1 399 ? -6.892 -10.492 -0.468 1.00 93.06 399 ASN A C 1
ATOM 3141 O O . ASN A 1 399 ? -6.226 -11.508 -0.625 1.00 93.06 399 ASN A O 1
ATOM 3145 N N . ASN A 1 400 ? -6.384 -9.275 -0.672 1.00 93.31 400 ASN A N 1
ATOM 3146 C CA . ASN A 1 400 ? -5.004 -9.079 -1.099 1.00 93.31 400 ASN A CA 1
ATOM 3147 C C . ASN A 1 400 ? -3.988 -9.585 -0.063 1.00 93.31 400 ASN A C 1
ATOM 3149 O O . ASN A 1 400 ? -3.018 -10.239 -0.430 1.00 93.31 400 ASN A O 1
ATOM 3153 N N . LEU A 1 401 ? -4.208 -9.329 1.231 1.00 92.75 401 LEU A N 1
ATOM 3154 C CA . LEU A 1 401 ? -3.320 -9.845 2.281 1.00 92.75 401 LEU A CA 1
ATOM 3155 C C . LEU A 1 401 ? -3.391 -11.377 2.390 1.00 92.75 401 LEU A C 1
ATOM 3157 O O . LEU A 1 401 ? -2.350 -12.018 2.527 1.00 92.75 401 LEU A O 1
ATOM 3161 N N . LYS A 1 402 ? -4.583 -11.975 2.230 1.00 95.25 402 LYS A N 1
ATOM 3162 C CA . LYS A 1 402 ? -4.744 -13.438 2.086 1.00 95.25 402 LYS A CA 1
ATOM 3163 C C . LYS A 1 402 ? -3.973 -13.967 0.880 1.00 95.25 402 LYS A C 1
ATOM 3165 O O . LYS A 1 402 ? -3.256 -14.954 0.995 1.00 95.25 402 LYS A O 1
ATOM 3170 N N . ALA A 1 403 ? -4.083 -13.287 -0.257 1.00 95.88 403 ALA A N 1
ATOM 3171 C CA . ALA A 1 403 ? -3.396 -13.647 -1.487 1.00 95.88 403 ALA A CA 1
ATOM 3172 C C . ALA A 1 403 ? -1.873 -13.561 -1.337 1.00 95.88 403 ALA A C 1
ATOM 3174 O O . ALA A 1 403 ? -1.189 -14.469 -1.785 1.00 95.88 403 ALA A O 1
ATOM 3175 N N . ILE A 1 404 ? -1.338 -12.544 -0.652 1.00 95.06 404 ILE A N 1
ATOM 3176 C CA . ILE A 1 404 ? 0.094 -12.452 -0.323 1.00 95.06 404 ILE A CA 1
ATOM 3177 C C . ILE A 1 404 ? 0.514 -13.625 0.571 1.00 95.06 404 ILE A C 1
ATOM 3179 O O . ILE A 1 404 ? 1.477 -14.319 0.250 1.00 95.06 404 ILE A O 1
ATOM 3183 N N . ALA A 1 405 ? -0.215 -13.884 1.661 1.00 94.69 405 ALA A N 1
ATOM 3184 C CA . ALA A 1 405 ? 0.098 -14.989 2.567 1.00 94.69 405 ALA A CA 1
ATOM 3185 C C . ALA A 1 405 ? 0.088 -16.350 1.851 1.00 94.69 405 ALA A C 1
ATOM 3187 O O . ALA A 1 405 ? 1.000 -17.152 2.036 1.00 94.69 405 ALA A O 1
ATOM 3188 N N . TYR A 1 406 ? -0.891 -16.572 0.976 1.00 95.88 406 TYR A N 1
ATOM 3189 C CA . TYR A 1 406 ? -1.014 -17.783 0.171 1.00 95.88 406 TYR A CA 1
ATOM 3190 C C . TYR A 1 406 ? 0.062 -17.902 -0.923 1.00 95.88 406 TYR A C 1
ATOM 3192 O O . TYR A 1 406 ? 0.694 -18.954 -1.058 1.00 95.88 406 TYR A O 1
ATOM 3200 N N . ALA A 1 407 ? 0.283 -16.835 -1.698 1.00 95.25 407 ALA A N 1
ATOM 3201 C CA . ALA A 1 407 ? 1.213 -16.826 -2.824 1.00 95.25 407 ALA A CA 1
ATOM 3202 C C . ALA A 1 407 ? 2.639 -17.142 -2.368 1.00 95.25 407 ALA A C 1
ATOM 3204 O O . ALA A 1 407 ? 3.345 -17.884 -3.043 1.00 95.25 407 ALA A O 1
ATOM 3205 N N . PHE A 1 408 ? 3.046 -16.620 -1.211 1.00 93.31 408 PHE A N 1
ATOM 3206 C CA . PHE A 1 408 ? 4.398 -16.793 -0.678 1.00 93.31 408 PHE A CA 1
ATOM 3207 C C . PHE A 1 408 ? 4.521 -17.885 0.388 1.00 93.31 408 PHE A C 1
ATOM 3209 O O . PHE A 1 408 ? 5.613 -18.063 0.919 1.00 93.31 408 PHE A O 1
ATOM 3216 N N . ASP A 1 409 ? 3.433 -18.604 0.693 1.00 93.00 409 ASP A N 1
ATOM 3217 C CA . ASP A 1 409 ? 3.368 -19.587 1.785 1.00 93.00 409 ASP A CA 1
ATOM 3218 C C . ASP A 1 409 ? 3.958 -19.028 3.089 1.00 93.00 409 ASP A C 1
ATOM 3220 O O . ASP A 1 409 ? 4.867 -19.602 3.693 1.00 93.00 409 ASP A O 1
ATOM 3224 N N . LEU A 1 410 ? 3.479 -17.842 3.481 1.00 92.12 410 LEU A N 1
ATOM 3225 C CA . LEU A 1 410 ? 3.955 -17.182 4.690 1.00 92.12 410 LEU A CA 1
ATOM 3226 C C . LEU A 1 410 ? 3.602 -18.034 5.907 1.00 92.12 410 LEU A C 1
ATOM 3228 O O . LEU A 1 410 ? 2.445 -18.422 6.092 1.00 92.12 410 LEU A O 1
ATOM 3232 N N . LYS A 1 411 ? 4.607 -18.290 6.741 1.00 91.44 411 LYS A N 1
ATOM 3233 C CA . LYS A 1 411 ? 4.508 -19.114 7.944 1.00 91.44 411 LYS A CA 1
ATOM 3234 C C . LYS A 1 411 ? 4.882 -18.314 9.179 1.00 91.44 411 LYS A C 1
ATOM 3236 O O . LYS A 1 411 ? 5.652 -17.357 9.096 1.00 91.44 411 LYS A O 1
ATOM 3241 N N . ASP A 1 412 ? 4.311 -18.716 10.302 1.00 90.94 412 ASP A N 1
ATOM 3242 C CA . ASP A 1 412 ? 4.695 -18.227 11.615 1.00 90.94 412 ASP A CA 1
ATOM 3243 C C . ASP A 1 412 ? 6.000 -18.879 12.106 1.00 90.94 412 ASP A C 1
ATOM 3245 O O . ASP A 1 412 ? 6.625 -19.673 11.394 1.00 90.94 412 ASP A O 1
ATOM 3249 N N . HIS A 1 413 ? 6.438 -18.522 13.315 1.00 87.06 413 HIS A N 1
ATOM 3250 C CA . HIS A 1 413 ? 7.681 -19.036 13.895 1.00 87.06 413 HIS A CA 1
ATOM 3251 C C . HIS A 1 413 ? 7.691 -20.566 14.047 1.00 87.06 413 HIS A C 1
ATOM 3253 O O . HIS A 1 413 ? 8.745 -21.190 13.928 1.00 87.06 413 HIS A O 1
ATOM 3259 N N . ASP A 1 414 ? 6.526 -21.176 14.267 1.00 89.69 414 ASP A N 1
ATOM 3260 C CA . ASP A 1 414 ? 6.390 -22.618 14.475 1.00 89.69 414 ASP A CA 1
ATOM 3261 C C . ASP A 1 414 ? 6.134 -23.367 13.152 1.00 89.69 414 ASP A C 1
ATOM 3263 O O . ASP A 1 414 ? 5.913 -24.580 13.136 1.00 89.69 414 ASP A O 1
ATOM 3267 N N . GLY A 1 415 ? 6.194 -22.656 12.019 1.00 89.12 415 GLY A N 1
ATOM 3268 C CA . GLY A 1 415 ? 6.018 -23.204 10.678 1.00 89.12 415 GLY A CA 1
ATOM 3269 C C . GLY A 1 415 ? 4.558 -23.356 10.243 1.00 89.12 415 GLY A C 1
ATOM 3270 O O . GLY A 1 415 ? 4.307 -23.909 9.168 1.00 89.12 415 GLY A O 1
ATOM 3271 N N . ALA A 1 416 ? 3.592 -22.871 11.028 1.00 92.00 416 ALA A N 1
ATOM 3272 C CA . ALA A 1 416 ? 2.181 -22.899 10.665 1.00 92.00 416 ALA A CA 1
ATOM 3273 C C . ALA A 1 416 ? 1.859 -21.795 9.648 1.00 92.00 416 ALA A C 1
ATOM 3275 O O . ALA A 1 416 ? 2.347 -20.672 9.754 1.00 92.00 416 ALA A O 1
ATOM 3276 N N . SER A 1 417 ? 1.023 -22.096 8.650 1.00 92.56 417 SER A N 1
ATOM 3277 C CA . SER A 1 417 ? 0.658 -21.105 7.630 1.00 92.56 417 SER A CA 1
ATOM 3278 C C . SER A 1 417 ? -0.159 -19.956 8.227 1.00 92.56 417 SER A C 1
ATOM 3280 O O . SER A 1 417 ? -1.094 -20.180 9.003 1.00 92.56 417 SER A O 1
ATOM 3282 N N . LEU A 1 418 ? 0.162 -18.727 7.815 1.00 94.19 418 LEU A N 1
ATOM 3283 C CA . LEU A 1 418 ? -0.592 -17.529 8.185 1.00 94.19 418 LEU A CA 1
ATOM 3284 C C . LEU A 1 418 ? -1.956 -17.459 7.494 1.00 94.19 418 LEU A C 1
ATOM 3286 O O . LEU A 1 418 ? -2.841 -16.764 7.986 1.00 94.19 418 LEU A O 1
ATOM 3290 N N . PHE A 1 419 ? -2.133 -18.150 6.366 1.00 95.12 419 PHE A N 1
ATOM 3291 C CA . PHE A 1 419 ? -3.413 -18.267 5.675 1.00 95.12 419 PHE A CA 1
ATOM 3292 C C . PHE A 1 419 ? -3.990 -19.666 5.889 1.00 95.12 419 PHE A C 1
ATOM 3294 O O . PHE A 1 419 ? -3.381 -20.664 5.507 1.00 95.12 419 PHE A O 1
ATOM 3301 N N . LYS A 1 420 ? -5.181 -19.738 6.484 1.00 91.69 420 LYS A N 1
ATOM 3302 C CA . LYS A 1 420 ? -5.899 -20.991 6.721 1.00 91.69 420 LYS A CA 1
ATOM 3303 C C . LYS A 1 420 ? -7.078 -21.090 5.772 1.00 91.69 420 LYS A C 1
ATOM 3305 O O . LYS A 1 420 ? -8.011 -20.294 5.855 1.00 91.69 420 LYS A O 1
ATOM 3310 N N . SER A 1 421 ? -7.008 -22.050 4.858 1.00 91.56 421 SER A N 1
ATOM 3311 C CA . SER A 1 421 ? -8.088 -22.349 3.925 1.00 91.56 421 SER A CA 1
ATOM 3312 C C . SER A 1 421 ? -9.307 -22.902 4.650 1.00 91.56 421 SER A C 1
ATOM 3314 O O . SER A 1 421 ? -9.161 -23.625 5.634 1.00 91.56 421 SER A O 1
ATOM 3316 N N . TYR A 1 422 ? -10.494 -22.605 4.130 1.00 90.12 422 TYR A N 1
ATOM 3317 C CA . TYR A 1 422 ? -11.697 -23.323 4.538 1.00 90.12 422 TYR A CA 1
ATOM 3318 C C . TYR A 1 422 ? -11.817 -24.630 3.748 1.00 90.12 422 TYR A C 1
ATOM 3320 O O . TYR A 1 422 ? -11.552 -24.652 2.546 1.00 90.12 422 TYR A O 1
ATOM 3328 N N . ASP A 1 423 ? -12.197 -25.715 4.423 1.00 85.81 423 ASP A N 1
ATOM 3329 C CA . ASP A 1 423 ? -12.280 -27.054 3.818 1.00 85.81 423 ASP A CA 1
ATOM 3330 C C . ASP A 1 423 ? -13.516 -27.231 2.914 1.00 85.81 423 ASP A C 1
ATOM 3332 O O . ASP A 1 423 ? -13.593 -28.172 2.125 1.00 85.81 423 ASP A O 1
ATOM 3336 N N . ASP A 1 424 ? -14.503 -26.341 3.029 1.00 87.81 424 ASP A N 1
ATOM 3337 C CA . ASP A 1 424 ? -15.827 -26.441 2.411 1.00 87.81 424 ASP A CA 1
ATOM 3338 C C . ASP A 1 424 ? -15.962 -25.703 1.066 1.00 87.81 424 ASP A C 1
ATOM 3340 O O . ASP A 1 424 ? -17.020 -25.767 0.435 1.00 87.81 424 ASP A O 1
ATOM 3344 N N . ALA A 1 425 ? -14.905 -25.037 0.591 1.00 86.31 425 ALA A N 1
ATOM 3345 C CA . ALA A 1 425 ? -14.926 -24.254 -0.643 1.00 86.31 425 ALA A CA 1
ATOM 3346 C C . ALA A 1 425 ? -13.625 -24.390 -1.459 1.00 86.31 425 ALA A C 1
ATOM 3348 O O . ALA A 1 425 ? -12.557 -24.647 -0.900 1.00 86.31 425 ALA A O 1
ATOM 3349 N N . PRO A 1 426 ? -13.665 -24.178 -2.793 1.00 90.62 426 PRO A N 1
ATOM 3350 C CA . PRO A 1 426 ? -12.452 -24.105 -3.600 1.00 90.62 426 PRO A CA 1
ATOM 3351 C C . PRO A 1 426 ? -11.518 -23.017 -3.072 1.00 90.62 426 PRO A C 1
ATOM 3353 O O . PRO A 1 426 ? -11.949 -21.892 -2.846 1.00 90.62 426 PRO A O 1
ATOM 3356 N N . LEU A 1 427 ? -10.230 -23.323 -2.931 1.00 92.44 427 LEU A N 1
ATOM 3357 C CA . LEU A 1 427 ? -9.251 -22.404 -2.344 1.00 92.44 427 LEU A CA 1
ATOM 3358 C C . LEU A 1 427 ? -9.182 -21.039 -3.046 1.00 92.44 427 LEU A C 1
ATOM 3360 O O . LEU A 1 427 ? -9.054 -20.001 -2.397 1.00 92.44 427 LEU A O 1
ATOM 3364 N N . VAL A 1 428 ? -9.247 -21.060 -4.378 1.00 93.75 428 VAL A N 1
ATOM 3365 C CA . VAL A 1 428 ? -9.171 -19.886 -5.248 1.00 93.75 428 VAL A CA 1
ATOM 3366 C C . VAL A 1 428 ? -10.373 -19.905 -6.185 1.00 93.75 428 VAL A C 1
ATOM 3368 O O . VAL A 1 428 ? -10.512 -20.827 -6.989 1.00 93.75 428 VAL A O 1
ATOM 3371 N N . GLU A 1 429 ? -11.210 -18.871 -6.139 1.00 92.88 429 GLU A N 1
ATOM 3372 C CA . GLU A 1 429 ? -12.417 -18.776 -6.969 1.00 92.88 429 GLU A CA 1
ATOM 3373 C C . GLU A 1 429 ? -12.549 -17.406 -7.659 1.00 92.88 429 GLU A C 1
ATOM 3375 O O . GLU A 1 429 ? -12.118 -16.383 -7.119 1.00 92.88 429 GLU A O 1
ATOM 3380 N N . PRO A 1 430 ? -13.119 -17.335 -8.874 1.00 89.69 430 PRO A N 1
ATOM 3381 C CA . PRO A 1 430 ? -13.499 -16.057 -9.465 1.00 89.69 430 PRO A CA 1
ATOM 3382 C C . PRO A 1 430 ? -14.702 -15.466 -8.716 1.00 89.69 430 PRO A C 1
ATOM 3384 O O . PRO A 1 430 ? -15.633 -16.188 -8.369 1.00 89.69 430 PRO A O 1
ATOM 3387 N N . THR A 1 431 ? -14.726 -14.146 -8.527 1.00 85.12 431 THR A N 1
ATOM 3388 C CA . THR A 1 431 ? -15.898 -13.442 -7.987 1.00 85.12 431 THR A CA 1
ATOM 3389 C C . THR A 1 431 ? -16.266 -12.248 -8.871 1.00 85.12 431 THR A C 1
ATOM 3391 O O . THR A 1 431 ? -15.369 -11.517 -9.288 1.00 85.12 431 THR A O 1
ATOM 3394 N N . PRO A 1 432 ? -17.559 -11.995 -9.156 1.00 82.38 432 PRO A N 1
ATOM 3395 C CA . PRO A 1 432 ? -17.978 -10.828 -9.936 1.00 82.38 432 PRO A CA 1
ATOM 3396 C C . PRO A 1 432 ? -17.662 -9.482 -9.267 1.00 82.38 432 PRO A C 1
ATOM 3398 O O . PRO A 1 432 ? -17.612 -8.460 -9.946 1.00 82.38 432 PRO A O 1
ATOM 3401 N N . SER A 1 433 ? -17.485 -9.463 -7.942 1.00 79.81 433 SER A N 1
ATOM 3402 C CA . SER A 1 433 ? -17.284 -8.238 -7.158 1.00 79.81 433 SER A CA 1
ATOM 3403 C C . SER A 1 433 ? -15.832 -7.754 -7.097 1.00 79.81 433 SER A C 1
ATOM 3405 O O . SER A 1 433 ? -15.587 -6.654 -6.608 1.00 79.81 433 SER A O 1
ATOM 3407 N N . MET A 1 434 ? -14.865 -8.544 -7.576 1.00 85.69 434 MET A N 1
ATOM 3408 C CA . MET A 1 434 ? -13.438 -8.217 -7.515 1.00 85.69 434 MET A CA 1
ATOM 3409 C C . MET A 1 434 ? -12.739 -8.541 -8.832 1.00 85.69 434 MET A C 1
ATOM 3411 O O . MET A 1 434 ? -13.109 -9.464 -9.549 1.00 85.69 434 MET A O 1
ATOM 3415 N N . ILE A 1 435 ? -11.671 -7.800 -9.117 1.00 86.94 435 ILE A N 1
ATOM 3416 C CA . ILE A 1 435 ? -10.781 -8.090 -10.248 1.00 86.94 435 ILE A CA 1
ATOM 3417 C C . ILE A 1 435 ? -9.932 -9.324 -9.943 1.00 86.94 435 ILE A C 1
ATOM 3419 O O . ILE A 1 435 ? -9.788 -10.215 -10.778 1.00 86.94 435 ILE A O 1
ATOM 3423 N N . ASP A 1 436 ? -9.375 -9.379 -8.737 1.00 91.44 436 ASP A N 1
ATOM 3424 C CA . ASP A 1 436 ? -8.547 -10.486 -8.275 1.00 91.44 436 ASP A CA 1
ATOM 3425 C C . ASP A 1 436 ? -9.417 -11.693 -7.901 1.00 91.44 436 ASP A C 1
ATOM 3427 O O . ASP A 1 436 ? -10.552 -11.538 -7.442 1.00 91.44 436 ASP A O 1
ATOM 3431 N N . ARG A 1 437 ? -8.889 -12.911 -8.072 1.00 93.56 437 ARG A N 1
ATOM 3432 C CA . ARG A 1 437 ? -9.574 -14.106 -7.570 1.00 93.56 437 ARG A CA 1
ATOM 3433 C C . ARG A 1 437 ? -9.641 -14.078 -6.044 1.00 93.56 437 ARG A C 1
ATOM 3435 O O . ARG A 1 437 ? -8.711 -13.631 -5.367 1.00 93.56 437 ARG A O 1
ATOM 3442 N N . ARG A 1 438 ? -10.760 -14.553 -5.506 1.00 93.00 438 ARG A N 1
ATOM 3443 C CA . ARG A 1 438 ? -11.001 -14.648 -4.071 1.00 93.00 438 ARG A CA 1
ATOM 3444 C C . ARG A 1 438 ? -10.266 -15.849 -3.489 1.00 93.00 438 ARG A C 1
ATOM 3446 O O . ARG A 1 438 ? -10.277 -16.925 -4.081 1.00 93.00 438 ARG A O 1
ATOM 3453 N N . LEU A 1 439 ? -9.659 -15.641 -2.325 1.00 94.56 439 LEU A N 1
ATOM 3454 C CA . LEU A 1 439 ? -9.036 -16.673 -1.505 1.00 94.56 439 LEU A CA 1
ATOM 3455 C C . LEU A 1 439 ? -10.013 -17.072 -0.400 1.00 94.56 439 LEU A C 1
ATOM 3457 O O . LEU A 1 439 ? -10.336 -16.261 0.476 1.00 94.56 439 LEU A O 1
ATOM 3461 N N . ASN A 1 440 ? -10.477 -18.318 -0.445 1.00 93.31 440 ASN A N 1
ATOM 3462 C CA . ASN A 1 440 ? -11.402 -18.863 0.541 1.00 93.31 440 ASN A CA 1
ATOM 3463 C C . ASN A 1 440 ? -10.632 -19.376 1.758 1.00 93.31 440 ASN A C 1
ATOM 3465 O O . ASN A 1 440 ? -9.974 -20.414 1.729 1.00 93.31 440 ASN A O 1
ATOM 3469 N N . GLY A 1 441 ? -10.695 -18.589 2.824 1.00 91.50 441 GLY A N 1
ATOM 3470 C CA . GLY A 1 441 ? -9.986 -18.829 4.069 1.00 91.50 441 GLY A CA 1
ATOM 3471 C C . GLY A 1 441 ? -9.858 -17.554 4.889 1.00 91.50 441 GLY A C 1
ATOM 3472 O O . GLY A 1 441 ? -10.400 -16.498 4.534 1.00 91.50 441 GLY A O 1
ATOM 3473 N N . GLU A 1 442 ? -9.083 -17.629 5.957 1.00 91.69 442 GLU A N 1
ATOM 3474 C CA . GLU A 1 442 ? -8.809 -16.529 6.876 1.00 91.69 442 GLU A CA 1
ATOM 3475 C C . GLU A 1 442 ? -7.318 -16.364 7.152 1.00 91.69 442 GLU A C 1
ATOM 3477 O O . GLU A 1 442 ? -6.519 -17.280 6.961 1.00 91.69 442 GLU A O 1
ATOM 3482 N N . LEU A 1 443 ? -6.942 -15.157 7.571 1.00 93.50 443 LEU A N 1
ATOM 3483 C CA . LEU A 1 443 ? -5.609 -14.902 8.099 1.00 93.50 443 LEU A CA 1
ATOM 3484 C C . LEU A 1 443 ? -5.590 -15.233 9.589 1.00 93.50 443 LEU A C 1
ATOM 3486 O O . LEU A 1 443 ? -6.584 -15.020 10.285 1.00 93.50 443 LEU A O 1
ATOM 3490 N N . ALA A 1 444 ? -4.443 -15.691 10.078 1.00 93.94 444 ALA A N 1
ATOM 3491 C CA . ALA A 1 444 ? -4.188 -15.754 11.505 1.00 93.94 444 ALA A CA 1
ATOM 3492 C C . ALA A 1 444 ? -4.287 -14.355 12.145 1.00 93.94 444 ALA A C 1
ATOM 3494 O O . ALA A 1 444 ? -4.014 -13.335 11.514 1.00 93.94 444 ALA A O 1
ATOM 3495 N N . THR A 1 445 ? -4.669 -14.296 13.414 1.00 92.69 445 THR A N 1
ATOM 3496 C CA . THR A 1 445 ? -4.615 -13.092 14.237 1.00 92.69 445 THR A CA 1
ATOM 3497 C C . THR A 1 445 ? -3.183 -12.867 14.733 1.00 92.69 445 THR A C 1
ATOM 3499 O O . THR A 1 445 ? -2.445 -13.837 14.947 1.00 92.69 445 THR A O 1
ATOM 3502 N N . PRO A 1 446 ? -2.761 -11.601 14.907 1.00 93.44 446 PRO A N 1
ATOM 3503 C CA . PRO A 1 446 ? -1.434 -11.288 15.428 1.00 93.44 446 PRO A CA 1
ATOM 3504 C C . PRO A 1 446 ? -1.239 -11.859 16.836 1.00 93.44 446 PRO A C 1
ATOM 3506 O O . PRO A 1 446 ? -2.183 -11.991 17.624 1.00 93.44 446 PRO A O 1
ATOM 3509 N N . SER A 1 447 ? 0.013 -12.159 17.175 1.00 92.06 447 SER A N 1
ATOM 3510 C CA . SER A 1 447 ? 0.374 -12.657 18.497 1.00 92.06 447 SER A CA 1
ATOM 3511 C C . SER A 1 447 ? 0.156 -11.595 19.587 1.00 92.06 447 SER A C 1
ATOM 3513 O O . SER A 1 447 ? -0.209 -11.934 20.718 1.00 92.06 447 SER A O 1
ATOM 3515 N N . PHE A 1 448 ? 0.342 -10.320 19.210 1.00 91.88 448 PHE A N 1
ATOM 3516 C CA . PHE A 1 448 ? 0.398 -9.150 20.086 1.00 91.88 448 PHE A CA 1
ATOM 3517 C C . PHE A 1 448 ? 1.496 -9.235 21.149 1.00 91.88 448 PHE A C 1
ATOM 3519 O O . PHE A 1 448 ? 1.411 -8.557 22.168 1.00 91.88 448 PHE A O 1
ATOM 3526 N N . ASN A 1 449 ? 2.561 -10.008 20.923 1.00 88.94 449 ASN A N 1
ATOM 3527 C CA . ASN A 1 449 ? 3.642 -10.150 21.900 1.00 88.94 449 ASN A CA 1
ATOM 3528 C C . ASN A 1 449 ? 4.509 -8.889 22.043 1.00 88.94 449 ASN A C 1
ATOM 3530 O O . ASN A 1 449 ? 5.214 -8.746 23.044 1.00 88.94 449 ASN A O 1
ATOM 3534 N N . THR A 1 450 ? 4.417 -7.942 21.104 1.00 85.19 450 THR A N 1
ATOM 3535 C CA . THR A 1 450 ? 5.079 -6.632 21.188 1.00 85.19 450 THR A CA 1
ATOM 3536 C C . THR A 1 450 ? 4.059 -5.533 21.478 1.00 85.19 450 THR A C 1
ATOM 3538 O O . THR A 1 450 ? 3.035 -5.423 20.802 1.00 85.19 450 THR A O 1
ATOM 3541 N N . GLY A 1 451 ? 4.358 -4.661 22.448 1.00 86.31 451 GLY A N 1
ATOM 3542 C CA . GLY A 1 451 ? 3.415 -3.623 22.879 1.00 86.31 451 GLY A CA 1
ATOM 3543 C C . GLY A 1 451 ? 3.038 -2.633 21.768 1.00 86.31 451 GLY A C 1
ATOM 3544 O O . GLY A 1 451 ? 1.931 -2.099 21.748 1.00 86.31 451 GLY A O 1
ATOM 3545 N N . VAL A 1 452 ? 3.910 -2.413 20.785 1.00 84.75 452 VAL A N 1
ATOM 3546 C CA . VAL A 1 452 ? 3.638 -1.487 19.674 1.00 84.75 452 VAL A CA 1
ATOM 3547 C C . VAL A 1 452 ? 2.384 -1.891 18.887 1.00 84.75 452 VAL A C 1
ATOM 3549 O O . VAL A 1 452 ? 1.586 -1.018 18.545 1.00 84.75 452 VAL A O 1
ATOM 3552 N N . HIS A 1 453 ? 2.144 -3.189 18.675 1.00 90.50 453 HIS A N 1
ATOM 3553 C CA . HIS A 1 453 ? 0.946 -3.687 17.984 1.00 90.50 453 HIS A CA 1
ATOM 3554 C C . HIS A 1 453 ? -0.331 -3.434 18.793 1.00 90.50 453 HIS A C 1
ATOM 3556 O O . HIS A 1 453 ? -1.331 -2.967 18.247 1.00 90.50 453 HIS A O 1
ATOM 3562 N N . VAL A 1 454 ? -0.274 -3.644 20.114 1.00 93.94 454 VAL A N 1
ATOM 3563 C CA . VAL A 1 454 ? -1.357 -3.296 21.054 1.00 93.94 454 VAL A CA 1
ATOM 3564 C C . VAL A 1 454 ? -1.672 -1.800 20.982 1.00 93.94 454 VAL A C 1
ATOM 3566 O O . VAL A 1 454 ? -2.829 -1.395 20.859 1.00 93.94 454 VAL A O 1
ATOM 3569 N N . SER A 1 455 ? -0.631 -0.966 21.025 1.00 91.56 455 SER A N 1
ATOM 3570 C CA . SER A 1 455 ? -0.749 0.490 20.962 1.00 91.56 455 SER A CA 1
ATOM 3571 C C . SER A 1 455 ? -1.369 0.963 19.648 1.00 91.56 455 SER A C 1
ATOM 3573 O O . SER A 1 455 ? -2.237 1.842 19.669 1.00 91.56 455 SER A O 1
ATOM 3575 N N . ALA A 1 456 ? -0.980 0.358 18.523 1.00 91.81 456 ALA A N 1
ATOM 3576 C CA . ALA A 1 456 ? -1.511 0.679 17.204 1.00 91.81 456 ALA A CA 1
ATOM 3577 C C . ALA A 1 456 ? -3.018 0.402 17.111 1.00 91.81 456 ALA A C 1
ATOM 3579 O O . ALA A 1 456 ? -3.775 1.285 16.702 1.00 91.81 456 ALA A O 1
ATOM 3580 N N . VAL A 1 457 ? -3.468 -0.776 17.566 1.00 96.88 457 VAL A N 1
ATOM 3581 C CA . VAL A 1 457 ? -4.894 -1.152 17.578 1.00 96.88 457 VAL A CA 1
ATOM 3582 C C . VAL A 1 457 ? -5.707 -0.229 18.481 1.00 96.88 457 VAL A C 1
ATOM 3584 O O . VAL A 1 457 ? -6.714 0.322 18.037 1.00 96.88 457 VAL A O 1
ATOM 3587 N N . LEU A 1 458 ? -5.261 -0.009 19.723 1.00 96.50 458 LEU A N 1
ATOM 3588 C CA . LEU A 1 458 ? -5.953 0.873 20.671 1.00 96.50 458 LEU A CA 1
ATOM 3589 C C . LEU A 1 458 ? -6.082 2.304 20.135 1.00 96.50 458 LEU A C 1
ATOM 3591 O O . LEU A 1 458 ? -7.144 2.917 20.237 1.00 96.50 458 LEU A O 1
ATOM 3595 N N . SER A 1 459 ? -5.006 2.825 19.546 1.00 94.38 459 SER A N 1
ATOM 3596 C CA . SER A 1 459 ? -4.960 4.193 19.030 1.00 94.38 459 SER A CA 1
ATOM 3597 C C . SER A 1 459 ? -5.844 4.373 17.798 1.00 94.38 459 SER A C 1
ATOM 3599 O O . SER A 1 459 ? -6.594 5.346 17.720 1.00 94.38 459 SER A O 1
ATOM 3601 N N . ALA A 1 460 ? -5.812 3.425 16.857 1.00 96.19 460 ALA A N 1
ATOM 3602 C CA . ALA A 1 460 ? -6.678 3.458 15.682 1.00 96.19 460 ALA A CA 1
ATOM 3603 C C . ALA A 1 460 ? -8.158 3.314 16.065 1.00 96.19 460 ALA A C 1
ATOM 3605 O O . ALA A 1 460 ? -8.986 4.095 15.598 1.00 96.19 460 ALA A O 1
ATOM 3606 N N . ALA A 1 461 ? -8.492 2.372 16.955 1.00 97.56 461 ALA A N 1
ATOM 3607 C CA . ALA A 1 461 ? -9.861 2.186 17.430 1.00 97.56 461 ALA A CA 1
ATOM 3608 C C . ALA A 1 461 ? -10.388 3.439 18.146 1.00 97.56 461 ALA A C 1
ATOM 3610 O O . ALA A 1 461 ? -11.512 3.861 17.877 1.00 97.56 461 ALA A O 1
ATOM 3611 N N . GLY A 1 462 ? -9.567 4.072 18.994 1.00 96.50 462 GLY A N 1
ATOM 3612 C CA . GLY A 1 462 ? -9.902 5.335 19.657 1.00 96.50 462 GLY A CA 1
ATOM 3613 C C . GLY A 1 462 ? -10.168 6.475 18.674 1.00 96.50 462 GLY A C 1
ATOM 3614 O O . GLY A 1 462 ? -11.202 7.133 18.765 1.00 96.50 462 GLY A O 1
ATOM 3615 N N . LEU A 1 463 ? -9.284 6.671 17.689 1.00 95.44 463 LEU A N 1
ATOM 3616 C CA . LEU A 1 463 ? -9.462 7.692 16.650 1.00 95.44 463 LEU A CA 1
ATOM 3617 C C . LEU A 1 463 ? -10.761 7.506 15.863 1.00 95.44 463 LEU A C 1
ATOM 3619 O O . LEU A 1 463 ? -11.522 8.458 15.690 1.00 95.44 463 LEU A O 1
ATOM 3623 N N . VAL A 1 464 ? -11.027 6.288 15.386 1.00 97.31 464 VAL A N 1
ATOM 3624 C CA . VAL A 1 464 ? -12.228 6.013 14.587 1.00 97.31 464 VAL A CA 1
ATOM 3625 C C . VAL A 1 464 ? -13.487 6.145 15.444 1.00 97.31 464 VAL A C 1
ATOM 3627 O O . VAL A 1 464 ? -14.452 6.763 14.995 1.00 97.31 464 VAL A O 1
ATOM 3630 N N . ALA A 1 465 ? -13.477 5.628 16.678 1.00 97.19 465 ALA A N 1
ATOM 3631 C CA . ALA A 1 465 ? -14.588 5.757 17.621 1.00 97.19 465 ALA A CA 1
ATOM 3632 C C . ALA A 1 465 ? -14.972 7.225 17.835 1.00 97.19 465 ALA A C 1
ATOM 3634 O O . ALA A 1 465 ? -16.120 7.612 17.610 1.00 97.19 465 ALA A O 1
ATOM 3635 N N . GLU A 1 466 ? -14.004 8.048 18.238 1.00 95.94 466 GLU A N 1
ATOM 3636 C CA . GLU A 1 466 ? -14.248 9.453 18.546 1.00 95.94 466 GLU A CA 1
ATOM 3637 C C . GLU A 1 466 ? -14.695 10.225 17.298 1.00 95.94 466 GLU A C 1
ATOM 3639 O O . GLU A 1 466 ? -15.676 10.966 17.363 1.00 95.94 466 GLU A O 1
ATOM 3644 N N . GLN A 1 467 ? -14.052 10.006 16.143 1.00 95.81 467 GLN A N 1
ATOM 3645 C CA . GLN A 1 467 ? -14.457 10.674 14.907 1.00 95.81 467 GLN A CA 1
ATOM 3646 C C . GLN A 1 467 ? -15.887 10.305 14.502 1.00 95.81 467 GLN A C 1
ATOM 3648 O O . GLN A 1 467 ? -16.659 11.192 14.149 1.00 95.81 467 GLN A O 1
ATOM 3653 N N . MET A 1 468 ? -16.263 9.024 14.539 1.00 96.44 468 MET A N 1
ATOM 3654 C CA . MET A 1 468 ? -17.607 8.600 14.131 1.00 96.44 468 MET A CA 1
ATOM 3655 C C . MET A 1 468 ? -18.689 9.114 15.078 1.00 96.44 468 MET A C 1
ATOM 3657 O O . MET A 1 468 ? -19.763 9.513 14.626 1.00 96.44 468 MET A O 1
ATOM 3661 N N . ILE A 1 469 ? -18.405 9.185 16.378 1.00 96.50 469 ILE A N 1
ATOM 3662 C CA . ILE A 1 469 ? -19.345 9.772 17.333 1.00 96.50 469 ILE A CA 1
ATOM 3663 C C . ILE A 1 469 ? -19.560 11.260 17.036 1.00 96.50 469 ILE A C 1
ATOM 3665 O O . ILE A 1 469 ? -20.706 11.700 16.972 1.00 96.50 469 ILE A O 1
ATOM 3669 N N . LEU A 1 470 ? -18.492 12.029 16.816 1.00 94.50 470 LEU A N 1
ATOM 3670 C CA . LEU A 1 470 ? -18.588 13.473 16.578 1.00 94.50 470 LEU A CA 1
ATOM 3671 C C . LEU A 1 470 ? -19.200 13.805 15.215 1.00 94.50 470 LEU A C 1
ATOM 3673 O O . LEU A 1 470 ? -20.146 14.586 15.121 1.00 94.50 470 LEU A O 1
ATOM 3677 N N . GLU A 1 471 ? -18.656 13.207 14.161 1.00 92.56 471 GLU A N 1
ATOM 3678 C CA . GLU A 1 471 ? -18.984 13.558 12.783 1.00 92.56 471 GLU A CA 1
ATOM 3679 C C . GLU A 1 471 ? -20.307 12.942 12.326 1.00 92.56 471 GLU A C 1
ATOM 3681 O O . GLU A 1 471 ? -21.029 13.565 11.556 1.00 92.56 471 GLU A O 1
ATOM 3686 N N . GLN A 1 472 ? -20.645 11.731 12.786 1.00 92.25 472 GLN A N 1
ATOM 3687 C CA . GLN A 1 472 ? -21.826 11.014 12.296 1.00 92.25 472 GLN A CA 1
ATOM 3688 C C . GLN A 1 472 ? -22.970 11.010 13.310 1.00 92.25 472 GLN A C 1
ATOM 3690 O O . GLN A 1 472 ? -24.106 11.305 12.944 1.00 92.25 472 GLN A O 1
ATOM 3695 N N . LEU A 1 473 ? -22.716 10.687 14.581 1.00 93.69 473 LEU A N 1
ATOM 3696 C CA . LEU A 1 473 ? -23.806 10.529 15.556 1.00 93.69 473 LEU A CA 1
ATOM 3697 C C . LEU A 1 473 ? -24.255 11.865 16.157 1.00 93.69 473 LEU A C 1
ATOM 3699 O O . LEU A 1 473 ? -25.451 12.153 16.188 1.00 93.69 473 LEU A O 1
ATOM 3703 N N . LEU A 1 474 ? -23.314 12.699 16.599 1.00 93.12 474 LEU A N 1
ATOM 3704 C CA . LEU A 1 474 ? -23.607 13.999 17.198 1.00 93.12 474 LEU A CA 1
ATOM 3705 C C . LEU A 1 474 ? -24.124 15.000 16.167 1.00 93.12 474 LEU A C 1
ATOM 3707 O O . LEU A 1 474 ? -25.126 15.663 16.431 1.00 93.12 474 LEU A O 1
ATOM 3711 N N . ALA A 1 475 ? -23.505 15.073 14.985 1.00 88.31 475 ALA A N 1
ATOM 3712 C CA . ALA A 1 475 ? -23.991 15.930 13.904 1.00 88.31 475 ALA A CA 1
ATOM 3713 C C . ALA A 1 475 ? -25.468 15.646 13.571 1.00 88.31 475 ALA A C 1
ATOM 3715 O O . ALA A 1 475 ? -26.277 16.570 13.499 1.00 88.31 475 ALA A O 1
ATOM 3716 N N . ARG A 1 476 ? -25.853 14.365 13.485 1.00 86.56 476 ARG A N 1
ATOM 3717 C CA . ARG A 1 476 ? -27.248 13.957 13.250 1.00 86.56 476 ARG A CA 1
ATOM 3718 C C . ARG A 1 476 ? -28.162 14.249 14.436 1.00 86.56 476 ARG A C 1
ATOM 3720 O O . ARG A 1 476 ? -29.295 14.670 14.231 1.00 86.56 476 ARG A O 1
ATOM 3727 N N . ALA A 1 477 ? -27.692 14.051 15.667 1.00 89.44 477 ALA A N 1
ATOM 3728 C CA . ALA A 1 477 ? -28.469 14.391 16.859 1.00 89.44 477 ALA A CA 1
ATOM 3729 C C . ALA A 1 477 ? -28.790 15.895 16.929 1.00 89.44 477 ALA A C 1
ATOM 3731 O O . ALA A 1 477 ? -29.858 16.266 17.404 1.00 89.44 477 ALA A O 1
ATOM 3732 N N . LEU A 1 478 ? -27.900 16.758 16.425 1.00 87.94 478 LEU A N 1
ATOM 3733 C CA . LEU A 1 478 ? -28.119 18.207 16.351 1.00 87.94 478 LEU A CA 1
ATOM 3734 C C . LEU A 1 478 ? -29.125 18.623 15.272 1.00 87.94 478 LEU A C 1
ATOM 3736 O O . LEU A 1 478 ? -29.763 19.661 15.418 1.00 87.94 478 LEU A O 1
ATOM 3740 N N . GLU A 1 479 ? -29.234 17.852 14.192 1.00 84.19 479 GLU A N 1
ATOM 3741 C CA . GLU A 1 479 ? -30.153 18.111 13.072 1.00 84.19 479 GLU A CA 1
ATOM 3742 C C . GLU A 1 479 ? -31.544 17.503 13.280 1.00 84.19 479 GLU A C 1
ATOM 3744 O O . GLU A 1 479 ? -32.496 17.880 12.603 1.00 84.19 479 GLU A O 1
ATOM 3749 N N . SER A 1 480 ? -31.665 16.551 14.202 1.00 83.06 480 SER A N 1
ATOM 3750 C CA . SER A 1 480 ? -32.902 15.833 14.480 1.00 83.06 480 SER A CA 1
ATOM 3751 C C . SER A 1 480 ? -33.843 16.637 15.380 1.00 83.06 480 SER A C 1
ATOM 3753 O O . SER A 1 480 ? -33.452 17.101 16.447 1.00 83.06 480 SER A O 1
ATOM 3755 N N . GLU A 1 481 ? -35.122 16.698 15.006 1.00 83.56 481 GLU A N 1
ATOM 3756 C CA . GLU A 1 481 ? -36.205 17.218 15.859 1.00 83.56 481 GLU A CA 1
ATOM 3757 C C . GLU A 1 481 ? -36.724 16.176 16.866 1.00 83.56 481 GLU A C 1
ATOM 3759 O O . GLU A 1 481 ? -37.499 16.498 17.767 1.00 83.56 481 GLU A O 1
ATOM 3764 N N . ALA A 1 482 ? -36.315 14.911 16.719 1.00 86.00 482 ALA A N 1
ATOM 3765 C CA . ALA A 1 482 ? -36.719 13.842 17.625 1.00 86.00 482 ALA A CA 1
ATOM 3766 C C . ALA A 1 482 ? -36.129 14.031 19.040 1.00 86.00 482 ALA A C 1
ATOM 3768 O O . ALA A 1 482 ? -35.049 14.613 19.182 1.00 86.00 482 ALA A O 1
ATOM 3769 N N . PRO A 1 483 ? -36.787 13.486 20.084 1.00 88.62 483 PRO A N 1
ATOM 3770 C CA . PRO A 1 483 ? -36.254 13.483 21.444 1.00 88.62 483 PRO A CA 1
ATOM 3771 C C . PRO A 1 483 ? -34.842 12.892 21.515 1.00 88.62 483 PRO A C 1
ATOM 3773 O O . PRO A 1 483 ? -34.502 11.97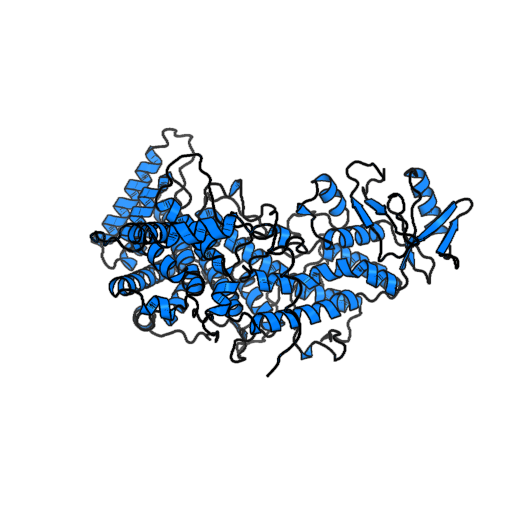2 20.764 1.00 88.62 483 PRO A O 1
ATOM 3776 N N . ILE A 1 484 ? -34.030 13.385 22.454 1.00 87.31 484 ILE A N 1
ATOM 3777 C CA . ILE A 1 484 ? -32.633 12.958 22.630 1.00 87.31 484 ILE A CA 1
ATOM 3778 C C . ILE A 1 484 ? -32.554 11.442 22.829 1.00 87.31 484 ILE A C 1
ATOM 3780 O O . ILE A 1 484 ? -31.679 10.788 22.264 1.00 87.31 484 ILE A O 1
ATOM 3784 N N . GLU A 1 485 ? -33.503 10.877 23.567 1.00 90.69 485 GLU A N 1
ATOM 3785 C CA . GLU A 1 485 ? -33.611 9.459 23.904 1.00 90.69 485 GLU A CA 1
ATOM 3786 C C . GLU A 1 485 ? -33.800 8.571 22.663 1.00 90.69 485 GLU A C 1
ATOM 3788 O O . GLU A 1 485 ? -33.422 7.398 22.662 1.00 90.69 485 GLU A O 1
ATOM 3793 N N . ALA A 1 486 ? -34.345 9.128 21.578 1.00 88.19 486 ALA A N 1
ATOM 3794 C CA . ALA A 1 486 ? -34.509 8.422 20.313 1.00 88.19 486 ALA A CA 1
ATOM 3795 C C . ALA A 1 486 ? -33.222 8.401 19.467 1.00 88.19 486 ALA A C 1
ATOM 3797 O O . ALA A 1 486 ? -33.110 7.573 18.556 1.00 88.19 486 ALA A O 1
ATOM 3798 N N . SER A 1 487 ? -32.257 9.281 19.761 1.00 91.44 487 SER A N 1
ATOM 3799 C CA . SER A 1 487 ? -31.031 9.434 18.973 1.00 91.44 487 SER A CA 1
ATOM 3800 C C . SER A 1 487 ? -30.087 8.233 19.103 1.00 91.44 487 SER A C 1
ATOM 3802 O O . SER A 1 487 ? -29.943 7.630 20.170 1.00 91.44 487 SER A O 1
ATOM 3804 N N . ASP A 1 488 ? -29.385 7.914 18.012 1.00 92.00 488 ASP A N 1
ATOM 3805 C CA . ASP A 1 488 ? -28.349 6.872 18.002 1.00 92.00 488 ASP A CA 1
ATOM 3806 C C . ASP A 1 488 ? -27.215 7.207 18.988 1.00 92.00 488 ASP A C 1
ATOM 3808 O O . ASP A 1 488 ? -26.716 6.328 19.688 1.00 92.00 488 ASP A O 1
ATOM 3812 N N . LEU A 1 489 ? -26.878 8.497 19.132 1.00 95.06 489 LEU A N 1
ATOM 3813 C CA . LEU A 1 489 ? -25.895 8.972 20.106 1.00 95.06 489 LEU A CA 1
ATOM 3814 C C . LEU A 1 489 ? -26.289 8.611 21.548 1.00 95.06 489 LEU A C 1
ATOM 3816 O O . LEU A 1 489 ? -25.463 8.084 22.290 1.00 95.06 489 LEU A O 1
ATOM 3820 N N . TYR A 1 490 ? -27.545 8.848 21.943 1.00 96.19 490 TYR A N 1
ATOM 3821 C CA . TYR A 1 490 ? -28.023 8.483 23.279 1.00 96.19 490 TYR A CA 1
ATOM 3822 C C . TYR A 1 490 ? -27.992 6.975 23.504 1.00 96.19 490 TYR A C 1
ATOM 3824 O O . TYR A 1 490 ? -27.500 6.528 24.538 1.00 96.19 490 TYR A O 1
ATOM 3832 N N . LYS A 1 491 ? -28.441 6.183 22.523 1.00 95.50 491 LYS A N 1
ATOM 3833 C CA . LYS A 1 491 ? -28.392 4.714 22.598 1.00 95.50 491 LYS A CA 1
ATOM 3834 C C . LYS A 1 491 ? -26.960 4.198 22.748 1.00 95.50 491 LYS A C 1
ATOM 3836 O O . LYS A 1 491 ? -26.730 3.284 23.53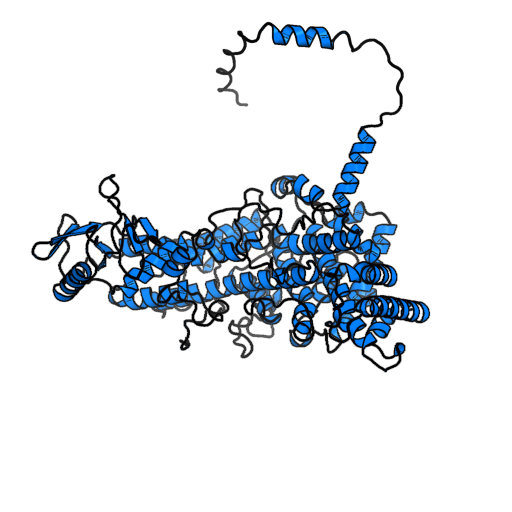8 1.00 95.50 491 LYS A O 1
ATOM 3841 N N . LEU A 1 492 ? -25.998 4.789 22.034 1.00 96.75 492 LEU A N 1
ATOM 3842 C CA . LEU A 1 492 ? -24.578 4.476 22.199 1.00 96.75 492 LEU A CA 1
ATOM 3843 C C . LEU A 1 492 ? -24.107 4.808 23.617 1.00 96.75 492 LEU A C 1
ATOM 3845 O O . LEU A 1 492 ? -23.554 3.940 24.289 1.00 96.75 492 LEU A O 1
ATOM 3849 N N . CYS A 1 493 ? -24.345 6.035 24.090 1.00 97.12 493 CYS A N 1
ATOM 3850 C CA . CYS A 1 493 ? -23.924 6.462 25.425 1.00 97.12 493 CYS A CA 1
ATOM 3851 C C . CYS A 1 493 ? -24.557 5.599 26.526 1.00 97.12 493 CYS A C 1
ATOM 3853 O O . CYS A 1 493 ? -23.866 5.221 27.467 1.00 97.12 493 CYS A O 1
ATOM 3855 N N . LEU A 1 494 ? -25.837 5.243 26.397 1.00 96.75 494 LEU A N 1
ATOM 3856 C CA . LEU A 1 494 ? -26.533 4.356 27.328 1.00 96.75 494 LEU A CA 1
ATOM 3857 C C . LEU A 1 494 ? -25.919 2.954 27.335 1.00 96.75 494 LEU A C 1
ATOM 3859 O O . LEU A 1 494 ? -25.686 2.406 28.407 1.00 96.75 494 LEU A O 1
ATOM 3863 N N . ASN A 1 495 ? -25.609 2.392 26.165 1.00 94.81 495 ASN A N 1
ATOM 3864 C CA . ASN A 1 495 ? -24.975 1.078 26.070 1.00 94.81 495 ASN A CA 1
ATOM 3865 C C . ASN A 1 495 ? -23.588 1.078 26.734 1.00 94.81 495 ASN A C 1
ATOM 3867 O O . ASN A 1 495 ? -23.282 0.200 27.540 1.00 94.81 495 ASN A O 1
ATOM 3871 N N . VAL A 1 496 ? -22.759 2.086 26.449 1.00 95.75 496 VAL A N 1
ATOM 3872 C CA . VAL A 1 496 ? -21.406 2.190 27.015 1.00 95.75 496 VAL A CA 1
ATOM 3873 C C . VAL A 1 496 ? -21.444 2.405 28.529 1.00 95.75 496 VAL A C 1
ATOM 3875 O O . VAL A 1 496 ? -20.746 1.696 29.251 1.00 95.75 496 VAL A O 1
ATOM 3878 N N . LEU A 1 497 ? -22.267 3.344 29.005 1.00 95.81 497 LEU A N 1
ATOM 3879 C CA . LEU A 1 497 ? -22.280 3.785 30.405 1.00 95.81 497 LEU A CA 1
ATOM 3880 C C . LEU A 1 497 ? -23.190 2.966 31.319 1.00 95.81 497 LEU A C 1
ATOM 3882 O O . LEU A 1 497 ? -23.076 3.105 32.536 1.00 95.81 497 LEU A O 1
ATOM 3886 N N . GLU A 1 498 ? -24.107 2.178 30.752 1.00 93.81 498 GLU A N 1
ATOM 3887 C CA . GLU A 1 498 ? -25.105 1.375 31.477 1.00 93.81 498 GLU A CA 1
ATOM 3888 C C . GLU A 1 498 ? -25.919 2.209 32.493 1.00 93.81 498 GLU A C 1
ATOM 3890 O O . GLU A 1 498 ? -26.373 1.715 33.523 1.00 93.81 498 GLU A O 1
ATOM 3895 N N . ASN A 1 499 ? -26.083 3.512 32.229 1.00 95.88 499 ASN A N 1
ATOM 3896 C CA . ASN A 1 499 ? -26.724 4.457 33.140 1.00 95.88 499 ASN A CA 1
ATOM 3897 C C . ASN A 1 499 ? -27.409 5.598 32.371 1.00 95.88 499 ASN A C 1
ATOM 3899 O O . ASN A 1 499 ? -26.743 6.460 31.792 1.00 95.88 499 ASN A O 1
ATOM 3903 N N . GLU A 1 500 ? -28.743 5.630 32.411 1.00 95.00 500 GLU A N 1
ATOM 3904 C CA . GLU A 1 500 ? -29.575 6.603 31.686 1.00 95.00 500 GLU A CA 1
ATOM 3905 C C . GLU A 1 500 ? -29.293 8.057 32.075 1.00 95.00 500 GLU A C 1
ATOM 3907 O O . GLU A 1 500 ? -29.213 8.926 31.203 1.00 95.00 500 GLU A O 1
ATOM 3912 N N . ALA A 1 501 ? -29.098 8.332 33.368 1.00 95.19 501 ALA A N 1
ATOM 3913 C CA . ALA A 1 501 ? -28.848 9.684 33.856 1.00 95.19 501 ALA A CA 1
ATOM 3914 C C . ALA A 1 501 ? -27.500 10.218 33.351 1.00 95.19 501 ALA A C 1
ATOM 3916 O O . ALA A 1 501 ? -27.425 11.347 32.860 1.00 95.19 501 ALA A O 1
ATOM 3917 N N . ARG A 1 502 ? -26.444 9.393 33.414 1.00 95.88 502 ARG A N 1
ATOM 3918 C CA . ARG A 1 502 ? -25.111 9.748 32.899 1.00 95.88 502 ARG A CA 1
ATOM 3919 C C . ARG A 1 502 ? -25.109 9.879 31.379 1.00 95.88 502 ARG A C 1
ATOM 3921 O O . ARG A 1 502 ? -24.551 10.847 30.868 1.00 95.88 502 ARG A O 1
ATOM 3928 N N . ALA A 1 503 ? -25.767 8.964 30.668 1.00 96.31 503 ALA A N 1
ATOM 3929 C CA . ALA A 1 503 ? -25.899 9.031 29.215 1.00 96.31 503 ALA A CA 1
ATOM 3930 C C . ALA A 1 503 ? -26.622 10.311 28.777 1.00 96.31 503 ALA A C 1
ATOM 3932 O O . ALA A 1 503 ? -26.105 11.067 27.957 1.00 96.31 503 ALA A O 1
ATOM 3933 N N . GLY A 1 504 ? -27.771 10.617 29.384 1.00 95.50 504 GLY A N 1
ATOM 3934 C CA . GLY A 1 504 ? -28.534 11.823 29.068 1.00 95.50 504 GLY A CA 1
ATOM 3935 C C . GLY A 1 504 ? -27.806 13.118 29.429 1.00 95.50 504 GLY A C 1
ATOM 3936 O O . GLY A 1 504 ? -27.970 14.120 28.735 1.00 95.50 504 GLY A O 1
ATOM 3937 N N . ALA A 1 505 ? -27.012 13.127 30.504 1.00 96.12 505 ALA A N 1
ATOM 3938 C CA . ALA A 1 505 ? -26.178 14.273 30.867 1.00 96.12 505 ALA A CA 1
ATOM 3939 C C . ALA A 1 505 ? -25.058 14.504 29.841 1.00 96.12 505 ALA A C 1
ATOM 3941 O O . ALA A 1 505 ? -24.907 15.625 29.357 1.00 96.12 505 ALA A O 1
ATOM 3942 N N . LEU A 1 506 ? -24.339 13.443 29.457 1.00 96.88 506 LEU A N 1
ATOM 3943 C CA . LEU A 1 506 ? -23.266 13.519 28.466 1.00 96.88 506 LEU A CA 1
ATOM 3944 C C . LEU A 1 506 ? -23.786 14.010 27.113 1.00 96.88 506 LEU A C 1
ATOM 3946 O O . LEU A 1 506 ? -23.233 14.949 26.551 1.00 96.88 506 LEU A O 1
ATOM 3950 N N . VAL A 1 507 ? -24.881 13.437 26.604 1.00 96.38 507 VAL A N 1
ATOM 3951 C CA . VAL A 1 507 ? -25.430 13.853 25.304 1.00 96.38 507 VAL A CA 1
ATOM 3952 C C . VAL A 1 507 ? -25.854 15.320 25.317 1.00 96.38 507 VAL A C 1
ATOM 3954 O O . VAL A 1 507 ? -25.515 16.057 24.394 1.00 96.38 507 VAL A O 1
ATOM 3957 N N . ARG A 1 508 ? -26.526 15.778 26.382 1.00 95.25 508 ARG A N 1
ATOM 3958 C CA . ARG A 1 508 ? -26.894 17.195 26.528 1.00 95.25 508 ARG A CA 1
ATOM 3959 C C . ARG A 1 508 ? -25.668 18.104 26.551 1.00 95.25 508 ARG A C 1
ATOM 3961 O O . ARG A 1 508 ? -25.668 19.117 25.859 1.00 95.25 508 ARG A O 1
ATOM 3968 N N . GLN A 1 509 ? -24.625 17.728 27.291 1.00 96.38 509 GLN A N 1
ATOM 3969 C CA . GLN A 1 509 ? -23.368 18.474 27.332 1.00 96.38 509 GLN A CA 1
ATOM 3970 C C . GLN A 1 509 ? -22.713 18.557 25.945 1.00 96.38 509 GLN A C 1
ATOM 3972 O O . GLN A 1 509 ? -22.334 19.644 25.515 1.00 96.38 509 GLN A O 1
ATOM 3977 N N . LEU A 1 510 ? -22.619 17.437 25.221 1.00 95.25 510 LEU A N 1
ATOM 3978 C CA . LEU A 1 510 ? -22.033 17.397 23.877 1.00 95.25 510 LEU A CA 1
ATOM 3979 C C . LEU A 1 510 ? -22.824 18.254 22.882 1.00 95.25 510 LEU A C 1
ATOM 3981 O O . LEU A 1 510 ? -22.234 19.011 22.112 1.00 95.25 510 LEU A O 1
ATOM 3985 N N . MET A 1 511 ? -24.157 18.170 22.909 1.00 92.56 511 MET A N 1
ATOM 3986 C CA . MET A 1 511 ? -25.014 18.979 22.041 1.00 92.56 511 MET A CA 1
ATOM 3987 C C . MET A 1 511 ? -24.885 20.475 22.340 1.00 92.56 511 MET A C 1
ATOM 3989 O O . MET A 1 511 ? -24.843 21.277 21.409 1.00 92.56 511 MET A O 1
ATOM 3993 N N . GLU A 1 512 ? -24.791 20.861 23.612 1.00 91.88 512 GLU A N 1
ATOM 3994 C CA . GLU A 1 512 ? -24.639 22.264 24.006 1.00 91.88 512 GLU A CA 1
ATOM 3995 C C . GLU A 1 512 ? -23.285 22.846 23.574 1.00 91.88 512 GLU A C 1
ATOM 3997 O O . GLU A 1 512 ? -23.224 23.926 22.976 1.00 91.88 512 GLU A O 1
ATOM 4002 N N . LEU A 1 513 ? -22.199 22.095 23.784 1.00 91.50 513 LEU A N 1
ATOM 4003 C CA . LEU A 1 513 ? -20.868 22.473 23.301 1.00 91.50 513 LEU A CA 1
ATOM 4004 C C . LEU A 1 513 ? -20.860 22.623 21.774 1.00 91.50 513 LEU A C 1
ATOM 4006 O O . LEU A 1 513 ? -20.356 23.614 21.246 1.00 91.50 513 LEU A O 1
ATOM 4010 N N . ALA A 1 514 ? -21.478 21.688 21.050 1.00 89.06 514 ALA A N 1
ATOM 4011 C CA . ALA A 1 514 ? -21.544 21.746 19.594 1.00 89.06 514 ALA A CA 1
ATOM 4012 C C . ALA A 1 514 ? -22.394 22.918 19.067 1.00 89.06 514 ALA A C 1
ATOM 4014 O O . ALA A 1 514 ? -22.023 23.550 18.077 1.00 89.06 514 ALA A O 1
ATOM 4015 N N . ARG A 1 515 ? -23.497 23.274 19.742 1.00 86.56 515 ARG A N 1
ATOM 4016 C CA . ARG A 1 515 ? -24.274 24.484 19.412 1.00 86.56 515 ARG A CA 1
ATOM 4017 C C . ARG A 1 515 ? -23.460 25.750 19.632 1.00 86.56 515 ARG A C 1
ATOM 4019 O O . ARG A 1 515 ? -23.487 26.636 18.785 1.00 86.56 515 ARG A O 1
ATOM 4026 N N . THR A 1 516 ? -22.699 25.814 20.720 1.00 82.81 516 THR A N 1
ATOM 4027 C CA . THR A 1 516 ? -21.822 26.955 21.020 1.00 82.81 516 THR A CA 1
ATOM 4028 C C . THR A 1 516 ? -20.777 27.161 19.921 1.00 82.81 516 THR A C 1
ATOM 4030 O O . THR A 1 516 ? -20.549 28.296 19.502 1.00 82.81 516 THR A O 1
ATOM 4033 N N . ILE A 1 517 ? -20.212 26.072 19.387 1.00 80.19 517 ILE A N 1
ATOM 4034 C CA . ILE A 1 517 ? -19.322 26.111 18.216 1.00 80.19 517 ILE A CA 1
ATOM 4035 C C . ILE A 1 517 ? -20.055 26.721 17.009 1.00 80.19 517 ILE A C 1
ATOM 4037 O O . ILE A 1 517 ? -19.548 27.656 16.394 1.00 80.19 517 ILE A O 1
ATOM 4041 N N . GLY A 1 518 ? -21.275 26.261 16.706 1.00 62.41 518 GLY A N 1
ATOM 4042 C CA . GLY A 1 518 ? -22.092 26.787 15.604 1.00 62.41 518 GLY A CA 1
ATOM 4043 C C . GLY A 1 518 ? -22.478 28.270 15.742 1.00 62.41 518 GLY A C 1
ATOM 4044 O O . GLY A 1 518 ? -22.517 28.988 14.747 1.00 62.41 518 GLY A O 1
ATOM 4045 N N . VAL A 1 519 ? -22.699 28.762 16.967 1.00 51.91 519 VAL A N 1
ATOM 4046 C CA . VAL A 1 519 ? -23.073 30.164 17.257 1.00 51.91 519 VAL A CA 1
ATOM 4047 C C . VAL A 1 519 ? -21.901 31.144 17.071 1.00 51.91 519 VAL A C 1
ATOM 4049 O O . VAL A 1 519 ? -22.121 32.340 16.857 1.00 51.91 519 VAL A O 1
ATOM 4052 N N . GLN A 1 520 ? -20.649 30.671 17.091 1.00 49.44 520 GLN A N 1
ATOM 4053 C CA . GLN A 1 520 ? -19.475 31.512 16.818 1.00 49.44 520 GLN A CA 1
ATOM 4054 C C . GLN A 1 520 ? -19.312 31.872 15.326 1.00 49.44 520 GLN A C 1
ATOM 4056 O O . GLN A 1 520 ? -18.601 32.826 15.004 1.00 49.44 520 GLN A O 1
ATOM 4061 N N . GLY A 1 521 ? -20.025 31.199 14.415 1.00 47.22 521 GLY A N 1
ATOM 4062 C CA . GLY A 1 521 ? -20.143 31.574 13.002 1.00 47.22 521 GLY A CA 1
ATOM 4063 C C . GLY A 1 521 ? -21.282 32.571 12.762 1.00 47.22 521 GLY A C 1
ATOM 4064 O O . GLY A 1 521 ? -22.320 32.205 12.226 1.00 47.22 521 GLY A O 1
ATOM 4065 N N . LYS A 1 522 ? -21.127 33.843 13.157 1.00 44.81 522 LYS A N 1
ATOM 4066 C CA . LYS A 1 522 ? -22.154 34.902 12.981 1.00 44.81 522 LYS A CA 1
ATOM 4067 C C . LYS A 1 522 ? -22.303 35.410 11.534 1.00 44.81 522 LYS A C 1
ATOM 4069 O O . LYS A 1 522 ? -22.344 36.617 11.302 1.00 44.81 522 LYS A O 1
ATOM 4074 N N . ASN A 1 523 ? -22.391 34.518 10.556 1.00 49.69 523 ASN A N 1
ATOM 4075 C CA . ASN A 1 523 ? -22.791 34.883 9.203 1.00 49.69 523 ASN A CA 1
ATOM 4076 C C . ASN A 1 523 ? -23.743 33.801 8.663 1.00 49.69 523 ASN A C 1
ATOM 4078 O O . ASN A 1 523 ? -23.315 32.654 8.570 1.00 49.69 523 ASN A O 1
ATOM 4082 N N . PRO A 1 524 ? -25.012 34.110 8.340 1.00 52.56 524 PRO A N 1
ATOM 4083 C CA . PRO A 1 524 ? -25.952 33.132 7.780 1.00 52.56 524 PRO A CA 1
ATOM 4084 C C . PRO A 1 524 ? -25.498 32.543 6.431 1.00 52.56 524 PRO A C 1
ATOM 4086 O O . PRO A 1 524 ? -25.976 31.479 6.055 1.00 52.56 524 PRO A O 1
ATOM 4089 N N . ASP A 1 525 ? -24.534 33.186 5.760 1.00 53.09 525 ASP A N 1
ATOM 4090 C CA . ASP A 1 525 ? -23.878 32.681 4.547 1.00 53.09 525 ASP A CA 1
ATOM 4091 C C . ASP A 1 525 ? -22.584 31.883 4.828 1.00 53.09 525 ASP A C 1
ATOM 4093 O O . ASP A 1 525 ? -21.929 31.411 3.897 1.00 53.09 525 ASP A O 1
ATOM 4097 N N . ALA A 1 526 ? -22.158 31.748 6.093 1.00 52.06 526 ALA A N 1
ATOM 4098 C CA . ALA A 1 526 ? -20.980 30.951 6.430 1.00 52.06 526 ALA A CA 1
ATOM 4099 C C . ALA A 1 526 ? -21.312 29.449 6.404 1.00 52.06 526 ALA A C 1
ATOM 4101 O O . ALA A 1 526 ? -22.355 29.039 6.921 1.00 52.06 526 ALA A O 1
ATOM 4102 N N . PRO A 1 527 ? -20.419 28.606 5.853 1.00 57.66 527 PRO A N 1
ATOM 4103 C CA . PRO A 1 527 ? -20.611 27.163 5.865 1.00 57.66 527 PRO A CA 1
ATOM 4104 C C . PRO A 1 527 ? -20.733 26.655 7.306 1.00 57.66 527 PRO A C 1
ATOM 4106 O O . PRO A 1 527 ? -20.004 27.095 8.200 1.00 57.66 527 PRO A O 1
ATOM 4109 N N . LYS A 1 528 ? -21.661 25.717 7.523 1.00 66.19 528 LYS A N 1
ATOM 4110 C CA . LYS A 1 528 ? -21.854 25.046 8.812 1.00 66.19 528 LYS A CA 1
ATOM 4111 C C . LYS A 1 528 ? -20.516 24.446 9.257 1.00 66.19 528 LYS A C 1
ATOM 4113 O O . LYS A 1 528 ? -19.891 23.703 8.505 1.00 66.19 528 LYS A O 1
ATOM 4118 N N . LEU A 1 529 ? -20.060 24.793 10.462 1.00 71.38 529 LEU A N 1
ATOM 4119 C CA . LEU A 1 529 ? -18.806 24.261 10.995 1.00 71.38 529 LEU A CA 1
ATOM 4120 C C . LEU A 1 529 ? -18.919 22.740 11.158 1.00 71.38 529 LEU A C 1
ATOM 4122 O O . LEU A 1 529 ? -19.861 22.243 11.778 1.00 71.38 529 LEU A O 1
ATOM 4126 N N . ALA A 1 530 ? -17.958 22.014 10.593 1.00 82.50 530 ALA A N 1
ATOM 4127 C CA . ALA A 1 530 ? -17.897 20.562 10.671 1.00 82.50 530 ALA A CA 1
ATOM 4128 C C . ALA A 1 530 ? -17.409 20.108 12.056 1.00 82.50 530 ALA A C 1
ATOM 4130 O O . ALA A 1 530 ? -16.543 20.733 12.662 1.00 82.50 530 ALA A O 1
ATOM 4131 N N . LEU A 1 531 ? -17.942 18.996 12.563 1.00 88.88 531 LEU A N 1
ATOM 4132 C CA . LEU A 1 531 ? -17.481 18.394 13.817 1.00 88.88 531 LEU A CA 1
ATOM 4133 C C . LEU A 1 531 ? -16.457 17.297 13.520 1.00 88.88 531 LEU A C 1
ATOM 4135 O O . LEU A 1 531 ? -16.687 16.444 12.665 1.00 88.88 531 LEU A O 1
ATOM 4139 N N . GLY A 1 532 ? -15.331 17.302 14.231 1.00 90.00 532 GLY A N 1
ATOM 4140 C CA . GLY A 1 532 ? -14.269 16.325 14.005 1.00 90.00 532 GLY A CA 1
ATOM 4141 C C . GLY A 1 532 ? -13.040 16.539 14.879 1.00 90.00 532 GLY A C 1
ATOM 4142 O O . GLY A 1 532 ? -12.844 17.609 15.457 1.00 90.00 532 GLY A O 1
ATOM 4143 N N . LEU A 1 533 ? -12.209 15.504 14.964 1.00 90.06 533 LEU A N 1
ATOM 4144 C CA . LEU A 1 533 ? -10.985 15.469 15.767 1.00 90.06 533 LEU A CA 1
ATOM 4145 C C . LEU A 1 533 ? -9.904 16.440 15.281 1.00 90.06 533 LEU A C 1
ATOM 4147 O O . LEU A 1 533 ? -9.126 16.957 16.084 1.00 90.06 533 LEU A O 1
ATOM 4151 N N . GLN A 1 534 ? -9.868 16.693 13.975 1.00 84.88 534 GLN A N 1
ATOM 4152 C CA . GLN A 1 534 ? -8.885 17.541 13.310 1.00 84.88 534 GLN A CA 1
ATOM 4153 C C . GLN A 1 534 ? -9.093 19.038 13.577 1.00 84.88 534 GLN A C 1
ATOM 4155 O O . GLN A 1 534 ? -8.204 19.844 13.304 1.00 84.88 534 GLN A O 1
ATOM 4160 N N . TYR A 1 535 ? -10.259 19.439 14.091 1.00 85.19 535 TYR A N 1
ATOM 4161 C CA . TYR A 1 535 ? -10.608 20.845 14.253 1.00 85.19 535 TYR A CA 1
ATOM 4162 C C . TYR A 1 535 ? -10.276 21.359 15.652 1.00 85.19 535 TYR A C 1
ATOM 4164 O O . TYR A 1 535 ? -10.788 20.883 16.665 1.00 85.19 535 TYR A O 1
ATOM 4172 N N . SER A 1 536 ? -9.457 22.410 15.716 1.00 82.31 536 SER A N 1
ATOM 4173 C CA . SER A 1 536 ? -9.047 23.029 16.981 1.00 82.31 536 SER A CA 1
ATOM 4174 C C . SER A 1 536 ? -10.214 23.604 17.791 1.00 82.31 536 SER A C 1
ATOM 4176 O O . SER A 1 536 ? -10.158 23.606 19.017 1.00 82.31 536 SER A O 1
ATOM 4178 N N . TYR A 1 537 ? -11.292 24.035 17.138 1.00 84.50 537 TYR A N 1
ATOM 4179 C CA . TYR A 1 537 ? -12.499 24.519 17.813 1.00 84.50 537 TYR A CA 1
ATOM 4180 C C . TYR A 1 537 ? -13.363 23.393 18.413 1.00 84.50 537 TYR A C 1
ATOM 4182 O O . TYR A 1 537 ? -14.226 23.670 19.237 1.00 84.50 537 TYR A O 1
ATOM 4190 N N . CYS A 1 538 ? -13.124 22.123 18.064 1.00 88.38 538 CYS A N 1
ATOM 4191 C CA . CYS A 1 538 ? -13.822 20.972 18.651 1.00 88.38 538 CYS A CA 1
ATOM 4192 C C . CYS A 1 538 ? -13.134 20.422 19.913 1.00 88.38 538 CYS A C 1
ATOM 4194 O O . CYS A 1 538 ? -13.577 19.418 20.461 1.00 88.38 538 CYS A O 1
ATOM 4196 N N . GLN A 1 539 ? -12.055 21.032 20.407 1.00 87.69 539 GLN A N 1
ATOM 4197 C CA . GLN A 1 539 ? -11.238 20.439 21.474 1.00 87.69 539 GLN A CA 1
ATOM 4198 C C . GLN A 1 539 ? -11.979 20.201 22.796 1.00 87.69 539 GLN A C 1
ATOM 4200 O O . GLN A 1 539 ? -11.784 19.151 23.407 1.00 87.69 539 GLN A O 1
ATOM 4205 N N . GLU A 1 540 ? -12.812 21.143 23.245 1.00 90.00 540 GLU A N 1
ATOM 4206 C CA . GLU A 1 540 ? -13.609 20.978 24.472 1.00 90.00 540 GLU A CA 1
ATOM 4207 C C . GLU A 1 540 ? -14.641 19.859 24.316 1.00 90.00 540 GLU A C 1
ATOM 4209 O O . GLU A 1 540 ? -14.835 19.049 25.219 1.00 90.00 540 GLU A O 1
ATOM 4214 N N . LEU A 1 541 ? -15.235 19.762 23.124 1.00 92.38 541 LEU A N 1
ATOM 4215 C CA . LEU A 1 541 ? -16.169 18.704 22.762 1.00 92.38 541 LEU A CA 1
ATOM 4216 C C . LEU A 1 541 ? -15.495 17.322 22.789 1.00 92.38 541 LEU A C 1
ATOM 4218 O O . LEU A 1 541 ? -16.047 16.376 23.346 1.00 92.38 541 LEU A O 1
ATOM 4222 N N . VAL A 1 542 ? -14.276 17.213 22.248 1.00 92.62 542 VAL A N 1
ATOM 4223 C CA . VAL A 1 542 ? -13.465 15.982 22.289 1.00 92.62 542 VAL A CA 1
ATOM 4224 C C . VAL A 1 542 ? -13.109 15.600 23.728 1.00 92.62 542 VAL A C 1
ATOM 4226 O O . VAL A 1 542 ? -13.187 14.426 24.087 1.00 92.62 542 VAL A O 1
ATOM 4229 N N . ALA A 1 543 ? -12.728 16.570 24.563 1.00 91.81 543 ALA A N 1
ATOM 4230 C CA . ALA A 1 543 ? -12.396 16.317 25.963 1.00 91.81 543 ALA A CA 1
ATOM 4231 C C . ALA A 1 543 ? -13.611 15.793 26.745 1.00 91.81 543 ALA A C 1
ATOM 4233 O O . ALA A 1 543 ? -13.504 14.761 27.407 1.00 91.81 543 ALA A O 1
ATOM 4234 N N . ALA A 1 544 ? -14.771 16.441 26.588 1.00 94.88 544 ALA A N 1
ATOM 4235 C CA . ALA A 1 544 ? -16.022 16.016 27.212 1.00 94.88 544 ALA A CA 1
ATOM 4236 C C . ALA A 1 544 ? -16.447 14.611 26.756 1.00 94.88 544 ALA A C 1
ATOM 4238 O O . ALA A 1 544 ? -16.880 13.802 27.574 1.00 94.88 544 ALA A O 1
ATOM 4239 N N . LEU A 1 545 ? -16.281 14.290 25.467 1.00 95.94 545 LEU A N 1
ATOM 4240 C CA . LEU A 1 545 ? -16.567 12.956 24.940 1.00 95.94 545 LEU A CA 1
ATOM 4241 C C . LEU A 1 545 ? -15.674 11.887 25.587 1.00 95.94 545 LEU A C 1
ATOM 4243 O O . LEU A 1 545 ? -16.175 10.858 26.039 1.00 95.94 545 LEU A O 1
ATOM 4247 N N . ARG A 1 546 ? -14.359 12.134 25.638 1.00 93.94 546 ARG A N 1
ATOM 4248 C CA . ARG A 1 546 ? -13.381 11.195 26.203 1.00 93.94 546 ARG A CA 1
ATOM 4249 C C . ARG A 1 546 ? -13.633 10.937 27.683 1.00 93.94 546 ARG A C 1
ATOM 4251 O O . ARG A 1 546 ? -13.717 9.781 28.081 1.00 93.94 546 ARG A O 1
ATOM 4258 N N . GLU A 1 547 ? -13.786 11.990 28.479 1.00 94.19 547 GLU A N 1
ATOM 4259 C CA . GLU A 1 547 ? -14.081 11.872 29.911 1.00 94.19 547 GLU A CA 1
ATOM 4260 C C . GLU A 1 547 ? -15.434 11.188 30.140 1.00 94.19 547 GLU A C 1
ATOM 4262 O O . GLU A 1 547 ? -15.542 10.242 30.921 1.00 94.19 547 GLU A O 1
ATOM 4267 N N . GLY A 1 548 ? -16.455 11.606 29.389 1.00 94.62 548 GLY A N 1
ATOM 4268 C CA . GLY A 1 548 ? -17.807 11.078 29.498 1.00 94.62 548 GLY A CA 1
ATOM 4269 C C . GLY A 1 548 ? -17.904 9.579 29.234 1.00 94.62 548 GLY A C 1
ATOM 4270 O O . GLY A 1 548 ? -18.659 8.905 29.930 1.00 94.62 548 GLY A O 1
ATOM 4271 N N . LEU A 1 549 ? -17.139 9.060 28.266 1.00 95.12 549 LEU A N 1
ATOM 4272 C CA . LEU A 1 549 ? -17.108 7.641 27.892 1.00 95.12 549 LEU A CA 1
ATOM 4273 C C . LEU A 1 549 ? -16.014 6.823 28.603 1.00 95.12 549 LEU A C 1
ATOM 4275 O O . LEU A 1 549 ? -15.912 5.623 28.353 1.00 95.12 549 LEU A O 1
ATOM 4279 N N . GLY A 1 550 ? -15.201 7.435 29.473 1.00 91.88 550 GLY A N 1
ATOM 4280 C CA . GLY A 1 550 ? -14.090 6.756 30.156 1.00 91.88 550 GLY A CA 1
ATOM 4281 C C . GLY A 1 550 ? -12.903 6.409 29.245 1.00 91.88 550 GLY A C 1
ATOM 4282 O O . GLY A 1 550 ? -12.191 5.436 29.485 1.00 91.88 550 GLY A O 1
ATOM 4283 N N . LEU A 1 551 ? -12.701 7.181 28.174 1.00 92.94 551 LEU A N 1
ATOM 4284 C CA . LEU A 1 551 ? -11.605 7.040 27.207 1.00 92.94 551 LEU A CA 1
ATOM 4285 C C . LEU A 1 551 ? -10.473 8.058 27.429 1.00 92.94 551 LEU A C 1
ATOM 4287 O O . LEU A 1 551 ? -9.493 8.076 26.687 1.00 92.94 551 LEU A O 1
ATOM 4291 N N . ASP A 1 552 ? -10.562 8.902 28.455 1.00 89.06 552 ASP A N 1
ATOM 4292 C CA . ASP A 1 552 ? -9.570 9.930 28.796 1.00 89.06 552 ASP A CA 1
ATOM 4293 C C . ASP A 1 552 ? -8.170 9.352 29.082 1.00 89.06 552 ASP A C 1
ATOM 4295 O O . ASP A 1 552 ? -7.153 9.994 28.808 1.00 89.06 552 ASP A O 1
ATOM 4299 N N . GLN A 1 553 ? -8.102 8.107 29.564 1.00 89.00 553 GLN A N 1
ATOM 4300 C CA . GLN A 1 553 ? -6.847 7.411 29.866 1.00 89.00 553 GLN A CA 1
ATOM 4301 C C . GLN A 1 553 ? -6.258 6.634 28.680 1.00 89.00 553 GLN A C 1
ATOM 4303 O O . GLN A 1 553 ? -5.119 6.167 28.774 1.00 89.00 553 GLN A O 1
ATOM 4308 N N . LEU A 1 554 ? -6.979 6.510 27.560 1.00 90.88 554 LEU A N 1
ATOM 4309 C CA . LEU A 1 554 ? -6.559 5.685 26.421 1.00 90.88 554 LEU A CA 1
ATOM 4310 C C . LEU A 1 554 ? -5.225 6.151 25.822 1.00 90.88 554 LEU A C 1
ATOM 4312 O O . LEU A 1 554 ? -4.359 5.329 25.520 1.00 90.88 554 LEU A O 1
ATOM 4316 N N . ALA A 1 555 ? -4.998 7.460 25.739 1.00 83.88 555 ALA A N 1
ATOM 4317 C CA . ALA A 1 555 ? -3.736 8.039 25.277 1.00 83.88 555 ALA A CA 1
ATOM 4318 C C . ALA A 1 555 ? -2.551 7.613 26.140 1.00 83.88 555 ALA A C 1
ATOM 4320 O O . ALA A 1 555 ? -1.507 7.201 25.638 1.00 83.88 555 ALA A O 1
ATOM 4321 N N . ARG A 1 556 ? -2.726 7.664 27.460 1.00 84.38 556 ARG A N 1
ATOM 4322 C CA . ARG A 1 556 ? -1.681 7.273 28.400 1.00 84.38 556 ARG A CA 1
ATOM 4323 C C . ARG A 1 556 ? -1.417 5.772 28.328 1.00 84.38 556 ARG A C 1
ATOM 4325 O O . ARG A 1 556 ? -0.255 5.387 28.246 1.00 84.38 556 ARG A O 1
ATOM 4332 N N . ILE A 1 557 ? -2.466 4.947 28.331 1.00 89.38 557 ILE A N 1
ATOM 4333 C CA . ILE A 1 557 ? -2.346 3.482 28.300 1.00 89.38 557 ILE A CA 1
ATOM 4334 C C . ILE A 1 557 ? -1.737 3.004 26.980 1.00 89.38 557 ILE A C 1
ATOM 4336 O O . ILE A 1 557 ? -0.768 2.252 27.004 1.00 89.38 557 ILE A O 1
ATOM 4340 N N . SER A 1 558 ? -2.209 3.497 25.833 1.00 89.25 558 SER A N 1
ATOM 4341 C CA . SER A 1 558 ? -1.601 3.181 24.530 1.00 89.25 558 SER A CA 1
ATOM 4342 C C . SER A 1 558 ? -0.122 3.578 24.468 1.00 89.25 558 SER A C 1
ATOM 4344 O O . SER A 1 558 ? 0.680 2.844 23.896 1.00 89.25 558 SER A O 1
ATOM 4346 N N . CYS A 1 559 ? 0.287 4.678 25.107 1.00 80.19 559 CYS A N 1
ATOM 4347 C CA . CYS A 1 559 ? 1.699 5.063 25.191 1.00 80.19 559 CYS A CA 1
ATOM 4348 C C . CYS A 1 559 ? 2.549 4.144 26.085 1.00 80.19 559 CYS A C 1
ATOM 4350 O O . CYS A 1 559 ? 3.756 4.061 25.859 1.00 80.19 559 CYS A O 1
ATOM 4352 N N . LEU A 1 560 ? 1.969 3.464 27.085 1.00 83.75 560 LEU A N 1
ATOM 4353 C CA . LEU A 1 560 ? 2.700 2.455 27.871 1.00 83.75 560 LEU A CA 1
ATOM 4354 C C . LEU A 1 560 ? 3.116 1.281 26.981 1.00 83.75 560 LEU A C 1
ATOM 4356 O O . LEU A 1 560 ? 4.258 0.834 27.047 1.00 83.75 560 LEU A O 1
ATOM 4360 N N . PHE A 1 561 ? 2.200 0.851 26.114 1.00 86.75 561 PHE A N 1
ATOM 4361 C CA . PHE A 1 561 ? 2.430 -0.200 25.129 1.00 86.75 561 PHE A CA 1
ATOM 4362 C C . PHE A 1 561 ? 3.298 0.259 23.954 1.00 86.75 561 PHE A C 1
ATOM 4364 O O . PHE A 1 561 ? 4.102 -0.509 23.444 1.00 86.75 561 PHE A O 1
ATOM 4371 N N . GLY A 1 562 ? 3.188 1.524 23.548 1.00 77.00 562 GLY A N 1
ATOM 4372 C CA . GLY A 1 562 ? 3.874 2.053 22.369 1.00 77.00 562 GLY A CA 1
ATOM 4373 C C . GLY A 1 562 ? 5.399 2.110 22.481 1.00 77.00 562 GLY A C 1
ATOM 4374 O O . GLY A 1 562 ? 6.049 2.427 21.493 1.00 77.00 562 GLY A O 1
ATOM 4375 N N . PHE A 1 563 ? 5.989 1.828 23.649 1.00 72.00 563 PHE A N 1
ATOM 4376 C CA . PHE A 1 563 ? 7.436 1.903 23.826 1.00 72.00 563 PHE A CA 1
ATOM 4377 C C . PHE A 1 563 ? 8.168 0.849 22.967 1.00 72.00 563 PHE A C 1
ATOM 4379 O O . PHE A 1 563 ? 7.944 -0.349 23.155 1.00 72.00 563 PHE A O 1
ATOM 4386 N N . PRO A 1 564 ? 9.084 1.271 22.074 1.00 66.19 564 PRO A N 1
ATOM 4387 C CA . PRO A 1 564 ? 9.890 0.392 21.244 1.00 66.19 564 PRO A CA 1
ATOM 4388 C C . PRO A 1 564 ? 10.517 -0.764 22.007 1.00 66.19 564 PRO A C 1
ATOM 4390 O O . PRO A 1 564 ? 11.231 -0.554 22.989 1.00 66.19 564 PRO A O 1
ATOM 4393 N N . GLY A 1 565 ? 10.278 -1.977 21.519 1.00 65.94 565 GLY A N 1
ATOM 4394 C CA . GLY A 1 565 ? 10.941 -3.174 22.014 1.00 65.94 565 GLY A CA 1
ATOM 4395 C C . GLY A 1 565 ? 10.441 -3.720 23.347 1.00 65.94 565 GLY A C 1
ATOM 4396 O O . GLY A 1 565 ? 10.921 -4.761 23.775 1.00 65.94 565 GLY A O 1
ATOM 4397 N N . LYS A 1 566 ? 9.473 -3.083 24.010 1.00 75.19 566 LYS A N 1
ATOM 4398 C CA . LYS A 1 566 ? 8.838 -3.722 25.165 1.00 75.19 566 LYS A CA 1
ATOM 4399 C C . LYS A 1 566 ? 7.896 -4.829 24.709 1.00 75.19 566 LYS A C 1
ATOM 4401 O O . LYS A 1 566 ? 7.050 -4.608 23.835 1.00 75.19 566 LYS A O 1
ATOM 4406 N N . SER A 1 567 ? 8.014 -5.997 25.337 1.00 85.25 567 SER A N 1
ATOM 4407 C CA . SER A 1 567 ? 7.003 -7.033 25.175 1.00 85.25 567 SER A CA 1
ATOM 4408 C C . SER A 1 567 ? 5.697 -6.585 25.830 1.00 85.25 567 SER A C 1
ATOM 4410 O O . SER A 1 567 ? 5.684 -5.817 26.797 1.00 85.25 567 SER A O 1
ATOM 4412 N N . THR A 1 568 ? 4.578 -7.065 25.305 1.00 89.81 568 THR A N 1
ATOM 4413 C CA . THR A 1 568 ? 3.260 -6.791 25.885 1.00 89.81 568 THR A CA 1
ATOM 4414 C C . THR A 1 568 ? 3.169 -7.307 27.316 1.00 89.81 568 THR A C 1
ATOM 4416 O O . THR A 1 568 ? 2.617 -6.624 28.178 1.00 89.81 568 THR A O 1
ATOM 4419 N N . GLN A 1 569 ? 3.774 -8.466 27.591 1.00 88.69 569 GLN A N 1
ATOM 4420 C CA . GLN A 1 569 ? 3.790 -9.057 28.924 1.00 88.69 569 GLN A CA 1
ATOM 4421 C C . GLN A 1 569 ? 4.521 -8.167 29.937 1.00 88.69 569 GLN A C 1
ATOM 4423 O O . GLN A 1 569 ? 3.988 -7.937 31.021 1.00 88.69 569 GLN A O 1
ATOM 4428 N N . ASP A 1 570 ? 5.683 -7.613 29.576 1.00 87.38 570 ASP A N 1
ATOM 4429 C CA . ASP A 1 570 ? 6.430 -6.709 30.462 1.00 87.38 570 ASP A CA 1
ATOM 4430 C C . ASP A 1 570 ? 5.598 -5.477 30.818 1.00 87.38 570 ASP A C 1
ATOM 4432 O O . ASP A 1 570 ? 5.526 -5.079 31.979 1.00 87.38 570 ASP A O 1
ATOM 4436 N N . VAL A 1 571 ? 4.916 -4.892 29.826 1.00 88.50 571 VAL A N 1
ATOM 4437 C CA . VAL A 1 571 ? 4.044 -3.733 30.053 1.00 88.50 571 VAL A CA 1
ATOM 4438 C C . VAL A 1 571 ? 2.917 -4.095 31.015 1.00 88.50 571 VAL A C 1
ATOM 4440 O O . VAL A 1 571 ? 2.712 -3.382 31.994 1.00 88.50 571 VAL A O 1
ATOM 4443 N N . VAL A 1 572 ? 2.217 -5.209 30.785 1.00 90.81 572 VAL A N 1
ATOM 4444 C CA . VAL A 1 572 ? 1.098 -5.644 31.636 1.00 90.81 572 VAL A CA 1
ATOM 4445 C C . VAL A 1 572 ? 1.554 -5.933 33.069 1.00 90.81 572 VAL A C 1
ATOM 4447 O O . VAL A 1 572 ? 0.852 -5.567 34.014 1.00 90.81 572 VAL A O 1
ATOM 4450 N N . THR A 1 573 ? 2.726 -6.545 33.251 1.00 88.75 573 THR A N 1
ATOM 4451 C CA . THR A 1 573 ? 3.293 -6.844 34.574 1.00 88.75 573 THR A CA 1
ATOM 4452 C C . THR A 1 573 ? 3.758 -5.585 35.314 1.00 88.75 573 THR A C 1
ATOM 4454 O O . THR A 1 573 ? 3.621 -5.512 36.533 1.00 88.75 573 THR A O 1
ATOM 4457 N N . GLU A 1 574 ? 4.272 -4.579 34.603 1.00 88.81 574 GLU A N 1
ATOM 4458 C CA . GLU A 1 574 ? 4.676 -3.288 35.181 1.00 88.81 574 GLU A CA 1
ATOM 4459 C C . GLU A 1 574 ? 3.495 -2.330 35.437 1.00 88.81 574 GLU A C 1
ATOM 4461 O O . GLU A 1 574 ? 3.649 -1.336 36.155 1.00 88.81 574 GLU A O 1
ATOM 4466 N N . MET A 1 575 ? 2.326 -2.581 34.837 1.00 91.31 575 MET A N 1
ATOM 4467 C CA . MET A 1 575 ? 1.139 -1.741 35.010 1.00 91.31 575 MET A CA 1
ATOM 4468 C C . MET A 1 575 ? 0.610 -1.804 36.445 1.00 91.31 575 MET A C 1
ATOM 4470 O O . MET A 1 575 ? 0.516 -2.863 37.064 1.00 91.31 575 MET A O 1
ATOM 4474 N N . SER A 1 576 ? 0.205 -0.645 36.970 1.00 91.94 576 SER A N 1
ATOM 4475 C CA . SER A 1 576 ? -0.506 -0.585 38.245 1.00 91.94 576 SER A CA 1
ATOM 4476 C C . SER A 1 576 ? -1.871 -1.276 38.127 1.00 91.94 576 SER A C 1
ATOM 4478 O O . SER A 1 576 ? -2.443 -1.377 37.041 1.00 91.94 576 SER A O 1
ATOM 4480 N N . ARG A 1 577 ? -2.443 -1.700 39.258 1.00 91.81 577 ARG A N 1
ATOM 4481 C CA . ARG A 1 577 ? -3.802 -2.261 39.282 1.00 91.81 577 ARG A CA 1
ATOM 4482 C C . ARG A 1 577 ? -4.842 -1.294 38.696 1.00 91.81 577 ARG A C 1
ATOM 4484 O O . ARG A 1 577 ? -5.693 -1.709 37.921 1.00 91.81 577 ARG A O 1
ATOM 4491 N N . ASP A 1 578 ? -4.722 -0.009 39.020 1.00 92.94 578 ASP A N 1
ATOM 4492 C CA . ASP A 1 578 ? -5.567 1.059 38.467 1.00 92.94 578 ASP A CA 1
ATOM 4493 C C . ASP A 1 578 ? -5.427 1.165 36.935 1.00 92.94 578 ASP A C 1
ATOM 4495 O O . ASP A 1 578 ? -6.420 1.294 36.221 1.00 92.94 578 ASP A O 1
ATOM 4499 N N . ASP A 1 579 ? -4.211 1.025 36.397 1.00 91.31 579 ASP A N 1
ATOM 4500 C CA . ASP A 1 579 ? -3.974 1.027 34.949 1.00 91.31 579 ASP A CA 1
ATOM 4501 C C . ASP A 1 579 ? -4.599 -0.192 34.257 1.00 91.31 579 ASP A C 1
ATOM 4503 O O . ASP A 1 579 ? -5.126 -0.065 33.150 1.00 91.31 579 ASP A O 1
ATOM 4507 N N . GLN A 1 580 ? -4.570 -1.360 34.901 1.00 91.75 580 GLN A N 1
ATOM 4508 C CA . GLN A 1 580 ? -5.202 -2.577 34.388 1.00 91.75 580 GLN A CA 1
ATOM 4509 C C . GLN A 1 580 ? -6.737 -2.468 34.389 1.00 91.75 580 GLN A C 1
ATOM 4511 O O . GLN A 1 580 ? -7.374 -2.807 33.391 1.00 91.75 580 GLN A O 1
ATOM 4516 N N . GLU A 1 581 ? -7.336 -1.937 35.459 1.00 92.44 581 GLU A N 1
ATOM 4517 C CA . GLU A 1 581 ? -8.786 -1.691 35.549 1.00 92.44 581 GLU A CA 1
ATOM 4518 C C . GLU A 1 581 ? -9.248 -0.669 34.489 1.00 92.44 581 GLU A C 1
ATOM 4520 O O . GLU A 1 581 ? -10.266 -0.858 33.811 1.00 92.44 581 GLU A O 1
ATOM 4525 N N . LYS A 1 582 ? -8.451 0.383 34.259 1.00 93.69 582 LYS A N 1
ATOM 4526 C CA . LYS A 1 582 ? -8.685 1.359 33.183 1.00 93.69 582 LYS A CA 1
ATOM 4527 C C . LYS A 1 582 ? -8.575 0.735 31.795 1.00 93.69 582 LYS A C 1
ATOM 4529 O O . LYS A 1 582 ? -9.423 1.010 30.949 1.00 93.69 582 LYS A O 1
ATOM 4534 N N . LEU A 1 583 ? -7.578 -0.119 31.552 1.00 94.75 583 LEU A N 1
ATOM 4535 C CA . LEU A 1 583 ? -7.438 -0.839 30.282 1.00 94.75 583 LEU A CA 1
ATOM 4536 C C . LEU A 1 583 ? -8.679 -1.695 29.989 1.00 94.75 583 LEU A C 1
ATOM 4538 O O . LEU A 1 583 ? -9.211 -1.624 28.884 1.00 94.75 583 LEU A O 1
ATOM 4542 N N . GLN A 1 584 ? -9.181 -2.448 30.973 1.00 94.06 584 GLN A N 1
ATOM 4543 C CA . GLN A 1 584 ? -10.404 -3.245 30.810 1.00 94.06 584 GLN A CA 1
ATOM 4544 C C . GLN A 1 584 ? -11.627 -2.370 30.508 1.00 94.06 584 GLN A C 1
ATOM 4546 O O . GLN A 1 584 ? -12.400 -2.681 29.602 1.00 94.06 584 GLN A O 1
ATOM 4551 N N . THR A 1 585 ? -11.769 -1.247 31.217 1.00 93.94 585 THR A N 1
ATOM 4552 C CA . THR A 1 585 ? -12.853 -0.278 30.988 1.00 93.94 585 THR A CA 1
ATOM 4553 C C . THR A 1 585 ? -12.815 0.271 29.561 1.00 93.94 585 THR A C 1
ATOM 4555 O O . THR A 1 585 ? -13.839 0.293 28.878 1.00 93.94 585 THR A O 1
ATOM 4558 N N . ILE A 1 586 ? -11.628 0.648 29.079 1.00 96.25 586 ILE A N 1
ATOM 4559 C CA . ILE A 1 586 ? -11.422 1.143 27.715 1.00 96.25 586 ILE A CA 1
ATOM 4560 C C . ILE A 1 586 ? -11.758 0.069 26.678 1.00 96.25 586 ILE A C 1
ATOM 4562 O O . ILE A 1 586 ? -12.478 0.359 25.725 1.00 96.25 586 ILE A O 1
ATOM 4566 N N . LEU A 1 587 ? -11.282 -1.167 26.856 1.00 96.44 587 LEU A N 1
ATOM 4567 C CA . LEU A 1 587 ? -11.579 -2.269 25.935 1.00 96.44 587 LEU A CA 1
ATOM 4568 C C . LEU A 1 587 ? -13.090 -2.542 25.858 1.00 96.44 587 LEU A C 1
ATOM 4570 O O . LEU A 1 587 ? -13.640 -2.628 24.760 1.00 96.44 587 LEU A O 1
ATOM 4574 N N . LYS A 1 588 ? -13.780 -2.584 27.008 1.00 96.31 588 LYS A N 1
ATOM 4575 C CA . LYS A 1 588 ? -15.243 -2.744 27.079 1.00 96.31 588 LYS A CA 1
ATOM 4576 C C . LYS A 1 588 ? -15.973 -1.596 26.378 1.00 96.31 588 LYS A C 1
ATOM 4578 O O . LYS A 1 588 ? -16.910 -1.844 25.618 1.00 96.31 588 LYS A O 1
ATOM 4583 N N . ALA A 1 589 ? -15.542 -0.353 26.596 1.00 96.94 589 ALA A N 1
ATOM 4584 C CA . ALA A 1 589 ? -16.127 0.816 25.947 1.00 96.94 589 ALA A CA 1
ATOM 4585 C C . ALA A 1 589 ? -15.938 0.775 24.422 1.00 96.94 589 ALA A C 1
ATOM 4587 O O . ALA A 1 589 ? -16.915 0.909 23.686 1.00 96.94 589 ALA A O 1
ATOM 4588 N N . LEU A 1 590 ? -14.717 0.520 23.938 1.00 97.50 590 LEU A N 1
ATOM 4589 C CA . LEU A 1 590 ? -14.414 0.423 22.506 1.00 97.50 590 LEU A CA 1
ATOM 4590 C C . LEU A 1 590 ? -15.198 -0.705 21.825 1.00 97.50 590 LEU A C 1
ATOM 4592 O O . LEU A 1 590 ? -15.747 -0.480 20.749 1.00 97.50 590 LEU A O 1
ATOM 4596 N N . TYR A 1 591 ? -15.320 -1.874 22.462 1.00 96.56 591 TYR A N 1
ATOM 4597 C CA . TYR A 1 591 ? -16.111 -2.995 21.942 1.00 96.56 591 TYR A CA 1
ATOM 4598 C C . TYR A 1 591 ? -17.589 -2.625 21.751 1.00 96.56 591 TYR A C 1
ATOM 4600 O O . TYR A 1 591 ? -18.187 -2.882 20.701 1.00 96.56 591 TYR A O 1
ATOM 4608 N N . LYS A 1 592 ? -18.185 -1.976 22.759 1.00 96.44 592 LYS A N 1
ATOM 4609 C CA . LYS A 1 592 ? -19.584 -1.528 22.715 1.00 96.44 592 LYS A CA 1
ATOM 4610 C C . LYS A 1 592 ? -19.813 -0.429 21.684 1.00 96.44 592 LYS A C 1
ATOM 4612 O O . LYS A 1 592 ? -20.813 -0.474 20.968 1.00 96.44 592 LYS A O 1
ATOM 4617 N N . ILE A 1 593 ? -18.885 0.526 21.580 1.00 97.69 593 ILE A N 1
ATOM 4618 C CA . ILE A 1 593 ? -18.899 1.542 20.522 1.00 97.69 593 ILE A CA 1
ATOM 4619 C C . ILE A 1 593 ? -18.835 0.852 19.157 1.00 97.69 593 ILE A C 1
ATOM 4621 O O . ILE A 1 593 ? -19.665 1.142 18.301 1.00 97.69 593 ILE A O 1
ATOM 4625 N N . GLY A 1 594 ? -17.920 -0.104 18.975 1.00 96.50 594 GLY A N 1
ATOM 4626 C CA . GLY A 1 594 ? -17.789 -0.896 17.753 1.00 96.50 594 GLY A CA 1
ATOM 4627 C C . GLY A 1 594 ? -19.087 -1.600 17.360 1.00 96.50 594 GLY A C 1
ATOM 4628 O O . GLY A 1 594 ? -19.553 -1.420 16.238 1.00 96.50 594 GLY A O 1
ATOM 4629 N N . ASN A 1 595 ? -19.733 -2.304 18.295 1.00 95.12 595 ASN A N 1
ATOM 4630 C CA . ASN A 1 595 ? -21.023 -2.963 18.055 1.00 95.12 595 ASN A CA 1
ATOM 4631 C C . ASN A 1 595 ? -22.112 -1.965 17.645 1.00 95.12 595 ASN A C 1
ATOM 4633 O O . ASN A 1 595 ? -22.882 -2.221 16.719 1.00 95.12 595 ASN A O 1
ATOM 4637 N N . HIS A 1 596 ? -22.169 -0.808 18.308 1.00 95.94 596 HIS A N 1
ATOM 4638 C CA . HIS A 1 596 ? -23.142 0.218 17.956 1.00 95.94 596 HIS A CA 1
ATOM 4639 C C . HIS A 1 596 ? -22.891 0.771 16.547 1.00 95.94 596 HIS A C 1
ATOM 4641 O O . HIS A 1 596 ? -23.821 0.836 15.740 1.00 95.94 596 HIS A O 1
ATOM 4647 N N . LEU A 1 597 ? -21.642 1.121 16.222 1.00 94.81 597 LEU A N 1
ATOM 4648 C CA . LEU A 1 597 ? -21.268 1.628 14.901 1.00 94.81 597 LEU A CA 1
ATOM 4649 C C . LEU A 1 597 ? -21.536 0.602 13.792 1.00 94.81 597 LEU A C 1
ATOM 4651 O O . LEU A 1 597 ? -21.992 0.999 12.720 1.00 94.81 597 LEU A O 1
ATOM 4655 N N . GLN A 1 598 ? -21.325 -0.690 14.060 1.00 92.88 598 GLN A N 1
ATOM 4656 C CA . GLN A 1 598 ? -21.632 -1.778 13.129 1.00 92.88 598 GLN A CA 1
ATOM 4657 C C . GLN A 1 598 ? -23.135 -1.863 12.822 1.00 92.88 598 GLN A C 1
ATOM 4659 O O . GLN A 1 598 ? -23.517 -2.074 11.675 1.00 92.88 598 GLN A O 1
ATOM 4664 N N . SER A 1 599 ? -23.988 -1.634 13.826 1.00 90.25 599 SER A N 1
ATOM 4665 C CA . SER A 1 599 ? -25.452 -1.673 13.678 1.00 90.25 599 SER A CA 1
ATOM 4666 C C . SER A 1 599 ? -26.068 -0.395 13.087 1.00 90.25 599 SER A C 1
ATOM 4668 O O . SER A 1 599 ? -27.209 -0.403 12.622 1.00 90.25 599 SER A O 1
ATOM 4670 N N . SER A 1 600 ? -25.343 0.728 13.102 1.00 88.44 600 SER A N 1
ATOM 4671 C CA . SER A 1 600 ? -25.874 2.013 12.641 1.00 88.44 600 SER A CA 1
ATOM 4672 C C . SER A 1 600 ? -25.735 2.171 11.127 1.00 88.44 600 SER A C 1
ATOM 4674 O O . SER A 1 600 ? -24.638 2.124 10.577 1.00 88.44 600 SER A O 1
ATOM 4676 N N . ARG A 1 601 ? -26.843 2.464 10.433 1.00 85.12 601 ARG A N 1
ATOM 4677 C CA . ARG A 1 601 ? -26.923 2.587 8.959 1.00 85.12 601 ARG A CA 1
ATOM 4678 C C . ARG A 1 601 ? -25.865 3.509 8.327 1.00 85.12 601 ARG A C 1
ATOM 4680 O O . ARG A 1 601 ? -25.546 3.368 7.148 1.00 85.12 601 ARG A O 1
ATOM 4687 N N . HIS A 1 602 ? -25.364 4.498 9.066 1.00 83.69 602 HIS A N 1
ATOM 4688 C CA . HIS A 1 602 ? -24.448 5.511 8.532 1.00 83.69 602 HIS A CA 1
ATOM 4689 C C . HIS A 1 602 ? -22.967 5.211 8.763 1.00 83.69 602 HIS A C 1
ATOM 4691 O O . HIS A 1 602 ? -22.116 5.821 8.120 1.00 83.69 602 HIS A O 1
ATOM 4697 N N . THR A 1 603 ? -22.674 4.253 9.632 1.00 89.31 603 THR A N 1
ATOM 4698 C CA . THR A 1 603 ? -21.311 3.865 10.007 1.00 89.31 603 THR A CA 1
ATOM 4699 C C . THR A 1 603 ? -21.056 2.374 9.819 1.00 89.31 603 THR A C 1
ATOM 4701 O O . THR A 1 603 ? -19.907 1.956 9.908 1.00 89.31 603 THR A O 1
ATOM 4704 N N . SER A 1 604 ? -22.107 1.591 9.559 1.00 91.50 604 SER A N 1
ATOM 4705 C CA . SER A 1 604 ? -22.034 0.150 9.360 1.00 91.50 604 SER A CA 1
ATOM 4706 C C . SER A 1 604 ? -21.127 -0.190 8.189 1.00 91.50 604 SER A C 1
ATOM 4708 O O . SER A 1 604 ? -21.256 0.368 7.099 1.00 91.50 604 SER A O 1
ATOM 4710 N N . VAL A 1 605 ? -20.236 -1.143 8.429 1.00 90.44 605 VAL A N 1
ATOM 4711 C CA . VAL A 1 605 ? -19.291 -1.671 7.444 1.00 90.44 605 VAL A CA 1
ATOM 4712 C C . VAL A 1 605 ? -19.606 -3.126 7.079 1.00 90.44 605 VAL A C 1
ATOM 4714 O O . VAL A 1 605 ? -18.796 -3.797 6.445 1.00 90.44 605 VAL A O 1
ATOM 4717 N N . GLU A 1 606 ? -20.803 -3.615 7.427 1.00 89.00 606 GLU A N 1
ATOM 4718 C CA . GLU A 1 606 ? -21.256 -4.975 7.092 1.00 89.00 606 GLU A CA 1
ATOM 4719 C C . GLU A 1 606 ? -21.290 -5.208 5.579 1.00 89.00 606 GLU A C 1
ATOM 4721 O O . GLU A 1 606 ? -20.856 -6.256 5.105 1.00 89.00 606 GLU A O 1
ATOM 4726 N N . ALA A 1 607 ? -21.731 -4.204 4.814 1.00 85.44 607 ALA A N 1
ATOM 4727 C CA . ALA A 1 607 ? -21.746 -4.249 3.350 1.00 85.44 607 ALA A CA 1
ATOM 4728 C C . ALA A 1 607 ? -20.336 -4.364 2.738 1.00 85.44 607 ALA A C 1
ATOM 4730 O O . ALA A 1 607 ? -20.187 -4.829 1.612 1.00 85.44 607 ALA A O 1
ATOM 4731 N N . GLU A 1 608 ? -19.305 -3.970 3.488 1.00 81.69 608 GLU A N 1
ATOM 4732 C CA . GLU A 1 608 ? -17.899 -4.098 3.102 1.00 81.69 608 GLU A CA 1
ATOM 4733 C C . GLU A 1 608 ? -17.271 -5.419 3.585 1.00 81.69 608 GLU A C 1
ATOM 4735 O O . GLU A 1 608 ? -16.090 -5.653 3.331 1.00 81.69 608 GLU A O 1
ATOM 4740 N N . HIS A 1 609 ? -18.042 -6.283 4.261 1.00 84.94 609 HIS A N 1
ATOM 4741 C CA . HIS A 1 609 ? -17.575 -7.497 4.946 1.00 84.94 609 HIS A CA 1
ATOM 4742 C C . HIS A 1 609 ? -16.478 -7.237 5.995 1.00 84.94 609 HIS A C 1
ATOM 4744 O O . HIS A 1 609 ? -15.617 -8.086 6.220 1.00 84.94 609 HIS A O 1
ATOM 4750 N N . SER A 1 610 ? -16.512 -6.066 6.634 1.00 89.94 610 SER A N 1
ATOM 4751 C CA . SER A 1 610 ? -15.592 -5.677 7.708 1.00 89.94 610 SER A CA 1
ATOM 4752 C C . SER A 1 610 ? -16.273 -5.762 9.073 1.00 89.94 610 SER A C 1
ATOM 4754 O O . SER A 1 610 ? -17.482 -5.541 9.194 1.00 89.94 610 SER A O 1
ATOM 4756 N N . HIS A 1 611 ? -15.489 -6.037 10.118 1.00 91.31 611 HIS A N 1
ATOM 4757 C CA . HIS A 1 611 ? -15.950 -5.984 11.514 1.00 91.31 611 HIS A CA 1
ATOM 4758 C C . HIS A 1 611 ? -15.726 -4.606 12.169 1.00 91.31 611 HIS A C 1
ATOM 4760 O O . HIS A 1 611 ? -15.928 -4.446 13.377 1.00 91.31 611 HIS A O 1
ATOM 4766 N N . GLY A 1 612 ? -15.253 -3.617 11.401 1.00 94.19 612 GLY A N 1
ATOM 4767 C CA . GLY A 1 612 ? -14.982 -2.263 11.877 1.00 94.19 612 GLY A CA 1
ATOM 4768 C C . GLY A 1 612 ? -14.003 -2.255 13.051 1.00 94.19 612 GLY A C 1
ATOM 4769 O O . GLY A 1 612 ? -12.999 -2.965 13.050 1.00 94.19 612 GLY A O 1
ATOM 4770 N N . LEU A 1 613 ? -14.309 -1.479 14.096 1.00 95.75 613 LEU A N 1
ATOM 4771 C CA . LEU A 1 613 ? -13.482 -1.400 15.311 1.00 95.75 613 LEU A CA 1
ATOM 4772 C C . LEU A 1 613 ? -13.242 -2.783 15.935 1.00 95.75 613 LEU A C 1
ATOM 4774 O O . LEU A 1 613 ? -12.145 -3.077 16.416 1.00 95.75 613 LEU A O 1
ATOM 4778 N N . ASN A 1 614 ? -14.258 -3.646 15.899 1.00 95.00 614 ASN A N 1
ATOM 4779 C CA . ASN A 1 614 ? -14.216 -4.951 16.545 1.00 95.00 614 ASN A CA 1
ATOM 4780 C C . ASN A 1 614 ? -13.337 -5.960 15.803 1.00 95.00 614 ASN A C 1
ATOM 4782 O O . ASN A 1 614 ? -12.969 -6.966 16.406 1.00 95.00 614 ASN A O 1
ATOM 4786 N N . ALA A 1 615 ? -12.908 -5.657 14.570 1.00 93.06 615 ALA A N 1
ATOM 4787 C CA . ALA A 1 615 ? -11.878 -6.430 13.882 1.00 93.06 615 ALA A CA 1
ATOM 4788 C C . ALA A 1 615 ? -10.599 -6.521 14.722 1.00 93.06 615 ALA A C 1
ATOM 4790 O O . ALA A 1 615 ? -10.042 -7.605 14.857 1.00 93.06 615 ALA A O 1
ATOM 4791 N N . GLY A 1 616 ? -10.166 -5.406 15.328 1.00 94.62 616 GLY A N 1
ATOM 4792 C CA . GLY A 1 616 ? -8.974 -5.375 16.178 1.00 94.62 616 GLY A CA 1
ATOM 4793 C C . GLY A 1 616 ? -9.246 -5.473 17.676 1.00 94.62 616 GLY A C 1
ATOM 4794 O O . GLY A 1 616 ? -8.458 -6.089 18.390 1.00 94.62 616 GLY A O 1
ATOM 4795 N N . VAL A 1 617 ? -10.357 -4.912 18.171 1.00 95.56 617 VAL A N 1
ATOM 4796 C CA . VAL A 1 617 ? -10.649 -4.902 19.617 1.00 95.56 617 VAL A CA 1
ATOM 4797 C C . VAL A 1 617 ? -10.903 -6.313 20.160 1.00 95.56 617 VAL A C 1
ATOM 4799 O O . VAL A 1 617 ? -10.415 -6.624 21.244 1.00 95.56 617 VAL A O 1
ATOM 4802 N N . ILE A 1 618 ? -11.592 -7.186 19.413 1.00 94.44 618 ILE A N 1
ATOM 4803 C CA . ILE A 1 618 ? -11.873 -8.562 19.863 1.00 94.44 618 ILE A CA 1
ATOM 4804 C C . ILE A 1 618 ? -10.577 -9.381 20.016 1.00 94.44 618 ILE A C 1
ATOM 4806 O O . ILE A 1 618 ? -10.323 -9.838 21.132 1.00 94.44 618 ILE A O 1
ATOM 4810 N N . PRO A 1 619 ? -9.705 -9.509 18.989 1.00 93.50 619 PRO A N 1
ATOM 4811 C CA . PRO A 1 619 ? -8.429 -10.213 19.145 1.00 93.50 619 PRO A CA 1
ATOM 4812 C C . PRO A 1 619 ? -7.545 -9.630 20.254 1.00 93.50 619 PRO A C 1
ATOM 4814 O O . PRO A 1 619 ? -6.828 -10.354 20.945 1.00 93.50 619 PRO A O 1
ATOM 4817 N N . LEU A 1 620 ? -7.601 -8.310 20.458 1.00 94.31 620 LEU A N 1
ATOM 4818 C CA . LEU A 1 620 ? -6.848 -7.660 21.522 1.00 94.31 620 LEU A CA 1
ATOM 4819 C C . LEU A 1 620 ? -7.376 -8.033 22.915 1.00 94.31 620 LEU A C 1
ATOM 4821 O O . LEU A 1 620 ? -6.586 -8.292 23.823 1.00 94.31 620 LEU A O 1
ATOM 4825 N N . MET A 1 621 ? -8.698 -8.088 23.090 1.00 93.44 621 MET A N 1
ATOM 4826 C CA . MET A 1 621 ? -9.326 -8.560 24.326 1.00 93.44 621 MET A CA 1
ATOM 4827 C C . MET A 1 621 ? -9.003 -10.028 24.594 1.00 93.44 621 MET A C 1
ATOM 4829 O O . MET A 1 621 ? -8.676 -10.369 25.724 1.00 93.44 621 MET A O 1
ATOM 4833 N N . GLU A 1 622 ? -9.027 -10.883 23.573 1.00 91.31 622 GLU A N 1
ATOM 4834 C CA . GLU A 1 622 ? -8.628 -12.290 23.700 1.00 91.31 622 GLU A CA 1
ATOM 4835 C C . GLU A 1 622 ? -7.186 -12.443 24.187 1.00 91.31 622 GLU A C 1
ATOM 4837 O O . GLU A 1 622 ? -6.880 -13.383 24.916 1.00 91.31 622 GLU A O 1
ATOM 4842 N N . HIS A 1 623 ? -6.300 -11.513 23.825 1.00 91.56 623 HIS A N 1
ATOM 4843 C CA . HIS A 1 623 ? -4.920 -11.526 24.293 1.00 91.56 623 HIS A CA 1
ATOM 4844 C C . HIS A 1 623 ? -4.741 -10.925 25.695 1.00 91.56 623 HIS A C 1
ATOM 4846 O O . HIS A 1 623 ? -4.066 -11.524 26.529 1.00 91.56 623 HIS A O 1
ATOM 4852 N N . LEU A 1 624 ? -5.315 -9.746 25.957 1.00 92.00 624 LEU A N 1
ATOM 4853 C CA . LEU A 1 624 ? -5.050 -8.964 27.174 1.00 92.00 624 LEU A CA 1
ATOM 4854 C C . LEU A 1 624 ? -6.029 -9.243 28.321 1.00 92.00 624 LEU A C 1
ATOM 4856 O O . LEU A 1 624 ? -5.688 -9.053 29.486 1.00 92.00 624 LEU A O 1
ATOM 4860 N N . SER A 1 625 ? -7.266 -9.633 28.011 1.00 89.25 625 SER A N 1
ATOM 4861 C CA . SER A 1 625 ? -8.323 -9.862 29.000 1.00 89.25 625 SER A CA 1
ATOM 4862 C C . SER A 1 625 ? -9.318 -10.946 28.542 1.00 89.25 625 SER A C 1
ATOM 4864 O O . SER A 1 625 ? -10.479 -10.644 28.243 1.00 89.25 625 SER A O 1
ATOM 4866 N N . PRO A 1 626 ? -8.908 -12.232 28.520 1.00 87.12 626 PRO A N 1
ATOM 4867 C CA . PRO A 1 626 ? -9.775 -13.338 28.099 1.00 87.12 626 PRO A CA 1
ATOM 4868 C C . PRO A 1 626 ? -11.083 -13.451 28.902 1.00 87.12 626 PRO A C 1
ATOM 4870 O O . PRO A 1 626 ? -12.110 -13.887 28.392 1.00 87.12 626 PRO A O 1
ATOM 4873 N N . SER A 1 627 ? -11.084 -13.036 30.170 1.00 88.06 627 SER A N 1
ATOM 4874 C CA . SER A 1 627 ? -12.302 -13.014 30.987 1.00 88.06 627 SER A CA 1
ATOM 4875 C C . SER A 1 627 ? -13.345 -12.029 30.454 1.00 88.06 627 SER A C 1
ATOM 4877 O O . SER A 1 627 ? -14.538 -12.319 30.484 1.00 88.06 627 SER A O 1
ATOM 4879 N N . LEU A 1 628 ? -12.900 -10.881 29.933 1.00 88.06 628 LEU A N 1
ATOM 4880 C CA . LEU A 1 628 ? -13.782 -9.838 29.418 1.00 88.06 628 LEU A CA 1
ATOM 4881 C C . LEU A 1 628 ? -14.448 -10.259 28.101 1.00 88.06 628 LEU A C 1
ATOM 4883 O O . LEU A 1 628 ? -15.605 -9.913 27.869 1.00 88.06 628 LEU A O 1
ATOM 4887 N N . ILE A 1 629 ? -13.760 -11.028 27.245 1.00 85.69 629 ILE A N 1
ATOM 4888 C CA . ILE A 1 629 ? -14.390 -11.538 26.016 1.00 85.69 629 ILE A CA 1
ATOM 4889 C C . ILE A 1 629 ? -15.485 -12.562 26.336 1.00 85.69 629 ILE A C 1
ATOM 4891 O O . ILE A 1 629 ? -16.550 -12.515 25.730 1.00 85.69 629 ILE A O 1
ATOM 4895 N N . VAL A 1 630 ? -15.287 -13.419 27.344 1.00 85.50 630 VAL A N 1
ATOM 4896 C CA . VAL A 1 630 ? -16.325 -14.362 27.793 1.00 85.50 630 VAL A CA 1
ATOM 4897 C C . VAL A 1 630 ? -17.538 -13.614 28.355 1.00 85.50 630 VAL A C 1
ATOM 4899 O O . VAL A 1 630 ? -18.665 -13.968 28.023 1.00 85.50 630 VAL A O 1
ATOM 4902 N N . GLU A 1 631 ? -17.323 -12.546 29.133 1.00 85.75 631 GLU A N 1
ATOM 4903 C CA . GLU A 1 631 ? -18.404 -11.687 29.648 1.00 85.75 631 GLU A CA 1
ATOM 4904 C C . GLU A 1 631 ? -19.232 -11.049 28.518 1.00 85.75 631 GLU A C 1
ATOM 4906 O O . GLU A 1 631 ? -20.459 -11.033 28.582 1.00 85.75 631 GLU A O 1
ATOM 4911 N N . LEU A 1 632 ? -18.571 -10.506 27.491 1.00 84.38 632 LEU A N 1
ATOM 4912 C CA . LEU A 1 632 ? -19.209 -9.631 26.498 1.00 84.38 632 LEU A CA 1
ATOM 4913 C C . LEU A 1 632 ? -19.623 -10.325 25.194 1.00 84.38 632 LEU A C 1
ATOM 4915 O O . LEU A 1 632 ? -20.456 -9.790 24.458 1.00 84.38 632 LEU A O 1
ATOM 4919 N N . HIS A 1 633 ? -19.019 -11.469 24.877 1.00 75.19 633 HIS A N 1
ATOM 4920 C CA . HIS A 1 633 ? -19.224 -12.211 23.630 1.00 75.19 633 HIS A CA 1
ATOM 4921 C C . HIS A 1 633 ? -19.744 -13.640 23.865 1.00 75.19 633 HIS A C 1
ATOM 4923 O O . HIS A 1 633 ? -20.163 -14.306 22.923 1.00 75.19 633 HIS A O 1
ATOM 4929 N N . GLY A 1 634 ? -19.746 -14.126 25.113 1.00 65.19 634 GLY A N 1
ATOM 4930 C CA . GLY A 1 634 ? -20.257 -15.447 25.499 1.00 65.19 634 GLY A CA 1
ATOM 4931 C C . GLY A 1 634 ? -19.302 -16.616 25.228 1.00 65.19 634 GLY A C 1
ATOM 4932 O O . GLY A 1 634 ? -19.367 -17.624 25.928 1.00 65.19 634 GLY A O 1
ATOM 4933 N N . ALA A 1 635 ? -18.379 -16.482 24.274 1.00 61.91 635 ALA A N 1
ATOM 4934 C CA . ALA A 1 635 ? -17.299 -17.433 24.013 1.00 61.91 635 ALA A CA 1
ATOM 4935 C C . ALA A 1 635 ? -16.058 -16.705 23.471 1.00 61.91 635 ALA A C 1
ATOM 4937 O O . ALA A 1 635 ? -16.179 -15.666 22.825 1.00 61.91 635 ALA A O 1
ATOM 4938 N N . ALA A 1 636 ? -14.863 -17.247 23.719 1.00 62.03 636 ALA A N 1
ATOM 4939 C CA . ALA A 1 636 ? -13.659 -16.794 23.021 1.00 62.03 636 ALA A CA 1
ATOM 4940 C C . ALA A 1 636 ? -13.747 -17.209 21.544 1.00 62.03 636 ALA A C 1
ATOM 4942 O O . ALA A 1 636 ? -14.189 -18.326 21.257 1.00 62.03 636 ALA A O 1
ATOM 4943 N N . SER A 1 637 ? -13.340 -16.351 20.603 1.00 64.06 637 SER A N 1
ATOM 4944 C CA . SER A 1 637 ? -13.272 -16.777 19.209 1.00 64.06 637 SER A CA 1
ATOM 4945 C C . SER A 1 637 ? -12.135 -17.788 19.053 1.00 64.06 637 SER A C 1
ATOM 4947 O O . SER A 1 637 ? -11.047 -17.630 19.606 1.00 64.06 637 SER A O 1
ATOM 4949 N N . HIS A 1 638 ? -12.372 -18.854 18.292 1.00 63.59 638 HIS A N 1
ATOM 4950 C CA . HIS A 1 638 ? -11.340 -19.839 17.955 1.00 63.59 638 HIS A CA 1
ATOM 4951 C C . HIS A 1 638 ? -10.479 -19.377 16.774 1.00 63.59 638 HIS A C 1
ATOM 4953 O O . HIS A 1 638 ? -10.010 -20.202 15.988 1.00 63.59 638 HIS A O 1
ATOM 4959 N N . ARG A 1 639 ? -10.292 -18.058 16.619 1.00 74.75 639 ARG A N 1
ATOM 4960 C CA . ARG A 1 639 ? -9.505 -17.530 15.511 1.00 74.75 639 ARG A CA 1
ATOM 4961 C C . ARG A 1 639 ? -8.068 -18.043 15.619 1.00 74.75 639 ARG A C 1
ATOM 4963 O O . ARG A 1 639 ? -7.492 -18.044 16.710 1.00 74.75 639 ARG A O 1
ATOM 4970 N N . PRO A 1 640 ? -7.470 -18.479 14.504 1.00 79.62 640 PRO A N 1
ATOM 4971 C CA . PRO A 1 640 ? -6.101 -18.952 14.508 1.00 79.62 640 PRO A CA 1
ATOM 4972 C C . PRO A 1 640 ? -5.167 -17.845 14.960 1.00 79.62 640 PRO A C 1
ATOM 4974 O O . PRO A 1 640 ? -5.187 -16.788 14.350 1.00 79.62 640 PRO A O 1
ATOM 4977 N N . LYS A 1 641 ? -4.327 -18.078 15.963 1.00 88.50 641 LYS A N 1
ATOM 4978 C CA . LYS A 1 641 ? -3.329 -17.098 16.394 1.00 88.50 641 LYS A CA 1
ATOM 4979 C C . LYS A 1 641 ? -1.962 -17.456 15.822 1.00 88.50 641 LYS A C 1
ATOM 4981 O O . LYS A 1 641 ? -1.584 -18.624 15.868 1.00 88.50 641 LYS A O 1
ATOM 4986 N N . ALA A 1 642 ? -1.245 -16.472 15.285 1.00 91.75 642 ALA A N 1
ATOM 4987 C CA . ALA A 1 642 ? 0.122 -16.663 14.817 1.00 91.75 642 ALA A CA 1
ATOM 4988 C C . ALA A 1 642 ? 1.093 -16.774 16.000 1.00 91.75 642 ALA A C 1
ATOM 4990 O O . ALA A 1 642 ? 0.985 -16.027 16.981 1.00 91.75 642 ALA A O 1
ATOM 4991 N N . SER A 1 643 ? 2.060 -17.684 15.893 1.00 91.06 643 SER A N 1
ATOM 4992 C CA . SER A 1 643 ? 3.170 -17.788 16.836 1.00 91.06 643 SER A CA 1
ATOM 4993 C C . SER A 1 643 ? 4.308 -16.858 16.422 1.00 91.06 643 SER A C 1
ATOM 4995 O O . SER A 1 643 ? 4.943 -17.038 15.382 1.00 91.06 643 SER A O 1
ATOM 4997 N N . VAL A 1 644 ? 4.563 -15.831 17.231 1.00 87.31 644 VAL A N 1
ATOM 4998 C CA . VAL A 1 644 ? 5.650 -14.870 17.013 1.00 87.31 644 VAL A CA 1
ATOM 4999 C C . VAL A 1 644 ? 6.383 -14.673 18.337 1.00 87.31 644 VAL A C 1
ATOM 5001 O O . VAL A 1 644 ? 5.742 -14.308 19.322 1.00 87.31 644 VAL A O 1
ATOM 5004 N N . PRO A 1 645 ? 7.701 -14.912 18.426 1.00 83.44 645 PRO A N 1
ATOM 5005 C CA . PRO A 1 645 ? 8.441 -14.702 19.664 1.00 83.44 645 PRO A CA 1
ATOM 5006 C C . PRO A 1 645 ? 8.444 -13.223 20.067 1.00 83.44 645 PRO A C 1
ATOM 5008 O O . PRO A 1 645 ? 8.394 -12.325 19.226 1.00 83.44 645 PRO A O 1
ATOM 5011 N N . ALA A 1 646 ? 8.546 -12.962 21.371 1.00 73.06 646 ALA A N 1
ATOM 5012 C CA . ALA A 1 646 ? 8.763 -11.607 21.864 1.00 73.06 646 ALA A CA 1
ATOM 5013 C C . ALA A 1 646 ? 10.092 -11.040 21.330 1.00 73.06 646 ALA A C 1
ATOM 5015 O O . ALA A 1 646 ? 11.075 -11.766 21.162 1.00 73.06 646 ALA A O 1
ATOM 5016 N N . VAL A 1 647 ? 10.128 -9.730 21.077 1.00 69.06 647 VAL A N 1
ATOM 5017 C CA . VAL A 1 647 ? 11.326 -9.051 20.568 1.00 69.06 647 VAL A CA 1
ATOM 5018 C C . VAL A 1 647 ? 12.453 -9.137 21.600 1.00 69.06 647 VAL A C 1
ATOM 5020 O O . VAL A 1 647 ? 12.283 -8.744 22.753 1.00 69.06 647 VAL A O 1
ATOM 5023 N N . THR A 1 648 ? 13.620 -9.630 21.182 1.00 65.12 648 THR A N 1
ATOM 5024 C CA . THR A 1 648 ? 14.806 -9.704 22.046 1.00 65.12 648 THR A CA 1
ATOM 5025 C C . THR A 1 648 ? 15.421 -8.319 22.268 1.00 65.12 648 THR A C 1
ATOM 5027 O O . THR A 1 648 ? 15.406 -7.505 21.337 1.00 65.12 648 THR A O 1
ATOM 5030 N N . PRO A 1 649 ? 16.031 -8.042 23.439 1.00 61.22 649 PRO A N 1
ATOM 5031 C CA . PRO A 1 649 ? 16.718 -6.779 23.728 1.00 61.22 649 PRO A CA 1
ATOM 5032 C C . PRO A 1 649 ? 17.706 -6.310 22.648 1.00 61.22 649 PRO A C 1
ATOM 5034 O O . PRO A 1 649 ? 17.807 -5.116 22.363 1.00 61.22 649 PRO A O 1
ATOM 5037 N N . GLU A 1 650 ? 18.398 -7.236 21.987 1.00 59.41 650 GLU A N 1
ATOM 5038 C CA . GLU A 1 650 ? 19.339 -6.944 20.903 1.00 59.41 650 GLU A CA 1
ATOM 5039 C C . GLU A 1 650 ? 18.643 -6.388 19.650 1.00 59.41 650 GLU A C 1
ATOM 5041 O O . GLU A 1 650 ? 19.175 -5.496 18.982 1.00 59.41 650 GLU A O 1
ATOM 5046 N N . ASN A 1 651 ? 17.436 -6.871 19.342 1.00 57.91 651 ASN A N 1
ATOM 5047 C CA . ASN A 1 651 ? 16.629 -6.381 18.225 1.00 57.91 651 ASN A CA 1
ATOM 5048 C C . ASN A 1 651 ? 15.960 -5.032 18.549 1.00 57.91 651 ASN A C 1
ATOM 5050 O O . ASN A 1 651 ? 15.784 -4.209 17.647 1.00 57.91 651 ASN A O 1
ATOM 5054 N N . ILE A 1 652 ? 15.701 -4.740 19.834 1.00 55.16 652 ILE A N 1
ATOM 5055 C CA . ILE A 1 652 ? 15.225 -3.423 20.306 1.00 55.16 652 ILE A CA 1
ATOM 5056 C C . ILE A 1 652 ? 16.211 -2.312 19.924 1.00 55.16 652 ILE A C 1
ATOM 5058 O O . ILE A 1 652 ? 15.807 -1.254 19.440 1.00 55.16 652 ILE A O 1
ATOM 5062 N N . HIS A 1 653 ? 17.512 -2.553 20.113 1.00 49.00 653 HIS A N 1
ATOM 5063 C CA . HIS A 1 653 ? 18.560 -1.569 19.835 1.00 49.00 653 HIS A CA 1
ATOM 5064 C C . HIS A 1 653 ? 18.768 -1.289 18.342 1.00 49.00 653 HIS A C 1
ATOM 5066 O O . HIS A 1 653 ? 19.198 -0.191 17.987 1.00 49.00 653 HIS A O 1
ATOM 5072 N N . LYS A 1 654 ? 18.460 -2.255 17.468 1.00 51.31 654 LYS A N 1
ATOM 5073 C CA . LYS A 1 654 ? 18.623 -2.119 16.011 1.00 51.31 654 LYS A CA 1
ATOM 5074 C C . LYS A 1 654 ? 17.470 -1.385 15.335 1.00 51.31 654 LYS A C 1
ATOM 5076 O O . LYS A 1 654 ? 17.681 -0.793 14.282 1.00 51.31 654 LYS A O 1
ATOM 5081 N N . ARG A 1 655 ? 16.264 -1.445 15.910 1.00 51.72 655 ARG A N 1
ATOM 5082 C CA . ARG A 1 655 ? 15.050 -0.966 15.240 1.00 51.72 655 ARG A CA 1
ATOM 5083 C C . ARG A 1 655 ? 14.674 0.470 15.507 1.00 51.72 655 ARG A C 1
ATOM 5085 O O . ARG A 1 655 ? 13.986 1.037 14.669 1.00 51.72 655 ARG A O 1
ATOM 5092 N N . LEU A 1 656 ? 15.087 1.059 16.629 1.00 50.25 656 LEU A N 1
ATOM 5093 C CA . LEU A 1 656 ? 14.766 2.450 16.921 1.00 50.25 656 LEU A CA 1
ATOM 5094 C C . LEU A 1 656 ? 15.916 3.197 17.592 1.00 50.25 656 LEU A C 1
ATOM 5096 O O . LEU A 1 656 ? 16.431 2.799 18.635 1.00 50.25 656 LEU A O 1
ATOM 5100 N N . SER A 1 657 ? 16.204 4.393 17.074 1.00 47.78 657 SER A N 1
ATOM 5101 C CA . SER A 1 657 ? 16.671 5.477 17.932 1.00 47.78 657 SER A CA 1
ATOM 5102 C C . SER A 1 657 ? 15.541 5.756 18.931 1.00 47.78 657 SER A C 1
ATOM 5104 O O . SER A 1 657 ? 14.547 6.418 18.629 1.00 47.78 657 SER A O 1
ATOM 5106 N N . THR A 1 658 ? 15.667 5.220 20.147 1.00 49.19 658 THR A N 1
ATOM 5107 C CA . THR A 1 658 ? 14.763 5.501 21.278 1.00 49.19 658 THR A CA 1
ATOM 5108 C C . THR A 1 658 ? 14.615 7.007 21.522 1.00 49.19 658 THR A C 1
ATOM 5110 O O . THR A 1 658 ? 13.596 7.445 22.048 1.00 49.19 658 THR A O 1
ATOM 5113 N N . GLN A 1 659 ? 15.587 7.823 21.100 1.00 46.44 659 GLN A N 1
ATOM 5114 C CA . GLN A 1 659 ? 15.505 9.283 21.144 1.00 46.44 659 GLN A CA 1
ATOM 5115 C C . GLN A 1 659 ? 14.443 9.869 20.206 1.00 46.44 659 GLN A C 1
ATOM 5117 O O . GLN A 1 659 ? 13.723 10.771 20.631 1.00 46.44 659 GLN A O 1
ATOM 5122 N N . ASP A 1 660 ? 14.297 9.373 18.976 1.00 52.03 660 ASP A N 1
ATOM 5123 C CA . ASP A 1 660 ? 13.331 9.926 18.012 1.00 52.03 660 ASP A CA 1
ATOM 5124 C C . ASP A 1 660 ? 11.888 9.619 18.450 1.00 52.03 660 ASP A C 1
ATOM 5126 O O . ASP A 1 660 ? 11.030 10.502 18.466 1.00 52.03 660 ASP A O 1
ATOM 5130 N N . PHE A 1 661 ? 11.642 8.398 18.936 1.00 53.94 661 PHE A N 1
ATOM 5131 C CA . PHE A 1 661 ? 10.339 8.005 19.479 1.00 53.94 661 PHE A CA 1
ATOM 5132 C C . PHE A 1 661 ? 9.979 8.765 20.768 1.00 53.94 661 PHE A C 1
ATOM 5134 O O . PHE A 1 661 ? 8.871 9.284 20.911 1.00 53.94 661 PHE A O 1
ATOM 5141 N N . VAL A 1 662 ? 10.923 8.889 21.712 1.00 51.75 662 VAL A N 1
ATOM 5142 C CA . VAL A 1 662 ? 10.672 9.572 22.993 1.00 51.75 662 VAL A CA 1
ATOM 5143 C C . VAL A 1 662 ? 10.516 11.086 22.820 1.00 51.75 662 VAL A C 1
ATOM 5145 O O . VAL A 1 662 ? 9.762 11.705 23.569 1.00 51.75 662 VAL A O 1
ATOM 5148 N N . THR A 1 663 ? 11.185 11.694 21.836 1.00 51.59 663 THR A N 1
ATOM 5149 C CA . THR A 1 663 ? 10.993 13.118 21.511 1.00 51.59 663 THR A CA 1
ATOM 5150 C C . THR A 1 663 ? 9.718 13.381 20.704 1.00 51.59 663 THR A C 1
ATOM 5152 O O . THR A 1 663 ? 9.146 14.463 20.844 1.00 51.59 663 THR A O 1
ATOM 5155 N N . GLY A 1 664 ? 9.260 12.414 19.901 1.00 48.66 664 GLY A N 1
ATOM 5156 C CA . GLY A 1 664 ? 8.019 12.486 19.123 1.00 48.66 664 GLY A CA 1
ATOM 5157 C C . GLY A 1 664 ? 6.751 12.225 19.940 1.00 48.66 664 GLY A C 1
ATOM 5158 O O . GLY A 1 664 ? 5.727 12.851 19.681 1.00 48.66 664 GLY A O 1
ATOM 5159 N N . CYS A 1 665 ? 6.811 11.364 20.963 1.00 51.69 665 CYS A N 1
ATOM 5160 C CA . CYS A 1 665 ? 5.676 11.113 21.846 1.00 51.69 665 CYS A CA 1
ATOM 5161 C C . CYS A 1 665 ? 5.606 12.157 22.984 1.00 51.69 665 CYS A C 1
ATOM 5163 O O . CYS A 1 665 ? 6.417 12.126 23.919 1.00 51.69 665 CYS A O 1
ATOM 5165 N N . PRO A 1 666 ? 4.606 13.056 22.985 1.00 53.56 666 PRO A N 1
ATOM 5166 C CA . PRO A 1 666 ? 4.497 14.146 23.959 1.00 53.56 666 PRO A CA 1
ATOM 5167 C C . PRO A 1 666 ? 4.351 13.658 25.411 1.00 53.56 666 PRO A C 1
ATOM 5169 O O . PRO A 1 666 ? 4.791 14.334 26.347 1.00 53.56 666 PRO A O 1
ATOM 5172 N N . PHE A 1 667 ? 3.789 12.463 25.610 1.00 55.38 667 PHE A N 1
ATOM 5173 C CA . PHE A 1 667 ? 3.631 11.836 26.924 1.00 55.38 667 PHE A CA 1
ATOM 5174 C C . PHE A 1 667 ? 4.946 11.250 27.462 1.00 55.38 667 PHE A C 1
ATOM 5176 O O . PHE A 1 667 ? 5.214 11.322 28.663 1.00 55.38 667 PHE A O 1
ATOM 5183 N N . LEU A 1 668 ? 5.807 10.728 26.583 1.00 51.12 668 LEU A N 1
ATOM 5184 C CA . LEU A 1 668 ? 7.110 10.172 26.962 1.00 51.12 668 LEU A CA 1
ATOM 5185 C C . LEU A 1 668 ? 8.180 11.260 27.119 1.00 51.12 668 LEU A C 1
ATOM 5187 O O . LEU A 1 668 ? 9.017 11.169 28.022 1.00 51.12 668 LEU A O 1
ATOM 5191 N N . ALA A 1 669 ? 8.097 12.339 26.335 1.00 53.59 669 ALA A N 1
ATOM 5192 C CA . ALA A 1 669 ? 8.961 13.511 26.473 1.00 53.59 669 ALA A CA 1
ATOM 5193 C C . ALA A 1 669 ? 8.840 14.175 27.862 1.00 53.59 669 ALA A C 1
ATOM 5195 O O . ALA A 1 669 ? 9.840 14.632 28.427 1.00 53.59 669 ALA A O 1
ATOM 5196 N N . ARG A 1 670 ? 7.631 14.195 28.453 1.00 50.34 670 ARG A N 1
ATOM 5197 C CA . ARG A 1 670 ? 7.401 14.685 29.829 1.00 50.34 670 ARG A CA 1
ATOM 5198 C C . ARG A 1 670 ? 8.077 13.803 30.884 1.00 50.34 670 ARG A C 1
ATOM 5200 O O . ARG A 1 670 ? 8.812 14.334 31.714 1.00 50.34 670 ARG A O 1
ATOM 5207 N N . ARG A 1 671 ? 7.953 12.473 30.782 1.00 50.41 671 ARG A N 1
ATOM 5208 C CA . ARG A 1 671 ? 8.631 11.523 31.690 1.00 50.41 671 ARG A CA 1
ATOM 5209 C C . ARG A 1 671 ? 10.159 11.617 31.625 1.00 50.41 671 ARG A C 1
ATOM 5211 O O . ARG A 1 671 ? 10.826 11.453 32.644 1.00 50.41 671 ARG A O 1
ATOM 5218 N N . GLN A 1 672 ? 10.737 11.909 30.456 1.00 47.41 672 GLN A N 1
ATOM 5219 C CA . GLN A 1 672 ? 12.182 12.150 30.334 1.00 47.41 672 GLN A CA 1
ATOM 5220 C C . GLN A 1 672 ? 12.627 13.439 31.041 1.00 47.41 672 GLN A C 1
ATOM 5222 O O . GLN A 1 672 ? 13.682 13.447 31.678 1.00 47.41 672 GLN A O 1
ATOM 5227 N N . LYS A 1 673 ? 11.832 14.516 30.961 1.00 43.22 673 LYS A N 1
ATOM 5228 C CA . LYS A 1 673 ? 12.087 15.752 31.720 1.00 43.22 673 LYS A CA 1
ATOM 5229 C C . LYS A 1 673 ? 12.007 15.507 33.225 1.00 43.22 673 LYS A C 1
ATOM 5231 O O . LYS A 1 673 ? 12.911 15.922 33.938 1.00 43.22 673 LYS A O 1
ATOM 5236 N N . GLU A 1 674 ? 10.996 14.782 33.691 1.00 38.59 674 GLU A N 1
ATOM 5237 C CA . GLU A 1 674 ? 10.825 14.439 35.110 1.00 38.59 674 GLU A CA 1
ATOM 5238 C C . GLU A 1 674 ? 11.971 13.555 35.634 1.00 38.59 674 GLU A C 1
ATOM 5240 O O . GLU A 1 674 ? 12.537 13.845 36.687 1.00 38.59 674 GLU A O 1
ATOM 5245 N N . ARG A 1 675 ? 12.415 12.550 34.860 1.00 34.69 675 ARG A N 1
ATOM 5246 C CA . ARG A 1 675 ? 13.601 11.739 35.201 1.00 34.69 675 ARG A CA 1
ATOM 5247 C C . ARG A 1 675 ? 14.903 12.547 35.202 1.00 34.69 675 ARG A C 1
ATOM 5249 O O . ARG A 1 675 ? 15.748 12.311 36.056 1.00 34.69 675 ARG A O 1
ATOM 5256 N N . ARG A 1 676 ? 15.082 13.512 34.290 1.00 32.53 676 ARG A N 1
ATOM 5257 C CA . ARG A 1 676 ? 16.260 14.404 34.293 1.00 32.53 676 ARG A CA 1
ATOM 5258 C C . ARG A 1 676 ? 16.266 15.370 35.478 1.00 32.53 676 ARG A C 1
ATOM 5260 O O . ARG A 1 676 ? 17.333 15.628 36.019 1.00 32.53 676 ARG A O 1
ATOM 5267 N N . ILE A 1 677 ? 15.104 15.872 35.898 1.00 32.97 677 ILE A N 1
ATOM 5268 C CA . ILE A 1 677 ? 14.980 16.761 37.066 1.00 32.97 677 ILE A CA 1
ATOM 5269 C C . ILE A 1 677 ? 15.283 15.994 38.364 1.00 32.97 677 ILE A C 1
ATOM 5271 O O . ILE A 1 677 ? 15.997 16.513 39.216 1.00 32.97 677 ILE A O 1
ATOM 5275 N N . ALA A 1 678 ? 14.858 14.731 38.474 1.00 32.00 678 ALA A N 1
ATOM 5276 C CA . ALA A 1 678 ? 15.172 13.879 39.625 1.00 32.00 678 ALA A CA 1
ATOM 5277 C C . ALA A 1 678 ? 16.675 13.540 39.765 1.00 32.00 678 ALA A C 1
ATOM 5279 O O . ALA A 1 678 ? 17.144 13.310 40.873 1.00 32.00 678 ALA A O 1
ATOM 5280 N N . ILE A 1 679 ? 17.446 13.545 38.668 1.00 34.41 679 ILE A N 1
ATOM 5281 C CA . ILE A 1 679 ? 18.902 13.286 38.683 1.00 34.41 679 ILE A CA 1
ATOM 5282 C C . ILE A 1 679 ? 19.710 14.551 39.050 1.00 34.41 679 ILE A C 1
ATOM 5284 O O . ILE A 1 679 ? 20.858 14.450 39.473 1.00 34.41 679 ILE A O 1
ATOM 5288 N N . VAL A 1 680 ? 19.121 15.749 38.938 1.00 32.75 680 VAL A N 1
ATOM 5289 C CA . VAL A 1 680 ? 19.802 17.038 39.200 1.00 32.75 680 VAL A CA 1
ATOM 5290 C C . VAL A 1 680 ? 19.574 17.540 40.638 1.00 32.75 680 VAL A C 1
ATOM 5292 O O . VAL A 1 680 ? 20.160 18.538 41.048 1.00 32.75 680 VAL A O 1
ATOM 5295 N N . SER A 1 681 ? 18.786 16.837 41.455 1.00 29.55 681 SER A N 1
ATOM 5296 C CA . SER A 1 681 ? 18.637 17.135 42.887 1.00 29.55 681 SER A CA 1
ATOM 5297 C C . SER A 1 681 ? 19.207 16.004 43.750 1.00 29.55 681 SER A C 1
ATOM 5299 O O . SER A 1 681 ? 18.450 15.137 44.185 1.00 29.55 681 SER A O 1
ATOM 5301 N N . PRO A 1 682 ? 20.526 15.978 44.021 1.00 31.72 682 PRO A N 1
ATOM 5302 C CA . PRO A 1 682 ? 21.049 15.137 45.088 1.00 31.72 682 PRO A CA 1
ATOM 5303 C C . PRO A 1 682 ? 20.593 15.692 46.454 1.00 31.72 682 PRO A C 1
ATOM 5305 O O . PRO A 1 682 ? 20.443 16.910 46.600 1.00 31.72 682 PRO A O 1
ATOM 5308 N N . PRO A 1 683 ? 20.376 14.836 47.470 1.00 33.09 683 PRO A N 1
ATOM 5309 C CA . PRO A 1 683 ? 20.175 15.307 48.838 1.00 33.09 683 PRO A CA 1
ATOM 5310 C C . PRO A 1 683 ? 21.442 16.044 49.314 1.00 33.09 683 PRO A C 1
ATOM 5312 O O . PRO A 1 683 ? 22.542 15.715 48.857 1.00 33.09 683 PRO A O 1
ATOM 5315 N N . PRO A 1 684 ? 21.333 17.041 50.209 1.00 31.27 684 PRO A N 1
ATOM 5316 C CA . PRO A 1 684 ? 22.496 17.786 50.667 1.00 31.27 684 PRO A CA 1
ATOM 5317 C C . PRO A 1 684 ? 23.400 16.851 51.477 1.00 31.27 684 PRO A C 1
ATOM 5319 O O . PRO A 1 684 ? 23.003 16.348 52.525 1.00 31.27 684 PRO A O 1
ATOM 5322 N N . VAL A 1 685 ? 24.613 16.610 50.981 1.00 35.38 685 VAL A N 1
ATOM 5323 C CA . VAL A 1 685 ? 25.673 15.901 51.707 1.00 35.38 685 VAL A CA 1
ATOM 5324 C C . VAL A 1 685 ? 26.772 16.912 52.019 1.00 35.38 685 VAL A C 1
ATOM 5326 O O . VAL A 1 685 ? 27.269 17.596 51.124 1.00 35.38 685 VAL A O 1
ATOM 5329 N N . GLU A 1 686 ? 27.115 17.035 53.301 1.00 31.27 686 GLU A N 1
ATOM 5330 C CA . GLU A 1 686 ? 28.187 17.900 53.800 1.00 31.27 686 GLU A CA 1
ATOM 5331 C C . GLU A 1 686 ? 29.548 17.554 53.160 1.00 31.27 686 GLU A C 1
ATOM 5333 O O . GLU A 1 686 ? 29.847 16.380 52.926 1.00 31.27 686 GLU A O 1
ATOM 5338 N N . PRO A 1 687 ? 30.412 18.546 52.875 1.00 33.31 687 PRO A N 1
ATOM 5339 C CA . PRO A 1 687 ? 31.632 18.310 52.118 1.00 33.31 687 PRO A CA 1
ATOM 5340 C C . PRO A 1 687 ? 32.763 17.782 53.010 1.00 33.31 687 PRO A C 1
ATOM 5342 O O . PRO A 1 687 ? 33.291 18.504 53.857 1.00 33.31 687 PRO A O 1
ATOM 5345 N N . SER A 1 688 ? 33.237 16.562 52.748 1.00 30.45 688 SER A N 1
ATOM 5346 C CA . SER A 1 688 ? 34.548 16.106 53.220 1.00 30.45 688 SER A CA 1
ATOM 5347 C C . SER A 1 688 ? 35.643 16.491 52.210 1.00 30.45 688 SER A C 1
ATOM 5349 O O . SER A 1 688 ? 35.646 16.111 51.038 1.00 30.45 688 SER A O 1
ATOM 5351 N N . ARG A 1 689 ? 36.585 17.324 52.670 1.00 35.47 689 ARG A N 1
ATOM 5352 C CA . ARG A 1 689 ? 37.773 17.782 51.933 1.00 35.47 689 ARG A CA 1
ATOM 5353 C C . ARG A 1 689 ? 38.742 16.611 51.725 1.00 35.47 689 ARG A C 1
ATOM 5355 O O . ARG A 1 689 ? 39.398 16.196 52.671 1.00 35.47 689 ARG A O 1
ATOM 5362 N N . GLY A 1 690 ? 38.869 16.111 50.497 1.00 33.00 690 GLY A N 1
ATOM 5363 C CA . GLY A 1 690 ? 39.907 15.122 50.159 1.00 33.00 690 GLY A CA 1
ATOM 5364 C C . GLY A 1 690 ? 40.105 14.843 48.666 1.00 33.00 690 GLY A C 1
ATOM 5365 O O . GLY A 1 690 ? 41.211 14.528 48.248 1.00 33.00 690 GLY A O 1
ATOM 5366 N N . ILE A 1 691 ? 39.076 15.019 47.829 1.00 38.38 691 ILE A N 1
ATOM 5367 C CA . ILE A 1 691 ? 39.124 14.589 46.414 1.00 38.38 691 ILE A CA 1
ATOM 5368 C C . ILE A 1 691 ? 39.594 15.708 45.458 1.00 38.38 691 ILE A C 1
ATOM 5370 O O . ILE A 1 691 ? 40.143 15.437 44.392 1.00 38.38 691 ILE A O 1
ATOM 5374 N N . ALA A 1 692 ? 39.480 16.979 45.856 1.00 33.75 692 ALA A N 1
ATOM 5375 C CA . ALA A 1 692 ? 39.800 18.122 44.992 1.00 33.75 692 ALA A CA 1
ATOM 5376 C C . ALA A 1 692 ? 41.306 18.308 44.693 1.00 33.75 692 ALA A C 1
ATOM 5378 O O . ALA A 1 692 ? 41.649 18.972 43.719 1.00 33.75 692 ALA A O 1
ATOM 5379 N N . GLN A 1 693 ? 42.208 17.716 45.484 1.00 35.91 693 GLN A N 1
ATOM 5380 C CA . GLN A 1 693 ? 43.659 17.817 45.257 1.00 35.91 693 GLN A CA 1
ATOM 5381 C C . GLN A 1 693 ? 44.217 16.747 44.306 1.00 35.91 693 GLN A C 1
ATOM 5383 O O . GLN A 1 693 ? 45.303 16.940 43.768 1.00 35.91 693 GLN A O 1
ATOM 5388 N N . LEU A 1 694 ? 43.487 15.654 44.048 1.00 33.41 694 LEU A N 1
ATOM 5389 C CA . LEU A 1 694 ? 43.966 14.581 43.164 1.00 33.41 694 LEU A CA 1
ATOM 5390 C C . LEU A 1 694 ? 43.694 14.865 41.674 1.00 33.41 694 LEU A C 1
ATOM 5392 O O . LEU A 1 694 ? 44.392 14.352 40.807 1.00 33.41 694 LEU A O 1
ATOM 5396 N N . LEU A 1 695 ? 42.688 15.691 41.362 1.00 37.47 695 LEU A N 1
ATOM 5397 C CA . LEU A 1 695 ? 42.270 15.966 39.981 1.00 37.47 695 LEU A CA 1
ATOM 5398 C C . LEU A 1 695 ? 43.058 17.105 39.309 1.00 37.47 695 LEU A C 1
ATOM 5400 O O . LEU A 1 695 ? 43.100 17.170 38.082 1.00 37.47 695 LEU A O 1
ATOM 5404 N N . SER A 1 696 ? 43.731 17.973 40.074 1.00 37.56 696 SER A N 1
ATOM 5405 C CA . SER A 1 696 ? 44.549 19.059 39.508 1.00 37.56 696 SER A CA 1
ATOM 5406 C C . SER A 1 696 ? 45.946 18.604 39.057 1.00 37.56 696 SER A C 1
ATOM 5408 O O . SER A 1 696 ? 46.544 19.234 38.183 1.00 37.56 696 SER A O 1
ATOM 5410 N N . SER A 1 697 ? 46.457 17.482 39.576 1.00 34.34 697 SER A N 1
ATOM 5411 C CA . SER A 1 697 ? 47.766 16.935 39.185 1.00 34.34 697 SER A CA 1
ATOM 5412 C C . SER A 1 697 ? 47.712 16.120 37.885 1.00 34.34 697 SER A C 1
ATOM 5414 O O . SER A 1 697 ? 48.661 16.156 37.103 1.00 34.34 697 SER A O 1
ATOM 5416 N N . VAL A 1 698 ? 46.584 15.462 37.588 1.00 40.53 698 VAL A N 1
ATOM 5417 C CA . VAL A 1 698 ? 46.406 14.643 36.369 1.00 40.53 698 VAL A CA 1
ATOM 5418 C C . VAL A 1 698 ? 46.179 15.504 35.119 1.00 40.53 698 VAL A C 1
ATOM 5420 O O . VAL A 1 698 ? 46.691 15.189 34.046 1.00 40.53 698 VAL A O 1
ATOM 5423 N N . GLY A 1 699 ? 45.468 16.630 35.252 1.00 36.59 699 GLY A N 1
ATOM 5424 C CA . GLY A 1 699 ? 45.207 17.545 34.132 1.00 36.59 699 GLY A CA 1
ATOM 5425 C C . GLY A 1 699 ? 46.460 18.254 33.607 1.00 36.59 699 GLY A C 1
ATOM 5426 O O . GLY A 1 699 ? 46.584 18.479 32.405 1.00 36.59 699 GLY A O 1
ATOM 5427 N N . SER A 1 700 ? 47.414 18.546 34.494 1.00 36.06 700 SER A N 1
ATOM 5428 C CA . SER A 1 700 ? 48.663 19.240 34.154 1.00 36.06 700 SER A CA 1
ATOM 5429 C C . SER A 1 700 ? 49.647 18.324 33.408 1.00 36.06 700 SER A C 1
ATOM 5431 O O . SER A 1 700 ? 50.268 18.740 32.433 1.00 36.06 700 SER A O 1
ATOM 5433 N N . PHE A 1 701 ? 49.710 17.039 33.782 1.00 36.22 701 PHE A N 1
ATOM 5434 C CA . PHE A 1 701 ? 50.603 16.050 33.161 1.00 36.22 701 PHE A CA 1
ATOM 5435 C C . PHE A 1 701 ? 50.209 15.690 31.714 1.00 36.22 701 PHE A C 1
ATOM 5437 O O . PHE A 1 701 ? 51.067 15.433 30.869 1.00 36.22 701 PHE A O 1
ATOM 5444 N N . LEU A 1 702 ? 48.907 15.705 31.402 1.00 38.12 702 LEU A N 1
ATOM 5445 C CA . LEU A 1 702 ? 48.380 15.376 30.070 1.00 38.12 702 LEU A CA 1
ATOM 5446 C C . LEU A 1 702 ? 48.498 16.528 29.059 1.00 38.12 702 LEU A C 1
ATOM 5448 O O . LEU A 1 702 ? 48.380 16.303 27.853 1.00 38.12 702 LEU A O 1
ATOM 5452 N N . TRP A 1 703 ? 48.740 17.758 29.522 1.00 35.94 703 TRP A N 1
ATOM 5453 C CA . TRP A 1 703 ? 48.862 18.921 28.643 1.00 35.94 703 TRP A CA 1
ATOM 5454 C C . TRP A 1 703 ? 50.302 19.162 28.164 1.00 35.94 703 TRP A C 1
ATOM 5456 O O . TRP A 1 703 ? 50.490 19.607 27.032 1.00 35.94 703 TRP A O 1
ATOM 5466 N N . GLU A 1 704 ? 51.311 18.800 28.964 1.00 36.66 704 GLU A N 1
ATOM 5467 C CA . GLU A 1 704 ? 52.732 19.030 28.645 1.00 36.66 704 GLU A CA 1
ATOM 5468 C C . GLU A 1 704 ? 53.360 17.977 27.707 1.00 36.66 704 GLU A C 1
ATOM 5470 O O . GLU A 1 704 ? 54.377 18.258 27.082 1.00 36.66 704 GLU A O 1
ATOM 5475 N N . ASN A 1 705 ? 52.741 16.804 27.510 1.00 38.41 705 ASN A N 1
ATOM 5476 C CA . ASN A 1 705 ? 53.321 15.696 26.723 1.00 38.41 705 ASN A CA 1
ATOM 5477 C C . ASN A 1 705 ? 52.625 15.404 25.373 1.00 38.41 705 ASN A C 1
ATOM 5479 O O . ASN A 1 705 ? 52.680 14.285 24.857 1.00 38.41 705 ASN A O 1
ATOM 5483 N N . LYS A 1 706 ? 51.985 16.405 24.751 1.00 35.09 706 LYS A N 1
ATOM 5484 C CA . LYS A 1 706 ? 51.233 16.224 23.488 1.00 35.09 706 LYS A CA 1
ATOM 5485 C C . LYS A 1 706 ? 52.073 15.818 22.268 1.00 35.09 706 LYS A C 1
ATOM 5487 O O . LYS A 1 706 ? 51.513 15.290 21.314 1.00 35.09 706 LYS A O 1
ATOM 5492 N N . THR A 1 707 ? 53.390 16.008 22.278 1.00 33.84 707 THR A N 1
ATOM 5493 C CA . THR A 1 707 ? 54.271 15.681 21.139 1.00 33.84 707 THR A CA 1
ATOM 5494 C C . THR A 1 707 ? 54.877 14.275 21.182 1.00 33.84 707 THR A C 1
ATOM 5496 O O . THR A 1 707 ? 55.407 13.831 20.168 1.00 33.84 707 THR A O 1
ATOM 5499 N N . HIS A 1 708 ? 54.734 13.523 22.281 1.00 36.81 708 HIS A N 1
ATOM 5500 C CA . HIS A 1 708 ? 55.260 12.151 22.390 1.00 36.81 708 HIS A CA 1
ATOM 5501 C C . HIS A 1 708 ? 54.218 11.035 22.172 1.00 36.81 708 HIS A C 1
ATOM 5503 O O . HIS A 1 708 ? 54.583 9.863 22.132 1.00 36.81 708 HIS A O 1
ATOM 5509 N N . ILE A 1 709 ? 52.937 11.365 21.958 1.00 40.03 709 ILE A N 1
ATOM 5510 C CA . ILE A 1 709 ? 51.848 10.371 21.808 1.00 40.03 709 ILE A CA 1
ATOM 5511 C C . ILE A 1 709 ? 51.514 10.070 20.328 1.00 40.03 709 ILE A C 1
ATOM 5513 O O . ILE A 1 709 ? 50.734 9.173 20.025 1.00 40.03 709 ILE A O 1
ATOM 5517 N N . ALA A 1 710 ? 52.171 10.732 19.369 1.00 31.52 710 ALA A N 1
ATOM 5518 C CA . ALA A 1 710 ? 51.932 10.518 17.936 1.00 31.52 710 ALA A CA 1
ATOM 5519 C C . ALA A 1 710 ? 52.683 9.316 17.312 1.00 31.52 710 ALA A C 1
ATOM 5521 O O . ALA A 1 710 ? 52.592 9.114 16.106 1.00 31.52 710 ALA A O 1
ATOM 5522 N N . VAL A 1 711 ? 53.407 8.500 18.094 1.00 31.66 711 VAL A N 1
ATOM 5523 C CA . VAL A 1 711 ? 54.211 7.367 17.566 1.00 31.66 711 VAL A CA 1
ATOM 5524 C C . VAL A 1 711 ? 53.772 5.990 18.108 1.00 31.66 711 VAL A C 1
ATOM 5526 O O . VAL A 1 711 ? 54.286 4.966 17.677 1.00 31.66 711 VAL A O 1
ATOM 5529 N N . ALA A 1 712 ? 52.754 5.908 18.973 1.00 30.59 712 ALA A N 1
ATOM 5530 C CA . ALA A 1 712 ? 52.359 4.651 19.634 1.00 30.59 712 ALA A CA 1
ATOM 5531 C C . ALA A 1 712 ? 50.963 4.106 19.249 1.00 30.59 712 ALA A C 1
ATOM 5533 O O . ALA A 1 712 ? 50.364 3.365 20.020 1.00 30.59 712 ALA A O 1
ATOM 5534 N N . ALA A 1 713 ? 50.439 4.439 18.063 1.00 28.94 713 ALA A N 1
ATOM 5535 C CA . ALA A 1 713 ? 49.181 3.874 17.538 1.00 28.94 713 ALA A CA 1
ATOM 5536 C C . ALA A 1 713 ? 49.381 3.011 16.272 1.00 28.94 713 ALA A C 1
ATOM 5538 O O . ALA A 1 713 ? 48.457 2.839 15.482 1.00 28.94 713 ALA A O 1
ATOM 5539 N N . GLY A 1 714 ? 50.596 2.483 16.070 1.00 29.16 714 GLY A N 1
ATOM 5540 C CA . GLY A 1 714 ? 50.972 1.654 14.917 1.00 29.16 714 GLY A CA 1
ATOM 5541 C C . GLY A 1 714 ? 51.389 0.214 15.240 1.00 29.16 714 GLY A C 1
ATOM 5542 O O . GLY A 1 714 ? 51.887 -0.462 14.349 1.00 29.16 714 GLY A O 1
ATOM 5543 N N . ALA A 1 715 ? 51.232 -0.272 16.476 1.00 27.45 715 ALA A N 1
ATOM 5544 C CA . ALA A 1 715 ? 51.724 -1.604 16.842 1.00 27.45 715 ALA A CA 1
ATOM 5545 C C . ALA A 1 715 ? 50.957 -2.244 18.011 1.00 27.45 715 ALA A C 1
ATOM 5547 O O . ALA A 1 715 ? 51.536 -2.411 19.071 1.00 27.45 715 ALA A O 1
ATOM 5548 N N . VAL A 1 716 ? 49.679 -2.601 17.823 1.00 28.73 716 VAL A N 1
ATOM 5549 C CA . VAL A 1 716 ? 49.059 -3.795 18.451 1.00 28.73 716 VAL A CA 1
ATOM 5550 C C . VAL A 1 716 ? 47.917 -4.282 17.542 1.00 28.73 716 VAL A C 1
ATOM 5552 O O . VAL A 1 716 ? 46.737 -4.237 17.872 1.00 28.73 716 VAL A O 1
ATOM 5555 N N . ALA A 1 717 ? 48.282 -4.690 16.332 1.00 25.72 717 ALA A N 1
ATOM 5556 C CA . ALA A 1 717 ? 47.582 -5.738 15.605 1.00 25.72 717 ALA A CA 1
ATOM 5557 C C . ALA A 1 717 ? 48.602 -6.871 15.446 1.00 25.72 717 ALA A C 1
ATOM 5559 O O . ALA A 1 717 ? 49.777 -6.571 15.241 1.00 25.72 717 ALA A O 1
ATOM 5560 N N . VAL A 1 718 ? 48.125 -8.119 15.508 1.00 24.14 718 VAL A N 1
ATOM 5561 C CA . VAL A 1 718 ? 48.845 -9.411 15.443 1.00 24.14 718 VAL A CA 1
ATOM 5562 C C . VAL A 1 718 ? 49.039 -10.096 16.814 1.00 24.14 718 VAL A C 1
ATOM 5564 O O . VAL A 1 718 ? 49.835 -9.651 17.630 1.00 24.14 718 VAL A O 1
ATOM 5567 N N . GLU A 1 719 ? 48.298 -11.209 16.970 1.00 22.80 719 GLU A N 1
ATOM 5568 C CA . GLU A 1 719 ? 48.512 -12.388 17.850 1.00 22.80 719 GLU A CA 1
ATOM 5569 C C . GLU A 1 719 ? 48.388 -12.157 19.370 1.00 22.80 719 GLU A C 1
ATOM 5571 O O . GLU A 1 719 ? 49.087 -11.342 19.952 1.00 22.80 719 GLU A O 1
ATOM 5576 N N . TYR A 1 720 ? 47.467 -12.782 20.112 1.00 22.81 720 TYR A N 1
ATOM 5577 C CA . TYR A 1 720 ? 47.146 -14.212 20.315 1.00 22.81 720 TYR A CA 1
ATOM 5578 C C . TYR A 1 720 ? 45.644 -14.300 20.707 1.00 22.81 720 TYR A C 1
ATOM 5580 O O . TYR A 1 720 ? 45.196 -13.458 21.480 1.00 22.81 720 TYR A O 1
ATOM 5588 N N . LEU A 1 721 ? 44.739 -15.154 20.203 1.00 24.58 721 LEU A N 1
ATOM 5589 C CA . LEU A 1 721 ? 44.705 -16.624 20.090 1.00 24.58 721 LEU A CA 1
ATOM 5590 C C . LEU A 1 721 ? 45.147 -17.380 21.355 1.00 24.58 721 LEU A C 1
ATOM 5592 O O . LEU A 1 721 ? 46.312 -17.741 21.492 1.00 24.58 721 LEU A O 1
ATOM 5596 N N . ILE A 1 722 ? 44.171 -17.660 22.229 1.00 34.84 722 ILE A N 1
ATOM 5597 C CA . ILE A 1 722 ? 43.780 -19.034 22.601 1.00 34.84 722 ILE A CA 1
ATOM 5598 C C . ILE A 1 722 ? 42.282 -19.156 22.339 1.00 34.84 722 ILE A C 1
ATOM 5600 O O . ILE A 1 722 ? 41.558 -18.219 22.749 1.00 34.84 722 ILE A O 1
#